Protein AF-K5DHS0-F1 (afdb_monomer)

Solvent-accessible surface area (backbone atoms only — not comparable to full-atom values): 25113 Å² total; per-residue (Å²): 143,81,87,79,86,82,80,84,77,82,81,81,88,77,94,79,88,86,85,85,81,89,77,90,80,84,90,83,93,79,91,77,98,68,90,70,78,71,81,65,84,74,65,47,74,58,100,59,30,39,34,30,66,63,72,94,73,55,52,67,74,34,64,46,46,38,31,25,38,24,30,42,97,37,18,39,35,37,16,73,57,66,62,75,50,69,86,25,60,33,85,30,81,61,29,87,47,52,48,38,56,46,72,42,95,88,60,25,37,38,36,20,26,32,75,50,37,32,35,18,85,57,65,37,77,50,70,45,79,51,74,34,24,34,81,88,67,45,84,47,71,74,72,84,48,91,46,78,90,32,56,13,29,62,38,20,54,46,51,40,66,45,72,44,77,57,94,89,40,60,33,39,40,43,31,14,47,28,62,81,63,48,29,42,52,54,37,42,32,38,33,23,76,60,75,60,77,50,41,33,40,67,43,64,29,11,49,38,91,76,61,50,51,89,88,56,54,88,91,56,65,42,35,34,87,89,32,89,58,32,47,59,22,29,34,29,39,38,70,37,80,93,73,64,30,34,38,36,23,17,22,63,53,63,41,64,47,99,88,68,52,77,44,53,13,15,29,36,34,42,32,39,74,41,79,91,75,74,42,67,53,75,42,80,71,39,76,41,58,17,30,25,56,58,16,26,11,24,60,42,69,56,97,80,30,32,33,36,18,6,38,17,73,35,96,56,82,67,83,74,58,39,46,25,34,37,36,32,49,66,90,41,66,81,41,74,90,63,49,43,78,60,42,67,80,89,40,39,25,33,38,40,43,73,59,92,48,26,35,44,34,23,33,33,25,83,67,36,96,38,28,26,20,38,37,38,17,80,55,66,52,77,49,77,50,76,45,62,49,54,92,72,35,56,18,11,49,33,28,47,27,68,53,29,72,88,49,35,26,39,29,38,27,11,42,37,73,78,45,85,59,58,38,37,35,43,25,74,52,84,63,92,82,65,89,76,87,84,79,82,82,77,83,79,82,86,85,80,134

Sequence (449 aa):
MTRRPERETSLSLTRRDWLFSAAVTSGVLLQANDRVWADEEGVSETPHFWYRLAPEGPYIDSQRDNKAFGFGQGKVYLSEDNGQTWTHDAIFRDADKITFSCILGNGNVLFATRTRLFLSTDNLSSYKEIVVEDTDRSDYLPHQPIDPENPGWYFHPLDGVHTWDVNGSEMLVWGNYCNVLGGAVPINIYYSTDQGETVKIAYSFGQSPTFQQPGAGPDDQLGNPDNPVVCRHIHCVTYNPAENAFYACTGDHDRTDADGNNHQECHWLRGTYDAANDAWDWQVLVSVNSNSRYKSGGINFVDGQLYWAADANGKNGKMPHDRGIFRCAPADLADPTKHELLFNPHYESANMIIEDDVILSAHYAPASPYATGIIYSPDLGKSWAQYDLKEFGQRSGIRFHPKNSDGWFRVDLRKGWIERGEVLFIKPKPNHGAVQTKTAVQTKTSATN

InterPro domains:
  IPR015943 WD40/YVTN repeat-like-containing domain superfamily [G3DSA:2.130.10.10] (54-326)
  IPR036278 Sialidase superfamily [SSF50939] (43-404)

Foldseek 3Di:
DDDDDDDDDDDDDDDDDDDDDDDDDDDDDDDDDDPPPDPPPAWDDDPWWIKGFQDPDFFFQADDAQWTWGFDDQKIFIGNHNNPDTPDMDRHNCRVQKADWDQDPLRKIWTDGQFWIWIDPDRPPDIDTAFEAEQVRDGDGQDDAPDPQQSKRADHAQAADFWDQQVNFIKGKGWDPILPDRAAAWTFIKIDRDRVPHIYTQDTAAFDLPRFHVVDDPVRTHTDPPHPQDARIWHEWDADNVVSKIKTWFDDAWDAHPVGDIHFHTWIKIWHADPVVRHIDIDTLDTDGLLAQSCAAQWDQDPQKIWIFRQRDYPDDDPPRHTAIWIARPVCVSPPVRIDRLGDPSWGWHHWYADPQKIWTWHALQTDPAQTKIWIDNHNSPDIDIDRPPVQGRWTWTHWHAAYNVQWIWTFTARRHDHGDTIMTIHTDPPPPPPDDDDDDDDDDDDDD

Organism: NCBI:txid993517

Secondary structure (DSSP, 8-state):
--PPPPPPPPPP------PPPP------------------TT-EE-SSEEEEEPPSSSEEEEEEBTEEEEEETTEEEEESSTTS---EEEE-TTGGGEEEEEE-TTS-EEEEESS-EEEESSTTS--EEEPEEPTTSSEEPPP--SSTT----SS--SSS--EEEETTEEEEEEE---SSSS-----EEEEESSTTSS-EEEEE-B--SSSS-TT--GGG--SBTT-----SEEEEEEEETTTTEEEEEEE---EE-TTS-EE--EEEEEEEEETTTTEEEEEEEEEE-TTSTTSEEEEEEETTEEEEEE----SSSSSSP--SEEEE-GGGTT-GGG-EEEE--SS----EEEETTEEEEE--TTTSS-SBEEEEESSTTSS-EEEE-GGG-SEEEEEEEPPBTTSPEEEEEEETTTEEEEEEEEEEPP-TT--S-------------

Mean predicted aligned error: 8.54 Å

pLDDT: mean 87.51, std 21.07, range [25.88, 98.94]

Nearest PDB structures (foldseek):
  7mq9-assembly1_LJ  TM=5.661E-01  e=2.587E-07  Homo sapiens
  8qx8-assembly1_B  TM=5.389E-01  e=5.685E-06  Saccharomyces cerevisiae
  8shj-assembly2_B  TM=5.375E-01  e=7.666E-06  Homo sapiens
  1mz6-assembly1_A  TM=4.009E-01  e=2.340E-02  Trypanosoma rangeli
  6jpl-assembly2_C  TM=2.008E-01  e=1.668E-03  Saccharomyces cerevisiae S288C

Structure (mmCIF, N/CA/C/O backbone):
data_AF-K5DHS0-F1
#
_entry.id   AF-K5DHS0-F1
#
loop_
_atom_site.group_PDB
_atom_site.id
_atom_site.type_symbol
_atom_site.label_atom_id
_atom_site.label_alt_id
_atom_site.label_comp_id
_atom_site.label_asym_id
_atom_site.label_entity_id
_atom_site.label_seq_id
_atom_site.pdbx_PDB_ins_code
_atom_site.Cartn_x
_atom_site.Cartn_y
_atom_site.Cartn_z
_atom_site.occupancy
_atom_site.B_iso_or_equiv
_atom_site.auth_seq_id
_atom_site.auth_comp_id
_atom_site.auth_asym_id
_atom_site.auth_atom_id
_atom_site.pdbx_PDB_model_num
ATOM 1 N N . MET A 1 1 ? 37.135 45.147 15.060 1.00 42.41 1 MET A N 1
ATOM 2 C CA . MET A 1 1 ? 36.576 44.840 16.393 1.00 42.41 1 MET A CA 1
ATOM 3 C C . MET A 1 1 ? 35.223 45.512 16.511 1.00 42.41 1 MET A C 1
ATOM 5 O O . MET A 1 1 ? 35.190 46.711 16.726 1.00 42.41 1 MET A O 1
ATOM 9 N N . THR A 1 2 ? 34.144 44.750 16.352 1.00 29.94 2 THR A N 1
ATOM 10 C CA . THR A 1 2 ? 32.781 45.111 16.776 1.00 29.94 2 THR A CA 1
ATOM 11 C C . THR A 1 2 ? 31.964 43.819 16.755 1.00 29.94 2 THR A C 1
ATOM 13 O O . THR A 1 2 ? 31.749 43.225 15.702 1.00 29.94 2 THR A O 1
ATOM 16 N N . ARG A 1 3 ? 31.630 43.321 17.952 1.00 28.81 3 ARG A N 1
ATOM 17 C CA . ARG A 1 3 ? 30.878 42.081 18.185 1.00 28.81 3 ARG A CA 1
ATOM 18 C C . ARG A 1 3 ? 29.420 42.258 17.752 1.00 28.81 3 ARG A C 1
ATOM 20 O O . ARG A 1 3 ? 28.800 43.265 18.082 1.00 28.81 3 ARG A O 1
ATOM 27 N N . ARG A 1 4 ? 28.881 41.249 17.065 1.00 27.08 4 ARG A N 1
ATOM 28 C CA . ARG A 1 4 ? 27.439 41.016 16.888 1.00 27.08 4 ARG A CA 1
ATOM 29 C C . ARG A 1 4 ? 26.895 40.324 18.152 1.00 27.08 4 ARG A C 1
ATOM 31 O O . ARG A 1 4 ? 27.610 39.465 18.665 1.00 27.08 4 ARG A O 1
ATOM 38 N N . PRO A 1 5 ? 25.684 40.639 18.644 1.00 31.94 5 PRO A N 1
ATOM 39 C CA . PRO A 1 5 ? 25.053 39.866 19.710 1.00 31.94 5 PRO A CA 1
ATOM 40 C C . PRO A 1 5 ? 24.477 38.556 19.157 1.00 31.94 5 PRO A C 1
ATOM 42 O O . PRO A 1 5 ? 23.895 38.536 18.069 1.00 31.94 5 PRO A O 1
ATOM 45 N N . GLU A 1 6 ? 24.666 37.477 19.911 1.00 29.61 6 GLU A N 1
ATOM 46 C CA . GLU A 1 6 ? 24.114 36.144 19.670 1.00 29.61 6 GLU A CA 1
ATOM 47 C C . GLU A 1 6 ? 22.589 36.138 19.869 1.00 29.61 6 GLU A C 1
ATOM 49 O O . GLU A 1 6 ? 22.059 36.818 20.747 1.00 29.61 6 GLU A O 1
ATOM 54 N N . ARG A 1 7 ? 21.879 35.384 19.019 1.00 29.47 7 ARG A N 1
ATOM 55 C CA . ARG A 1 7 ? 20.454 35.075 19.187 1.00 29.47 7 ARG A CA 1
ATOM 56 C C . ARG A 1 7 ? 20.317 33.957 20.212 1.00 29.47 7 ARG A C 1
ATOM 58 O O . ARG A 1 7 ? 20.871 32.881 20.004 1.00 29.47 7 ARG A O 1
ATOM 65 N N . GLU A 1 8 ? 19.533 34.208 21.251 1.00 28.31 8 GLU A N 1
ATOM 66 C CA . GLU A 1 8 ? 19.040 33.186 22.168 1.00 28.31 8 GLU A CA 1
ATOM 67 C C . GLU A 1 8 ? 18.201 32.155 21.403 1.00 28.31 8 GLU A C 1
ATOM 69 O O . GLU A 1 8 ? 17.246 32.481 20.692 1.00 28.31 8 GLU A O 1
ATOM 74 N N . THR A 1 9 ? 18.602 30.897 21.529 1.00 30.14 9 THR A N 1
ATOM 75 C CA . THR A 1 9 ? 17.885 29.715 21.073 1.00 30.14 9 THR A CA 1
ATOM 76 C C . THR A 1 9 ? 16.765 29.402 22.064 1.00 30.14 9 THR A C 1
ATOM 78 O O . THR A 1 9 ? 17.019 29.105 23.230 1.00 30.14 9 THR A O 1
ATOM 81 N N . SER A 1 10 ? 15.511 29.454 21.610 1.00 27.39 10 SER A N 1
ATOM 82 C CA . SER A 1 10 ? 14.381 28.931 22.374 1.00 27.39 10 SER A CA 1
ATOM 83 C C . SER A 1 10 ? 14.492 27.407 22.459 1.00 27.39 10 SER A C 1
ATOM 85 O O . SER A 1 10 ? 14.493 26.695 21.456 1.00 27.39 10 SER A O 1
ATOM 87 N N . LEU A 1 11 ? 14.634 26.910 23.684 1.00 25.88 11 LEU A N 1
ATOM 88 C CA . LEU A 1 11 ? 14.679 25.489 24.001 1.00 25.88 11 LEU A CA 1
ATOM 89 C C . LEU A 1 11 ? 13.332 24.829 23.672 1.00 25.88 11 LEU A C 1
ATOM 91 O O . LEU A 1 11 ? 12.288 25.210 24.198 1.00 25.88 11 LEU A O 1
ATOM 95 N N . SER A 1 12 ? 13.378 23.820 22.805 1.00 27.70 12 SER A N 1
ATOM 96 C CA . SER A 1 12 ? 12.291 22.883 22.537 1.00 27.70 12 SER A CA 1
ATOM 97 C C . SER A 1 12 ? 12.020 22.016 23.771 1.00 27.70 12 SER A C 1
ATOM 99 O O . SER A 1 12 ? 12.926 21.339 24.260 1.00 27.70 12 SER A O 1
ATOM 101 N N . LEU A 1 13 ? 10.779 22.004 24.257 1.00 29.28 13 LEU A N 1
ATOM 102 C CA . LEU A 1 13 ? 10.328 21.129 25.340 1.00 29.28 13 LEU A CA 1
ATOM 103 C C . LEU A 1 13 ? 10.272 19.672 24.852 1.00 29.28 13 LEU A C 1
ATOM 105 O O . LEU A 1 13 ? 9.446 19.322 24.011 1.00 29.28 13 LEU A O 1
ATOM 109 N N . THR A 1 14 ? 11.148 18.818 25.379 1.00 39.16 14 THR A N 1
ATOM 110 C CA . THR A 1 14 ? 11.106 17.364 25.172 1.00 39.16 14 THR A CA 1
ATOM 111 C C . THR A 1 14 ? 10.361 16.679 26.317 1.00 39.16 14 THR A C 1
ATOM 113 O O . THR A 1 14 ? 10.721 16.844 27.481 1.00 39.16 14 THR A O 1
ATOM 116 N N . ARG A 1 15 ? 9.348 15.889 25.947 1.00 51.28 15 ARG A N 1
ATOM 117 C CA . ARG A 1 15 ? 8.481 15.029 26.770 1.00 51.28 15 ARG A CA 1
ATOM 118 C C . ARG A 1 15 ? 9.316 13.951 27.483 1.00 51.28 15 ARG A C 1
ATOM 120 O O . ARG A 1 15 ? 9.804 13.030 26.829 1.00 51.28 15 ARG A O 1
ATOM 127 N N . ARG A 1 16 ? 9.505 14.069 28.800 1.00 36.22 16 ARG A N 1
ATOM 128 C CA . ARG A 1 16 ? 10.050 13.009 29.663 1.00 36.22 16 ARG A CA 1
ATOM 129 C C . ARG A 1 16 ? 9.322 12.962 31.005 1.00 36.22 16 ARG A C 1
ATOM 131 O O . ARG A 1 16 ? 8.960 14.000 31.547 1.00 36.22 16 ARG A O 1
ATOM 138 N N . ASP A 1 17 ? 9.208 11.722 31.472 1.00 34.09 17 ASP A N 1
ATOM 139 C CA . ASP A 1 17 ? 8.831 11.223 32.796 1.00 34.09 17 ASP A CA 1
ATOM 140 C C . ASP A 1 17 ? 7.331 11.047 33.073 1.00 34.09 17 ASP A C 1
ATOM 142 O O . ASP A 1 17 ? 6.652 11.933 33.580 1.00 34.09 17 ASP A O 1
ATOM 146 N N . TRP A 1 18 ? 6.846 9.823 32.833 1.00 36.28 18 TRP A N 1
ATOM 147 C CA . TRP A 1 18 ? 5.654 9.293 33.496 1.00 36.28 18 TRP A CA 1
ATOM 148 C C . TRP A 1 18 ? 6.032 8.064 34.326 1.00 36.28 18 TRP A C 1
ATOM 150 O O . TRP A 1 18 ? 6.422 7.022 33.802 1.00 36.28 18 TRP A O 1
ATOM 160 N N . LEU A 1 19 ? 5.932 8.224 35.647 1.00 31.45 19 LEU A N 1
ATOM 161 C CA . LEU A 1 19 ? 5.979 7.164 36.651 1.00 31.45 19 LEU A CA 1
ATOM 162 C C . LEU A 1 19 ? 4.543 6.686 36.901 1.00 31.45 19 LEU A C 1
ATOM 164 O O . LEU A 1 19 ? 3.690 7.492 37.269 1.00 31.45 19 LEU A O 1
ATOM 168 N N . PHE A 1 20 ? 4.277 5.387 36.753 1.00 33.28 20 PHE A N 1
ATOM 169 C CA . PHE A 1 20 ? 3.018 4.784 37.194 1.00 33.28 20 PHE A CA 1
ATOM 170 C C . PHE A 1 20 ? 3.158 4.230 38.616 1.00 33.28 20 PHE A C 1
ATOM 172 O O . PHE A 1 20 ? 3.979 3.350 38.873 1.00 33.28 20 PHE A O 1
ATOM 179 N N . SER A 1 21 ? 2.308 4.716 39.522 1.00 29.84 21 SER A N 1
ATOM 180 C CA . SER A 1 21 ? 1.990 4.058 40.792 1.00 29.84 21 SER A CA 1
ATOM 181 C C . SER A 1 21 ? 0.717 3.236 40.605 1.00 29.84 21 SER A C 1
ATOM 183 O O . SER A 1 21 ? -0.334 3.787 40.283 1.00 29.84 21 SER A O 1
ATOM 185 N N . ALA A 1 22 ? 0.802 1.924 40.816 1.00 30.97 22 ALA A N 1
ATOM 186 C CA . ALA A 1 22 ? -0.357 1.041 40.859 1.00 30.97 22 ALA A CA 1
ATOM 187 C C . ALA A 1 22 ? -1.104 1.215 42.192 1.00 30.97 22 ALA A C 1
ATOM 189 O O . ALA A 1 22 ? -0.506 1.086 43.261 1.00 30.97 22 ALA A O 1
ATOM 190 N N . ALA A 1 23 ? -2.413 1.460 42.135 1.00 31.61 23 ALA A N 1
ATOM 191 C CA . ALA A 1 23 ? -3.300 1.363 43.287 1.00 31.61 23 ALA A CA 1
ATOM 192 C C . ALA A 1 23 ? -4.429 0.376 42.974 1.00 31.61 23 ALA A C 1
ATOM 194 O O . ALA A 1 23 ? -5.204 0.557 42.040 1.00 31.61 23 ALA A O 1
ATOM 195 N N . VAL A 1 24 ? -4.488 -0.686 43.774 1.00 34.12 24 VAL A N 1
ATOM 196 C CA . VAL A 1 24 ? -5.568 -1.674 43.810 1.00 34.12 24 VAL A CA 1
ATOM 197 C C . VAL A 1 24 ? -6.782 -1.035 44.476 1.00 34.12 24 VAL A C 1
ATOM 199 O O . VAL A 1 24 ? -6.651 -0.461 45.557 1.00 34.12 24 VAL A O 1
ATOM 202 N N . THR A 1 25 ? -7.978 -1.178 43.905 1.00 32.88 25 THR A N 1
ATOM 203 C CA . THR A 1 25 ? -9.209 -1.115 44.708 1.00 32.88 25 THR A CA 1
ATOM 204 C C . THR A 1 25 ? -10.331 -1.957 44.115 1.00 32.88 25 THR A C 1
ATOM 206 O O . THR A 1 25 ? -10.553 -2.006 42.910 1.00 32.88 25 THR A O 1
ATOM 209 N N . SER A 1 26 ? -10.984 -2.667 45.028 1.00 29.11 26 SER A N 1
ATOM 210 C CA . SER A 1 26 ? -12.010 -3.682 44.832 1.00 29.11 26 SER A CA 1
ATOM 211 C C . SER A 1 26 ? -13.359 -3.096 44.400 1.00 29.11 26 SER A C 1
ATOM 213 O O . SER A 1 26 ? -13.645 -1.924 44.627 1.00 29.11 26 SER A O 1
ATOM 215 N N . GLY A 1 27 ? -14.180 -3.937 43.767 1.00 31.02 27 GLY A N 1
ATOM 216 C CA . GLY A 1 27 ? -15.308 -3.521 42.937 1.00 31.02 27 GLY A CA 1
ATOM 217 C C . GLY A 1 27 ? -16.623 -3.165 43.630 1.00 31.02 27 GLY A C 1
ATOM 218 O O . GLY A 1 27 ? -16.818 -3.416 44.815 1.00 31.02 27 GLY A O 1
ATOM 219 N N . VAL A 1 28 ? -17.550 -2.668 42.804 1.00 31.12 28 VAL A N 1
ATOM 220 C CA . VAL A 1 28 ? -19.011 -2.727 42.968 1.00 31.12 28 VAL A CA 1
ATOM 221 C C . VAL A 1 28 ? -19.631 -2.814 41.564 1.00 31.12 28 VAL A C 1
ATOM 223 O O . VAL A 1 28 ? -19.343 -1.993 40.699 1.00 31.12 28 VAL A O 1
ATOM 226 N N . LEU A 1 29 ? -20.467 -3.831 41.345 1.00 38.16 29 LEU A N 1
ATOM 227 C CA . LEU A 1 29 ? -21.297 -4.033 40.152 1.00 38.16 29 LEU A CA 1
ATOM 228 C C . LEU A 1 29 ? -22.530 -3.126 40.203 1.00 38.16 29 LEU A C 1
ATOM 230 O O . LEU A 1 29 ? -23.307 -3.224 41.151 1.00 38.16 29 LEU A O 1
ATOM 234 N N . LEU A 1 30 ? -22.767 -2.349 39.145 1.00 30.95 30 LEU A N 1
ATOM 235 C CA . LEU A 1 30 ? -24.084 -1.809 38.800 1.00 30.95 30 LEU A CA 1
ATOM 236 C C . LEU A 1 30 ? -24.275 -1.889 37.279 1.00 30.95 30 LEU A C 1
ATOM 238 O O . LEU A 1 30 ? -23.544 -1.268 36.514 1.00 30.95 30 LEU A O 1
ATOM 242 N N . GLN A 1 31 ? -25.259 -2.683 36.854 1.00 39.41 31 GLN A N 1
ATOM 243 C CA . GLN A 1 31 ? -25.817 -2.647 35.505 1.00 39.41 31 GLN A CA 1
ATOM 244 C C . GLN A 1 31 ? -26.846 -1.517 35.422 1.00 39.41 31 GLN A C 1
ATOM 246 O O . GLN A 1 31 ? -27.798 -1.511 36.199 1.00 39.41 31 GLN A O 1
ATOM 251 N N . ALA A 1 32 ? -26.705 -0.636 34.434 1.00 29.53 32 ALA A N 1
ATOM 252 C CA . ALA A 1 32 ? -27.826 0.013 33.762 1.00 29.53 32 ALA A CA 1
ATOM 253 C C . ALA A 1 32 ? -27.352 0.589 32.421 1.00 29.53 32 ALA A C 1
ATOM 255 O O . ALA A 1 32 ? -26.344 1.288 32.350 1.00 29.53 32 ALA A O 1
ATOM 256 N N . ASN A 1 33 ? -28.090 0.237 31.369 1.00 39.38 33 ASN A N 1
ATOM 257 C CA . ASN A 1 33 ? -27.981 0.775 30.022 1.00 39.38 33 ASN A CA 1
ATOM 258 C C . ASN A 1 33 ? -28.192 2.288 30.037 1.00 39.38 33 ASN A C 1
ATOM 260 O O . ASN A 1 33 ? -29.320 2.729 30.197 1.00 39.38 33 ASN A O 1
ATOM 264 N N . ASP A 1 34 ? -27.112 3.024 29.819 1.00 30.73 34 ASP A N 1
ATOM 265 C CA . ASP A 1 34 ? -27.071 4.269 29.059 1.00 30.73 34 ASP A CA 1
ATOM 266 C C . ASP A 1 34 ? -25.596 4.486 28.711 1.00 30.73 34 ASP A C 1
ATOM 268 O O . ASP A 1 34 ? -24.800 4.916 29.545 1.00 30.73 34 ASP A O 1
ATOM 272 N N . ARG A 1 35 ? -25.189 4.132 27.481 1.00 33.22 35 ARG A N 1
ATOM 273 C CA . ARG A 1 35 ? -23.898 4.575 26.928 1.00 33.22 35 ARG A CA 1
ATOM 274 C C . ARG A 1 35 ? -24.019 6.071 26.639 1.00 33.22 35 ARG A C 1
ATOM 276 O O . ARG A 1 35 ? -24.170 6.499 25.498 1.00 33.22 35 ARG A O 1
ATOM 283 N N . VAL A 1 36 ? -23.999 6.855 27.710 1.00 28.08 36 VAL A N 1
ATOM 284 C CA . VAL A 1 36 ? -23.567 8.243 27.673 1.00 28.08 36 VAL A CA 1
ATOM 285 C C . VAL A 1 36 ? -22.140 8.179 27.150 1.00 28.08 36 VAL A C 1
ATOM 287 O O . VAL A 1 36 ? -21.276 7.569 27.779 1.00 28.08 36 VAL A O 1
ATOM 290 N N . TRP A 1 37 ? -21.937 8.701 25.943 1.00 37.56 37 TRP A N 1
ATOM 291 C CA . TRP A 1 37 ? -20.617 8.910 25.372 1.00 37.56 37 TRP A CA 1
ATOM 292 C C . TRP A 1 37 ? -19.874 9.775 26.384 1.00 37.56 37 TRP A C 1
ATOM 294 O O . TRP A 1 37 ? -20.212 10.946 26.554 1.00 37.56 37 TRP A O 1
ATOM 304 N N . ALA A 1 38 ? -18.970 9.166 27.152 1.00 33.47 38 ALA A N 1
ATOM 305 C CA . ALA A 1 38 ? -18.040 9.929 27.959 1.00 33.47 38 ALA A CA 1
ATOM 306 C C . ALA A 1 38 ? -17.340 10.882 26.989 1.00 33.47 38 ALA A C 1
ATOM 308 O O . ALA A 1 38 ? -16.890 10.423 25.939 1.00 33.47 38 ALA A O 1
ATOM 309 N N . ASP A 1 39 ? -17.359 12.178 27.302 1.00 38.25 39 ASP A N 1
ATOM 310 C CA . ASP A 1 39 ? -16.658 13.231 26.567 1.00 38.25 39 ASP A CA 1
ATOM 311 C C . ASP A 1 39 ? -15.297 12.687 26.102 1.00 38.25 39 ASP A C 1
ATOM 313 O O . ASP A 1 39 ? -14.409 12.439 26.921 1.00 38.25 39 ASP A O 1
ATOM 317 N N . GLU A 1 40 ? -15.148 12.414 24.802 1.00 54.78 40 GLU A N 1
ATOM 318 C CA . GLU A 1 40 ? -13.855 12.044 24.233 1.00 54.78 40 GLU A CA 1
ATOM 319 C C . GLU A 1 40 ? -13.020 13.332 24.200 1.00 54.78 40 GLU A C 1
ATOM 321 O O . GLU A 1 40 ? -13.022 14.066 23.207 1.00 54.78 40 GLU A O 1
ATOM 326 N N . GLU A 1 41 ? -12.358 13.661 25.315 1.00 57.72 41 GLU A N 1
ATOM 327 C CA . GLU A 1 41 ? -11.430 14.792 25.383 1.00 57.72 41 GLU A CA 1
ATOM 328 C C . GLU A 1 41 ? -10.476 14.754 24.174 1.00 57.72 41 GLU A C 1
ATOM 330 O O . GLU A 1 41 ? -9.812 13.752 23.904 1.00 57.72 41 GLU A O 1
ATOM 335 N N . GLY A 1 42 ? -10.411 15.860 23.427 1.00 77.12 42 GLY A N 1
ATOM 336 C CA . GLY A 1 42 ? -9.516 16.001 22.275 1.00 77.12 42 GLY A CA 1
ATOM 337 C C . GLY A 1 42 ? -10.096 15.601 20.913 1.00 77.12 42 GLY A C 1
ATOM 338 O O . GLY A 1 42 ? -9.345 15.597 19.935 1.00 77.12 42 GLY A O 1
ATOM 339 N N . VAL A 1 43 ? -11.397 15.304 20.809 1.00 91.12 43 VAL A N 1
ATOM 340 C CA . VAL A 1 43 ? -12.076 15.180 19.507 1.00 91.12 43 VAL A CA 1
ATOM 341 C C . VAL A 1 43 ? -12.402 16.557 18.935 1.00 91.12 43 VAL A C 1
ATOM 343 O O . VAL A 1 43 ? -13.187 17.318 19.497 1.00 91.12 43 VAL A O 1
ATOM 346 N N . SER A 1 44 ? -11.824 16.849 17.773 1.00 96.56 44 SER A N 1
ATOM 347 C CA . SER A 1 44 ? -12.173 17.995 16.936 1.00 96.56 44 SER A CA 1
ATOM 348 C C . SER A 1 44 ? -13.138 17.570 15.828 1.00 96.56 44 SER A C 1
ATOM 350 O O . SER A 1 44 ? -13.353 16.381 15.570 1.00 96.56 44 SER A O 1
ATOM 352 N N . GLU A 1 45 ? -13.738 18.537 15.135 1.00 97.25 45 GLU A N 1
ATOM 353 C CA . GLU A 1 45 ? -14.684 18.239 14.064 1.00 97.25 45 GLU A CA 1
ATOM 354 C C . GLU A 1 45 ? -14.632 19.217 12.892 1.00 97.25 45 GLU A C 1
ATOM 356 O O . GLU A 1 45 ? -14.301 20.394 13.017 1.00 97.25 45 GLU A O 1
ATOM 361 N N . THR A 1 46 ? -15.025 18.701 11.733 1.00 97.62 46 THR A N 1
ATOM 362 C CA . THR A 1 46 ? -15.401 19.468 10.548 1.00 97.62 46 THR A CA 1
ATOM 363 C C . THR A 1 46 ? -16.905 19.296 10.309 1.00 97.62 46 THR A C 1
ATOM 365 O O . THR A 1 46 ? -17.556 18.494 10.988 1.00 97.62 46 THR A O 1
ATOM 368 N N . PRO A 1 47 ? -17.512 19.970 9.317 1.00 97.00 47 PRO A N 1
ATOM 369 C CA . PRO A 1 47 ? -18.887 19.663 8.933 1.00 97.00 47 PRO A CA 1
ATOM 370 C C . PRO A 1 47 ? -19.115 18.200 8.505 1.00 97.00 47 PRO A C 1
ATOM 372 O O . PRO A 1 47 ? -20.251 17.746 8.565 1.00 97.00 47 PRO A O 1
ATOM 375 N N . HIS A 1 48 ? -18.072 17.460 8.099 1.00 97.75 48 HIS A N 1
ATOM 376 C CA . HIS A 1 48 ? -18.218 16.120 7.506 1.00 97.75 48 HIS A CA 1
ATOM 377 C C . HIS A 1 48 ? -17.706 14.973 8.385 1.00 97.75 48 HIS A C 1
ATOM 379 O O . HIS A 1 48 ? -18.157 13.842 8.223 1.00 97.75 48 HIS A O 1
ATOM 385 N N . PHE A 1 49 ? -16.781 15.223 9.312 1.00 98.25 49 PHE A N 1
ATOM 386 C CA . PHE A 1 49 ? -16.190 14.166 10.134 1.00 98.25 49 PHE A CA 1
ATOM 387 C C . PHE A 1 49 ? -15.705 14.685 11.486 1.00 98.25 49 PHE A C 1
ATOM 389 O O . PHE A 1 49 ? -15.397 15.868 11.643 1.00 98.25 49 PHE A O 1
ATOM 396 N N . TRP A 1 50 ? -15.611 13.774 12.448 1.00 98.38 50 TRP A N 1
ATOM 397 C CA . TRP A 1 50 ? -14.822 13.949 13.662 1.00 98.38 50 TRP A CA 1
ATOM 398 C C . TRP A 1 50 ? -13.393 13.483 13.414 1.00 98.38 50 TRP A C 1
ATOM 400 O O . TRP A 1 50 ? -13.160 12.593 12.590 1.00 98.38 50 TRP A O 1
ATOM 410 N N . TYR A 1 51 ? -12.432 14.073 14.114 1.00 98.44 51 TYR A N 1
ATOM 411 C CA . TYR A 1 51 ? -11.037 13.667 14.031 1.00 98.44 51 TYR A CA 1
ATOM 412 C C . TYR A 1 51 ? -10.302 13.882 15.351 1.00 98.44 51 TYR A C 1
ATOM 414 O O . TYR A 1 51 ? -10.621 14.785 16.123 1.00 98.44 51 TYR A O 1
ATOM 422 N N . ARG A 1 52 ? -9.297 13.043 15.599 1.00 96.88 52 ARG A N 1
ATOM 423 C CA . ARG A 1 52 ? -8.387 13.161 16.743 1.00 96.88 52 ARG A CA 1
ATOM 424 C C . ARG A 1 52 ? -7.052 12.506 16.430 1.00 96.88 52 ARG A C 1
ATOM 426 O O . ARG A 1 52 ? -6.980 11.617 15.586 1.00 96.88 52 ARG A O 1
ATOM 433 N N . LEU A 1 53 ? -5.995 12.912 17.124 1.00 96.69 53 LEU A N 1
ATOM 434 C CA . LEU A 1 53 ? -4.768 12.119 17.136 1.00 96.69 53 LEU A CA 1
ATOM 435 C C . LEU A 1 53 ? -4.967 10.862 17.987 1.00 96.69 53 LEU A C 1
ATOM 437 O O . LEU A 1 53 ? -5.820 10.824 18.879 1.00 96.69 53 LEU A O 1
ATOM 441 N N . ALA A 1 54 ? -4.160 9.839 17.723 1.00 94.25 54 ALA A N 1
ATOM 442 C CA . ALA A 1 54 ? -4.044 8.705 18.624 1.00 94.25 54 ALA A CA 1
ATOM 443 C C . ALA A 1 54 ? -3.673 9.173 20.046 1.00 94.25 54 ALA A C 1
ATOM 445 O O . ALA A 1 54 ? -2.915 10.141 20.193 1.00 94.25 54 ALA A O 1
ATOM 446 N N . PRO A 1 55 ? -4.200 8.505 21.090 1.00 88.50 55 PRO A N 1
ATOM 447 C CA . PRO A 1 55 ? -3.861 8.828 22.471 1.00 88.50 55 PRO A CA 1
ATOM 448 C C . PRO A 1 55 ? -2.359 8.642 22.732 1.00 88.50 55 PRO A C 1
ATOM 450 O O . PRO A 1 55 ? -1.650 7.974 21.977 1.00 88.50 55 PRO A O 1
ATOM 453 N N . GLU A 1 56 ? -1.858 9.233 23.819 1.00 88.38 56 GLU A N 1
ATOM 454 C CA . GLU A 1 56 ? -0.481 8.985 24.256 1.00 88.38 56 GLU A CA 1
ATOM 455 C C . GLU A 1 56 ? -0.260 7.488 24.517 1.00 88.38 56 GLU A C 1
ATOM 457 O O . GLU A 1 56 ? -1.041 6.851 25.219 1.00 88.38 56 GLU A O 1
ATOM 462 N N . GLY A 1 57 ? 0.811 6.927 23.951 1.00 92.94 57 GLY A N 1
ATOM 463 C CA . GLY A 1 57 ? 1.084 5.497 24.024 1.00 92.94 57 GLY A CA 1
ATOM 464 C C . GLY A 1 57 ? 1.976 5.006 22.880 1.00 92.94 57 GLY A C 1
ATOM 465 O O . GLY A 1 57 ? 2.728 5.800 22.301 1.00 92.94 57 GLY A O 1
ATOM 466 N N . PRO A 1 58 ? 1.923 3.699 22.566 1.00 97.19 58 PRO A N 1
ATOM 467 C CA . PRO A 1 58 ? 2.562 3.121 21.390 1.00 97.19 58 PRO A CA 1
ATOM 468 C C . PRO A 1 58 ? 2.127 3.823 20.100 1.00 97.19 58 PRO A C 1
ATOM 470 O O . PRO A 1 58 ? 0.978 4.235 19.951 1.00 97.19 58 PRO A O 1
ATOM 473 N N . TYR A 1 59 ? 3.039 3.919 19.135 1.00 98.19 59 TYR A N 1
ATOM 474 C CA . TYR A 1 59 ? 2.686 4.374 17.796 1.00 98.19 59 TYR A CA 1
ATOM 475 C C . TYR A 1 59 ? 1.851 3.288 17.108 1.00 98.19 59 TYR A C 1
ATOM 477 O O . TYR A 1 59 ? 2.353 2.185 16.901 1.00 98.19 59 TYR A O 1
ATOM 485 N N . ILE A 1 60 ? 0.596 3.596 16.766 1.00 98.44 60 ILE A N 1
ATOM 486 C CA . ILE A 1 60 ? -0.355 2.654 16.154 1.00 98.44 60 ILE A CA 1
ATOM 487 C C . ILE A 1 60 ? -0.058 2.519 14.654 1.00 98.44 60 ILE A C 1
ATOM 489 O O . ILE A 1 60 ? -0.352 3.416 13.853 1.00 98.44 60 ILE A O 1
ATOM 493 N N . ASP A 1 61 ? 0.546 1.401 14.260 1.00 98.25 61 ASP A N 1
ATOM 494 C CA . ASP A 1 61 ? 0.962 1.180 12.872 1.00 98.25 61 ASP A CA 1
ATOM 495 C C . ASP A 1 61 ? -0.164 0.626 12.001 1.00 98.25 61 ASP A C 1
ATOM 497 O O . ASP A 1 61 ? -0.354 1.118 10.891 1.00 98.25 61 ASP A O 1
ATOM 501 N N . SER A 1 62 ? -0.935 -0.324 12.532 1.00 98.25 62 SER A N 1
ATOM 502 C CA . SER A 1 62 ? -2.078 -0.935 11.855 1.00 98.25 62 SER A CA 1
ATOM 503 C C . SER A 1 62 ? -3.233 -1.192 12.823 1.00 98.25 62 SER A C 1
ATOM 505 O O . SER A 1 62 ? -3.065 -1.233 14.047 1.00 98.25 62 SER A O 1
ATOM 507 N N . GLN A 1 63 ? -4.429 -1.341 12.257 1.00 98.19 63 GLN A N 1
ATOM 508 C CA . GLN A 1 63 ? -5.646 -1.693 12.981 1.00 98.19 63 GLN A CA 1
ATOM 509 C C . GLN A 1 63 ? -6.517 -2.626 12.145 1.00 98.19 63 GLN A C 1
ATOM 511 O O . GLN A 1 63 ? -6.450 -2.597 10.914 1.00 98.19 63 GLN A O 1
ATOM 516 N N . ARG A 1 64 ? -7.359 -3.402 12.825 1.00 97.94 64 ARG A N 1
ATOM 517 C CA . ARG A 1 64 ? -8.400 -4.235 12.224 1.00 97.94 64 ARG A CA 1
ATOM 518 C C . ARG A 1 64 ? -9.464 -4.543 13.262 1.00 97.94 64 ARG A C 1
ATOM 520 O O . ARG A 1 64 ? -9.129 -5.019 14.344 1.00 97.94 64 ARG A O 1
ATOM 527 N N . ASP A 1 65 ? -10.726 -4.309 12.923 1.00 97.88 65 ASP A N 1
ATOM 528 C CA . ASP A 1 65 ? -11.847 -4.491 13.845 1.00 97.88 65 ASP A CA 1
ATOM 529 C C . ASP A 1 65 ? -11.566 -3.790 15.181 1.00 97.88 65 ASP A C 1
ATOM 531 O O . ASP A 1 65 ? -11.364 -2.581 15.201 1.00 97.88 65 ASP A O 1
ATOM 535 N N . ASN A 1 66 ? -11.580 -4.507 16.303 1.00 97.81 66 ASN A N 1
ATOM 536 C CA . ASN A 1 66 ? -11.259 -3.974 17.626 1.00 97.81 66 ASN A CA 1
ATOM 537 C C . ASN A 1 66 ? -9.765 -4.038 17.977 1.00 97.81 66 ASN A C 1
ATOM 539 O O . ASN A 1 66 ? -9.371 -3.577 19.047 1.00 97.81 66 ASN A O 1
ATOM 543 N N . LYS A 1 67 ? -8.923 -4.621 17.120 1.00 98.56 67 LYS A N 1
ATOM 544 C CA . LYS A 1 67 ? -7.495 -4.802 17.380 1.00 98.56 67 LYS A CA 1
ATOM 545 C C . LYS A 1 67 ? -6.662 -3.663 16.801 1.00 98.56 67 LYS A C 1
ATOM 547 O O . LYS A 1 67 ? -6.935 -3.144 15.718 1.00 98.56 67 LYS A O 1
ATOM 552 N N . ALA A 1 68 ? -5.594 -3.316 17.512 1.00 98.69 68 ALA A N 1
ATOM 553 C CA . ALA A 1 68 ? -4.585 -2.371 17.047 1.00 98.69 68 ALA A CA 1
ATOM 554 C C . ALA A 1 68 ? -3.185 -2.877 17.396 1.00 98.69 68 ALA A C 1
ATOM 556 O O . ALA A 1 68 ? -2.945 -3.310 18.524 1.00 98.69 68 ALA A O 1
ATOM 557 N N . PHE A 1 69 ? -2.263 -2.799 16.438 1.00 98.75 69 PHE A N 1
ATOM 558 C CA . PHE A 1 69 ? -0.854 -3.103 16.651 1.00 98.75 69 PHE A CA 1
ATOM 559 C C . PHE A 1 69 ? -0.076 -1.800 16.788 1.00 98.75 69 PHE A C 1
ATOM 561 O O . PHE A 1 69 ? -0.196 -0.888 15.962 1.00 98.75 69 PHE A O 1
ATOM 568 N N . GLY A 1 70 ? 0.744 -1.718 17.830 1.00 98.56 70 GLY A N 1
ATOM 569 C CA . GLY A 1 70 ? 1.576 -0.555 18.080 1.00 98.56 70 GLY A CA 1
ATOM 570 C C . GLY A 1 70 ? 2.983 -0.916 18.517 1.00 98.56 70 GLY A C 1
ATOM 571 O O . GLY A 1 70 ? 3.263 -2.034 18.939 1.00 98.56 70 GLY A O 1
ATOM 572 N N . PHE A 1 71 ? 3.893 0.047 18.434 1.00 98.56 71 PHE A N 1
ATOM 573 C CA . PHE A 1 71 ? 5.273 -0.140 18.874 1.00 98.56 71 PHE A CA 1
ATOM 574 C C . PHE A 1 71 ? 5.842 1.111 19.539 1.00 98.56 71 PHE A C 1
ATOM 576 O O . PHE A 1 71 ? 5.385 2.237 19.332 1.00 98.56 71 PHE A O 1
ATOM 583 N N . GLY A 1 72 ? 6.880 0.912 20.344 1.00 97.00 72 GLY A N 1
ATOM 584 C CA . GLY A 1 72 ? 7.592 1.983 21.029 1.00 97.00 72 GLY A CA 1
ATOM 585 C C . GLY A 1 72 ? 8.404 1.447 22.199 1.00 97.00 72 GLY A C 1
ATOM 586 O O . GLY A 1 72 ? 8.181 0.336 22.658 1.00 97.00 72 GLY A O 1
ATOM 587 N N . GLN A 1 73 ? 9.370 2.231 22.682 1.00 95.12 73 GLN A N 1
ATOM 588 C CA . GLN A 1 73 ? 10.103 1.925 23.923 1.00 95.12 73 GLN A CA 1
ATOM 589 C C . GLN A 1 73 ? 10.758 0.522 23.954 1.00 95.12 73 GLN A C 1
ATOM 591 O O . GLN A 1 73 ? 10.865 -0.099 25.008 1.00 95.12 73 GLN A O 1
ATOM 596 N N . GLY A 1 74 ? 11.202 0.013 22.797 1.00 97.44 74 GLY A N 1
ATOM 597 C CA . GLY A 1 74 ? 11.807 -1.321 22.688 1.00 97.44 74 GLY A CA 1
ATOM 598 C C . GLY A 1 74 ? 10.814 -2.479 22.846 1.00 97.44 74 GLY A C 1
ATOM 599 O O . GLY A 1 74 ? 11.216 -3.574 23.249 1.00 97.44 74 GLY A O 1
ATOM 600 N N . LYS A 1 75 ? 9.530 -2.234 22.564 1.00 98.50 75 LYS A N 1
ATOM 601 C CA . LYS A 1 75 ? 8.444 -3.211 22.612 1.00 98.50 75 LYS A CA 1
ATOM 602 C C . LYS A 1 75 ? 7.503 -3.090 21.416 1.00 98.50 75 LYS A C 1
ATOM 604 O O . LYS A 1 75 ? 7.385 -2.029 20.793 1.00 98.50 75 LYS A O 1
ATOM 609 N N . VAL A 1 76 ? 6.807 -4.188 21.158 1.00 98.81 76 VAL A N 1
ATOM 610 C CA . VAL A 1 76 ? 5.586 -4.247 20.347 1.00 98.81 76 VAL A CA 1
ATOM 611 C C . VAL A 1 76 ? 4.396 -4.512 21.261 1.00 98.81 76 VAL A C 1
ATOM 613 O O . VAL A 1 76 ? 4.554 -5.141 22.307 1.00 98.81 76 VAL A O 1
ATOM 616 N N . TYR A 1 77 ? 3.228 -4.017 20.874 1.00 98.81 77 TYR A N 1
ATOM 617 C CA . TYR A 1 77 ? 2.010 -4.031 21.671 1.00 98.81 77 TYR A CA 1
ATOM 618 C C . TYR A 1 77 ? 0.818 -4.436 20.808 1.00 98.81 77 TYR A C 1
ATOM 620 O O . TYR A 1 77 ? 0.731 -4.052 19.638 1.00 98.81 77 TYR A O 1
ATOM 628 N N . LEU A 1 78 ? -0.127 -5.155 21.408 1.00 98.81 78 LEU A N 1
ATOM 629 C CA . LEU A 1 78 ? -1.406 -5.491 20.796 1.00 98.81 78 LEU A CA 1
ATOM 630 C C . LEU A 1 78 ? -2.543 -5.090 21.740 1.00 98.81 78 LEU A C 1
ATOM 632 O O . LEU A 1 78 ? -2.588 -5.482 22.907 1.00 98.81 78 LEU A O 1
ATOM 636 N N . SER A 1 79 ? -3.449 -4.282 21.204 1.00 98.50 79 SER A N 1
ATOM 637 C CA . SER A 1 79 ? -4.713 -3.893 21.822 1.00 98.50 79 SER A CA 1
ATOM 638 C C . SER A 1 79 ? -5.853 -4.739 21.256 1.00 98.50 79 SER A C 1
ATOM 640 O O . SER A 1 79 ? -5.790 -5.185 20.108 1.00 98.50 79 SER A O 1
ATOM 642 N N . GLU A 1 80 ? -6.905 -4.925 22.052 1.00 97.62 80 GLU A N 1
ATOM 643 C CA . GLU A 1 80 ? -8.165 -5.579 21.664 1.00 97.62 80 GLU A CA 1
ATOM 644 C C . GLU A 1 80 ? -9.389 -4.676 21.920 1.00 97.62 80 GLU A C 1
ATOM 646 O O . GLU A 1 80 ? -10.528 -5.143 21.949 1.00 97.62 80 GLU A O 1
ATOM 651 N N . ASP A 1 81 ? -9.165 -3.379 22.127 1.00 96.56 81 ASP A N 1
ATOM 652 C CA . ASP A 1 81 ? -10.182 -2.382 22.469 1.00 96.56 81 ASP A CA 1
ATOM 653 C C . ASP A 1 81 ? -9.955 -1.043 21.742 1.00 96.56 81 ASP A C 1
ATOM 655 O O . ASP A 1 81 ? -10.072 0.036 22.319 1.00 96.56 81 ASP A O 1
ATOM 659 N N . ASN A 1 82 ? -9.632 -1.108 20.447 1.00 96.06 82 ASN A N 1
ATOM 660 C CA . ASN A 1 82 ? -9.403 0.052 19.577 1.00 96.06 82 ASN A CA 1
ATOM 661 C C . ASN A 1 82 ? -8.241 0.957 20.038 1.00 96.06 82 ASN A C 1
ATOM 663 O O . ASN A 1 82 ? -8.269 2.173 19.837 1.00 96.06 82 ASN A O 1
ATOM 667 N N . GLY A 1 83 ? -7.208 0.376 20.652 1.00 94.81 83 GLY A N 1
ATOM 668 C CA . GLY A 1 83 ? -6.029 1.105 21.124 1.00 94.81 83 GLY A CA 1
ATOM 669 C C . GLY A 1 83 ? -6.245 1.869 22.433 1.00 94.81 83 GLY A C 1
ATOM 670 O O . GLY A 1 83 ? -5.441 2.749 22.743 1.00 94.81 83 GLY A O 1
ATOM 671 N N . GLN A 1 84 ? -7.313 1.573 23.186 1.00 92.88 84 GLN A N 1
ATOM 672 C CA . GLN A 1 84 ? -7.564 2.190 24.493 1.00 92.88 84 GLN A CA 1
ATOM 673 C C . GLN A 1 84 ? -6.649 1.600 25.573 1.00 92.88 84 GLN A C 1
ATOM 675 O O . GLN A 1 84 ? -6.082 2.340 26.378 1.00 92.88 84 GLN A O 1
ATOM 680 N N . THR A 1 85 ? -6.453 0.281 25.561 1.00 95.88 85 THR A N 1
ATOM 681 C CA . THR A 1 85 ? -5.519 -0.434 26.431 1.00 95.88 85 THR A CA 1
ATOM 682 C C . THR A 1 85 ? -4.639 -1.401 25.637 1.00 95.88 85 THR A C 1
ATOM 684 O O . THR A 1 85 ? -4.956 -1.818 24.525 1.00 95.88 85 THR A O 1
ATOM 687 N N . TRP A 1 86 ? -3.485 -1.742 26.212 1.00 97.81 86 TRP A N 1
ATOM 688 C CA . TRP A 1 86 ? -2.450 -2.567 25.582 1.00 97.81 86 TRP A CA 1
ATOM 689 C C . TRP A 1 86 ? -2.181 -3.788 26.456 1.00 97.81 86 TRP A C 1
ATOM 691 O O . TRP A 1 86 ? -1.219 -3.816 27.221 1.00 97.81 86 TRP A O 1
ATOM 701 N N . THR A 1 87 ? -3.100 -4.755 26.417 1.00 96.12 87 THR A N 1
ATOM 702 C CA . THR A 1 87 ? -3.078 -5.931 27.303 1.00 96.12 87 THR A CA 1
ATOM 703 C C . THR A 1 87 ? -1.947 -6.905 26.977 1.00 96.12 87 THR A C 1
ATOM 705 O O . THR A 1 87 ? -1.507 -7.628 27.870 1.00 96.12 87 THR A O 1
ATOM 708 N N . HIS A 1 88 ? -1.457 -6.904 25.734 1.00 98.38 88 HIS A N 1
ATOM 709 C CA . HIS A 1 88 ? -0.376 -7.782 25.294 1.00 98.38 88 HIS A CA 1
ATOM 710 C C . HIS A 1 88 ? 0.834 -6.978 24.821 1.00 98.38 88 HIS A C 1
ATOM 712 O O . HIS A 1 88 ? 0.690 -5.985 24.099 1.00 98.38 88 HIS A O 1
ATOM 718 N N . ASP A 1 89 ? 2.030 -7.428 25.195 1.00 98.31 89 ASP A N 1
ATOM 719 C CA . ASP A 1 89 ? 3.290 -6.841 24.752 1.00 98.31 89 ASP A CA 1
ATOM 720 C C . ASP A 1 89 ? 4.421 -7.869 24.679 1.00 98.31 89 ASP A C 1
ATOM 722 O O . ASP A 1 89 ? 4.448 -8.847 25.424 1.00 98.31 89 ASP A O 1
ATOM 726 N N . ALA A 1 90 ? 5.389 -7.603 23.803 1.00 98.44 90 ALA A N 1
ATOM 727 C CA . ALA A 1 90 ? 6.636 -8.351 23.731 1.00 98.44 90 ALA A CA 1
ATOM 728 C C . ALA A 1 90 ? 7.830 -7.402 23.662 1.00 98.44 90 ALA A C 1
ATOM 730 O O . ALA A 1 90 ? 7.776 -6.336 23.040 1.00 98.44 90 ALA A O 1
ATOM 731 N N . ILE A 1 91 ? 8.950 -7.813 24.261 1.00 98.44 91 ILE A N 1
ATOM 732 C CA . ILE A 1 91 ? 10.221 -7.106 24.090 1.00 98.44 91 ILE A CA 1
ATOM 733 C C . ILE A 1 91 ? 10.656 -7.251 22.636 1.00 98.44 91 ILE A C 1
ATOM 735 O O . ILE A 1 91 ? 10.846 -8.360 22.152 1.00 98.44 91 ILE A O 1
ATOM 739 N N . PHE A 1 92 ? 10.895 -6.124 21.978 1.00 98.31 92 PHE A N 1
ATOM 740 C CA . PHE A 1 92 ? 11.381 -6.069 20.610 1.00 98.31 92 PHE A CA 1
ATOM 741 C C . PHE A 1 92 ? 12.307 -4.858 20.463 1.00 98.31 92 PHE A C 1
ATOM 743 O O . PHE A 1 92 ? 11.868 -3.720 20.297 1.00 98.31 92 PHE A O 1
ATOM 750 N N . ARG A 1 93 ? 13.620 -5.089 20.592 1.00 96.44 93 ARG A N 1
ATOM 751 C CA . ARG A 1 93 ? 14.613 -4.004 20.716 1.00 96.44 93 ARG A CA 1
ATOM 752 C C . ARG A 1 93 ? 14.668 -3.078 19.497 1.00 96.44 93 ARG A C 1
ATOM 754 O O . ARG A 1 93 ? 14.947 -1.899 19.677 1.00 96.44 93 ARG A O 1
ATOM 761 N N . ASP A 1 94 ? 14.313 -3.586 18.320 1.00 96.31 94 ASP A N 1
ATOM 762 C CA . ASP A 1 94 ? 14.291 -2.838 17.057 1.00 96.31 94 ASP A CA 1
ATOM 763 C C . ASP A 1 94 ? 12.918 -2.202 16.762 1.00 96.31 94 ASP A C 1
ATOM 765 O O . ASP A 1 94 ? 12.582 -1.933 15.609 1.00 96.31 94 ASP A O 1
ATOM 769 N N . ALA A 1 95 ? 12.086 -1.970 17.786 1.00 97.50 95 ALA A N 1
ATOM 770 C CA . ALA A 1 95 ? 10.732 -1.428 17.631 1.00 97.50 95 ALA A CA 1
ATOM 771 C C . ALA A 1 95 ? 10.690 -0.102 16.856 1.00 97.50 95 ALA A C 1
ATOM 773 O O . ALA A 1 95 ? 9.783 0.127 16.062 1.00 97.50 95 ALA A O 1
ATOM 774 N N . ASP A 1 96 ? 11.687 0.769 17.025 1.00 94.81 96 ASP A N 1
ATOM 775 C CA . ASP A 1 96 ? 11.778 2.036 16.290 1.00 94.81 96 ASP A CA 1
ATOM 776 C C . ASP A 1 96 ? 12.041 1.843 14.784 1.00 94.81 96 ASP A C 1
ATOM 778 O O . ASP A 1 96 ? 11.782 2.756 13.990 1.00 94.81 96 ASP A O 1
ATOM 782 N N . LYS A 1 97 ? 12.521 0.655 14.388 1.00 95.81 97 LYS A N 1
ATOM 783 C CA . LYS A 1 97 ? 12.808 0.257 13.005 1.00 95.81 97 LYS A CA 1
ATOM 784 C C . LYS A 1 97 ? 11.635 -0.418 12.305 1.00 95.81 97 LYS A C 1
ATOM 786 O O . LYS A 1 97 ? 11.801 -0.754 11.134 1.00 95.81 97 LYS A O 1
ATOM 791 N N . ILE A 1 98 ? 10.496 -0.618 12.973 1.00 97.81 98 ILE A N 1
ATOM 792 C CA . ILE A 1 98 ? 9.305 -1.198 12.343 1.00 97.81 98 ILE A CA 1
ATOM 793 C C . ILE A 1 98 ? 8.839 -0.297 11.197 1.00 97.81 98 ILE A C 1
ATOM 795 O O . ILE A 1 98 ? 8.745 0.919 11.363 1.00 97.81 98 ILE A O 1
ATOM 799 N N . THR A 1 99 ? 8.571 -0.878 10.031 1.00 96.62 99 THR A N 1
ATOM 800 C CA . THR A 1 99 ? 8.137 -0.168 8.813 1.00 96.62 99 THR A CA 1
ATOM 801 C C . THR A 1 99 ? 6.826 -0.698 8.240 1.00 96.62 99 THR A C 1
ATOM 803 O O . THR A 1 99 ? 6.241 -0.032 7.381 1.00 96.62 99 THR A O 1
ATOM 806 N N . PHE A 1 100 ? 6.357 -1.843 8.736 1.00 97.88 100 PHE A N 1
ATOM 807 C CA . PHE A 1 100 ? 5.142 -2.517 8.298 1.00 97.88 100 PHE A CA 1
ATOM 808 C C . PHE A 1 100 ? 4.559 -3.377 9.424 1.00 97.88 100 PHE A C 1
ATOM 810 O O . PHE A 1 100 ? 5.302 -3.992 10.194 1.00 97.88 100 PHE A O 1
ATOM 817 N N . SER A 1 101 ? 3.232 -3.449 9.480 1.00 98.62 101 SER A N 1
ATOM 818 C CA . SER A 1 101 ? 2.484 -4.438 10.245 1.00 98.62 101 SER A CA 1
ATOM 819 C C . SER A 1 101 ? 1.121 -4.699 9.609 1.00 98.62 101 SER A C 1
ATOM 821 O O . SER A 1 101 ? 0.567 -3.830 8.936 1.00 98.62 101 SER A O 1
ATOM 823 N N . CYS A 1 102 ? 0.580 -5.890 9.843 1.00 98.50 102 CYS A N 1
ATOM 824 C CA . CYS A 1 102 ? -0.744 -6.306 9.415 1.00 98.50 102 CYS A CA 1
ATOM 825 C C . CYS A 1 102 ? -1.351 -7.259 10.454 1.00 98.50 102 CYS A C 1
ATOM 827 O O . CYS A 1 102 ? -0.679 -8.176 10.935 1.00 98.50 102 CYS A O 1
ATOM 829 N N . ILE A 1 103 ? -2.624 -7.042 10.785 1.00 98.75 103 ILE A N 1
ATOM 830 C CA . ILE A 1 103 ? -3.421 -7.942 11.624 1.00 98.75 103 ILE A CA 1
ATOM 831 C C . ILE A 1 103 ? -4.293 -8.782 10.688 1.00 98.75 103 ILE A C 1
ATOM 833 O O . ILE A 1 103 ? -5.131 -8.251 9.954 1.00 98.75 103 ILE A O 1
ATOM 837 N N . LEU A 1 104 ? -4.084 -10.092 10.706 1.00 98.69 104 LEU A N 1
ATOM 838 C CA . LEU A 1 104 ? -4.771 -11.056 9.850 1.00 98.69 104 LEU A CA 1
ATOM 839 C C . LEU A 1 104 ? -6.111 -11.486 10.457 1.00 98.69 104 LEU A C 1
ATOM 841 O O . LEU A 1 104 ? -6.375 -11.262 11.641 1.00 98.69 104 LEU A O 1
ATOM 845 N N . GLY A 1 105 ? -6.981 -12.082 9.642 1.00 97.62 105 GLY A N 1
ATOM 846 C CA . GLY A 1 105 ? -8.368 -12.373 10.007 1.00 97.62 105 GLY A CA 1
ATOM 847 C C . GLY A 1 105 ? -8.490 -13.419 11.103 1.00 97.62 105 GLY A C 1
ATOM 848 O O . GLY A 1 105 ? -9.434 -13.385 11.889 1.00 97.62 105 GLY A O 1
ATOM 849 N N . ASN A 1 106 ? -7.501 -14.307 11.213 1.00 97.88 106 ASN A N 1
ATOM 850 C CA . ASN A 1 106 ? -7.396 -15.258 12.315 1.00 97.88 106 ASN A CA 1
ATOM 851 C C . ASN A 1 106 ? -6.794 -14.662 13.607 1.00 97.88 106 ASN A C 1
ATOM 853 O O . ASN A 1 106 ? -6.697 -15.369 14.608 1.00 97.88 106 ASN A O 1
ATOM 857 N N . GLY A 1 107 ? -6.390 -13.387 13.601 1.00 98.00 107 GLY A N 1
ATOM 858 C CA . GLY A 1 107 ? -5.749 -12.703 14.725 1.00 98.00 107 GLY A CA 1
ATOM 859 C C . GLY A 1 107 ? -4.219 -12.764 14.737 1.00 98.00 107 GLY A C 1
ATOM 860 O O . GLY A 1 107 ? -3.614 -12.154 15.621 1.00 98.00 107 GLY A O 1
ATOM 861 N N . ASN A 1 108 ? -3.586 -13.442 13.773 1.00 98.81 108 ASN A N 1
ATOM 862 C CA . ASN A 1 108 ? -2.135 -13.406 13.609 1.00 98.81 108 ASN A CA 1
ATOM 863 C C . ASN A 1 108 ? -1.661 -11.973 13.340 1.00 98.81 108 ASN A C 1
ATOM 865 O O . ASN A 1 108 ? -2.337 -11.176 12.686 1.00 98.81 108 ASN A O 1
ATOM 869 N N . VAL A 1 109 ? -0.459 -11.661 13.816 1.00 98.81 109 VAL A N 1
ATOM 870 C CA . VAL A 1 109 ? 0.176 -10.360 13.619 1.00 98.81 109 VAL A CA 1
ATOM 871 C C . VAL A 1 109 ? 1.471 -10.564 12.855 1.00 98.81 109 VAL A C 1
ATOM 873 O O . VAL A 1 109 ? 2.429 -11.129 13.385 1.00 98.81 109 VAL A O 1
ATOM 876 N N . LEU A 1 110 ? 1.502 -10.079 11.617 1.00 98.88 110 LEU A N 1
ATOM 877 C CA . LEU A 1 110 ? 2.713 -10.008 10.812 1.00 98.88 110 LEU A CA 1
ATOM 878 C C . LEU A 1 110 ? 3.286 -8.594 10.927 1.00 98.88 110 LEU A C 1
ATOM 880 O O . LEU A 1 110 ? 2.561 -7.617 10.765 1.00 98.88 110 LEU A O 1
ATOM 884 N N . PHE A 1 111 ? 4.575 -8.454 11.215 1.00 98.88 111 PHE A N 1
ATOM 885 C CA . PHE A 1 111 ? 5.225 -7.149 11.324 1.00 98.88 111 PHE A CA 1
ATOM 886 C C . PHE A 1 111 ? 6.680 -7.219 10.890 1.00 98.88 111 PHE A C 1
ATOM 888 O O . PHE A 1 111 ? 7.322 -8.261 10.982 1.00 98.88 111 PHE A O 1
ATOM 895 N N . ALA A 1 112 ? 7.214 -6.105 10.405 1.00 98.50 112 ALA A N 1
ATOM 896 C CA . ALA A 1 112 ? 8.549 -6.067 9.838 1.00 98.50 112 ALA A CA 1
ATOM 897 C C . ALA A 1 112 ? 9.332 -4.844 10.288 1.00 98.50 112 ALA A C 1
ATOM 899 O O . ALA A 1 112 ? 8.788 -3.744 10.426 1.00 98.50 112 ALA A O 1
ATOM 900 N N . THR A 1 113 ? 10.638 -5.033 10.446 1.00 97.44 113 THR A N 1
ATOM 901 C CA . THR A 1 113 ? 11.599 -3.934 10.390 1.00 97.44 113 THR A CA 1
ATOM 902 C C . THR A 1 113 ? 11.988 -3.666 8.938 1.00 97.44 113 THR A C 1
ATOM 904 O O . THR A 1 113 ? 11.455 -4.261 8.003 1.00 97.44 113 THR A O 1
ATOM 907 N N . ARG A 1 114 ? 12.975 -2.792 8.741 1.00 95.38 114 ARG A N 1
ATOM 908 C CA . ARG A 1 114 ? 13.539 -2.480 7.425 1.00 95.38 114 ARG A CA 1
ATOM 909 C C . ARG A 1 114 ? 13.931 -3.717 6.603 1.00 95.38 114 ARG A C 1
ATOM 911 O O . ARG A 1 114 ? 13.740 -3.699 5.393 1.00 95.38 114 ARG A O 1
ATOM 918 N N . THR A 1 115 ? 14.478 -4.753 7.243 1.00 96.94 115 THR A N 1
ATOM 919 C CA . THR A 1 115 ? 15.075 -5.924 6.573 1.00 96.94 115 THR A CA 1
ATOM 920 C C . THR A 1 115 ? 14.599 -7.268 7.119 1.00 96.94 115 THR A C 1
ATOM 922 O O . THR A 1 115 ? 14.981 -8.299 6.584 1.00 96.94 115 THR A O 1
ATOM 925 N N . ARG A 1 116 ? 13.790 -7.306 8.182 1.00 98.12 116 ARG A N 1
ATOM 926 C CA . ARG A 1 116 ? 13.393 -8.564 8.836 1.00 98.12 116 ARG A CA 1
ATOM 927 C C . ARG A 1 116 ? 11.892 -8.606 9.039 1.00 98.12 116 ARG A C 1
ATOM 929 O O . ARG A 1 116 ? 11.303 -7.585 9.390 1.00 98.12 116 ARG A O 1
ATOM 936 N N . LEU A 1 117 ? 11.304 -9.779 8.853 1.00 98.69 117 LEU A N 1
ATOM 937 C CA . LEU A 1 117 ? 9.869 -10.022 8.939 1.00 98.69 117 LEU A CA 1
ATOM 938 C C . LEU A 1 117 ? 9.578 -10.987 10.089 1.00 98.69 117 LEU A C 1
ATOM 940 O O . LEU A 1 117 ? 10.330 -11.929 10.313 1.00 98.69 117 LEU A O 1
ATOM 944 N N . PHE A 1 118 ? 8.501 -10.756 10.830 1.00 98.88 118 PHE A N 1
ATOM 945 C CA . PHE A 1 118 ? 8.148 -11.520 12.020 1.00 98.88 118 PHE A CA 1
ATOM 946 C C . PHE A 1 118 ? 6.660 -11.842 12.037 1.00 98.88 118 PHE A C 1
ATOM 948 O O . PHE A 1 118 ? 5.840 -11.017 11.638 1.00 98.88 118 PHE A O 1
ATOM 955 N N . LEU A 1 119 ? 6.324 -13.017 12.561 1.00 98.94 119 LEU A N 1
ATOM 956 C CA . LEU A 1 119 ? 4.958 -13.473 12.780 1.00 98.94 119 LEU A CA 1
ATOM 957 C C . LEU A 1 119 ? 4.747 -13.787 14.259 1.00 98.94 119 LEU A C 1
ATOM 959 O O . LEU A 1 119 ? 5.539 -14.509 14.868 1.00 98.94 119 LEU A O 1
ATOM 963 N N . SER A 1 120 ? 3.645 -13.297 14.812 1.00 98.81 120 SER A N 1
ATOM 964 C CA . SER A 1 120 ? 3.071 -13.797 16.057 1.00 98.81 120 SER A CA 1
ATOM 965 C C . SER A 1 120 ? 1.715 -14.433 15.786 1.00 98.81 120 SER A C 1
ATOM 967 O O . SER A 1 120 ? 0.890 -13.877 15.061 1.00 98.81 120 SER A O 1
ATOM 969 N N . THR A 1 121 ? 1.488 -15.586 16.408 1.00 98.75 121 THR A N 1
ATOM 970 C CA . THR A 1 121 ? 0.252 -16.373 16.300 1.00 98.75 121 THR A CA 1
ATOM 971 C C . THR A 1 121 ? -0.437 -16.550 17.657 1.00 98.75 121 THR A C 1
ATOM 973 O O . THR A 1 121 ? -1.332 -17.376 17.811 1.00 98.75 121 THR A O 1
ATOM 976 N N . ASP A 1 122 ? 0.029 -15.829 18.679 1.00 98.25 122 ASP A N 1
ATOM 977 C CA . ASP A 1 122 ? -0.332 -16.022 20.086 1.00 98.25 122 ASP A CA 1
ATOM 978 C C . ASP A 1 122 ? -0.515 -14.684 20.825 1.00 98.25 122 ASP A C 1
ATOM 980 O O . ASP A 1 122 ? -0.193 -14.551 22.010 1.00 98.25 122 ASP A O 1
ATOM 984 N N . ASN A 1 123 ? -1.044 -13.684 20.108 1.00 97.94 123 ASN A N 1
ATOM 985 C CA . ASN A 1 123 ? -1.274 -12.325 20.604 1.00 97.94 123 ASN A CA 1
ATOM 986 C C . ASN A 1 123 ? -0.006 -11.681 21.195 1.00 97.94 123 ASN A C 1
ATOM 988 O O . ASN A 1 123 ? -0.066 -11.046 22.238 1.00 97.94 123 ASN A O 1
ATOM 992 N N . LEU A 1 124 ? 1.143 -11.831 20.530 1.00 98.19 124 LEU A N 1
ATOM 993 C CA . LEU A 1 124 ? 2.453 -11.336 20.976 1.00 98.19 124 LEU A CA 1
ATOM 994 C C . LEU A 1 124 ? 2.985 -11.980 22.267 1.00 98.19 124 LEU A C 1
ATOM 996 O O . LEU A 1 124 ? 3.919 -11.444 22.858 1.00 98.19 124 LEU A O 1
ATOM 1000 N N . SER A 1 125 ? 2.481 -13.142 22.695 1.00 98.00 125 SER A N 1
ATOM 1001 C CA . SER A 1 125 ? 3.161 -13.905 23.759 1.00 98.00 125 SER A CA 1
ATOM 1002 C C . SER A 1 125 ? 4.549 -14.364 23.295 1.00 98.00 125 SER A C 1
ATOM 1004 O O . SER A 1 125 ? 5.499 -14.425 24.079 1.00 98.00 125 SER A O 1
ATOM 1006 N N . SER A 1 126 ? 4.680 -14.641 21.998 1.00 98.00 126 SER A N 1
ATOM 1007 C CA . SER A 1 126 ? 5.932 -14.872 21.300 1.00 98.00 126 SER A CA 1
ATOM 1008 C C . SER A 1 126 ? 5.844 -14.395 19.846 1.00 98.00 126 SER A C 1
ATOM 1010 O O . SER A 1 126 ? 4.794 -13.991 19.341 1.00 98.00 126 SER A O 1
ATOM 1012 N N . TYR A 1 127 ? 6.982 -14.397 19.161 1.00 98.69 127 TYR A N 1
ATOM 1013 C CA . TYR A 1 127 ? 7.050 -14.174 17.723 1.00 98.69 127 TYR A CA 1
ATOM 1014 C C . TYR A 1 127 ? 8.231 -14.955 17.144 1.00 98.69 127 TYR A C 1
ATOM 1016 O O . TYR A 1 127 ? 9.228 -15.202 17.830 1.00 98.69 127 TYR A O 1
ATOM 1024 N N . LYS A 1 128 ? 8.127 -15.323 15.868 1.00 98.56 128 LYS A N 1
ATOM 1025 C CA . LYS A 1 128 ? 9.200 -15.948 15.087 1.00 98.56 128 LYS A CA 1
ATOM 1026 C C . LYS A 1 128 ? 9.560 -15.071 13.898 1.00 98.56 128 LYS A C 1
ATOM 1028 O O . LYS A 1 128 ? 8.714 -14.345 13.389 1.00 98.56 128 LYS 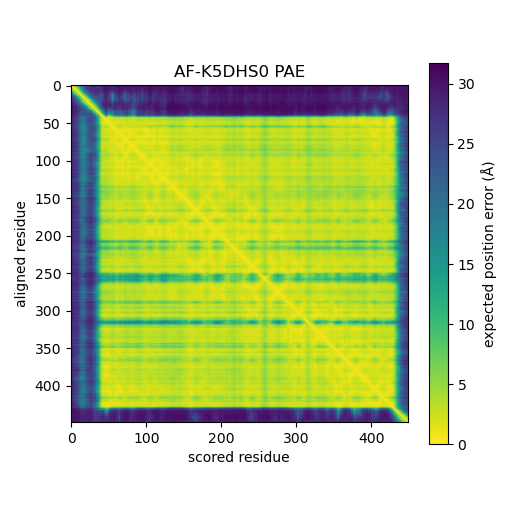A O 1
ATOM 1033 N N . GLU A 1 129 ? 10.813 -15.129 13.471 1.00 98.62 129 GLU A N 1
ATOM 1034 C CA . GLU A 1 129 ? 11.233 -14.521 12.209 1.00 98.62 129 GLU A CA 1
ATOM 1035 C C . GLU A 1 129 ? 10.754 -15.378 11.033 1.00 98.62 129 GLU A C 1
ATOM 1037 O O . GLU A 1 129 ? 10.770 -16.607 11.112 1.00 98.62 129 GLU A O 1
ATOM 1042 N N . ILE A 1 130 ? 10.316 -14.714 9.967 1.00 98.62 130 ILE A N 1
ATOM 1043 C CA . ILE A 1 130 ? 9.925 -15.313 8.695 1.00 98.62 130 ILE A CA 1
ATOM 1044 C C . ILE A 1 130 ? 10.995 -14.951 7.670 1.00 98.62 130 ILE A C 1
ATOM 1046 O O . ILE A 1 130 ? 11.273 -13.771 7.443 1.00 98.62 130 ILE A O 1
ATOM 1050 N N . VAL A 1 131 ? 11.577 -15.972 7.047 1.00 98.56 131 VAL A N 1
ATOM 1051 C CA . VAL A 1 131 ? 12.397 -15.804 5.846 1.00 98.56 131 VAL A CA 1
ATOM 1052 C C . VAL A 1 131 ? 11.448 -15.828 4.656 1.00 98.56 131 VAL A C 1
ATOM 1054 O O . VAL A 1 131 ? 10.595 -16.708 4.563 1.00 98.56 131 VAL A O 1
ATOM 1057 N N . VAL A 1 132 ? 11.547 -14.817 3.797 1.00 98.75 132 VAL A N 1
ATOM 1058 C CA . VAL A 1 132 ? 10.718 -14.736 2.592 1.00 98.75 132 VAL A CA 1
ATOM 1059 C C . VAL A 1 132 ? 11.213 -15.772 1.589 1.00 98.75 132 VAL A C 1
ATOM 1061 O O . VAL A 1 132 ? 12.416 -15.954 1.456 1.00 98.75 132 VAL A O 1
ATOM 1064 N N . GLU A 1 133 ? 10.310 -16.426 0.871 1.00 98.62 133 GLU A N 1
ATOM 1065 C CA . GLU A 1 133 ? 10.649 -17.271 -0.274 1.00 98.62 133 GLU A CA 1
ATOM 1066 C C . GLU A 1 133 ? 10.749 -16.419 -1.547 1.00 98.62 133 GLU A C 1
ATOM 1068 O O . GLU A 1 133 ? 9.864 -15.606 -1.841 1.00 98.62 133 GLU A O 1
ATOM 1073 N N . ASP A 1 134 ? 11.804 -16.619 -2.329 1.00 97.25 134 ASP A N 1
ATOM 1074 C CA . ASP A 1 134 ? 11.906 -16.070 -3.677 1.00 97.25 134 ASP A CA 1
ATOM 1075 C C . ASP A 1 134 ? 10.913 -16.777 -4.624 1.00 97.25 134 ASP A C 1
ATOM 1077 O O . ASP A 1 134 ? 10.260 -17.772 -4.291 1.00 97.25 134 ASP A O 1
ATOM 1081 N N . THR A 1 135 ? 10.790 -16.262 -5.840 1.00 93.75 135 THR A N 1
ATOM 1082 C CA . THR A 1 135 ? 9.956 -16.791 -6.925 1.00 93.75 135 THR A CA 1
ATOM 1083 C C . THR A 1 135 ? 10.271 -18.248 -7.287 1.00 93.75 135 THR A C 1
ATOM 1085 O O . THR A 1 135 ? 9.385 -18.964 -7.756 1.00 93.75 135 THR A O 1
ATOM 1088 N N . ASP A 1 136 ? 11.495 -18.715 -7.023 1.00 93.44 136 ASP A N 1
ATOM 1089 C CA . ASP A 1 136 ? 11.941 -20.101 -7.212 1.00 93.44 136 ASP A CA 1
ATOM 1090 C C . ASP A 1 136 ? 11.863 -20.968 -5.939 1.00 93.44 136 ASP A C 1
ATOM 1092 O O . ASP A 1 136 ? 12.265 -22.133 -5.965 1.00 93.44 136 ASP A O 1
ATOM 1096 N N . ARG A 1 137 ? 11.300 -20.424 -4.849 1.00 94.56 137 ARG A N 1
ATOM 1097 C CA . ARG A 1 137 ? 11.168 -21.041 -3.512 1.00 94.56 137 ARG A CA 1
ATOM 1098 C C . ARG A 1 137 ? 12.444 -21.135 -2.689 1.00 94.56 137 ARG A C 1
ATOM 1100 O O . ARG A 1 137 ? 12.421 -21.753 -1.626 1.00 94.56 137 ARG A O 1
ATOM 1107 N N . SER A 1 138 ? 13.543 -20.543 -3.141 1.00 97.50 138 SER A N 1
ATOM 1108 C CA . SER A 1 138 ? 14.729 -20.387 -2.301 1.00 97.50 138 SER A CA 1
ATOM 1109 C C . SER A 1 138 ? 14.528 -19.305 -1.233 1.00 97.50 138 SER A C 1
ATOM 1111 O O . SER A 1 138 ? 13.598 -18.504 -1.304 1.00 97.50 138 SER A O 1
ATOM 1113 N N . ASP A 1 139 ? 15.398 -19.281 -0.223 1.00 98.38 139 ASP A N 1
ATOM 1114 C CA . ASP A 1 139 ? 15.394 -18.224 0.788 1.00 98.38 139 ASP A CA 1
ATOM 1115 C C . ASP A 1 139 ? 15.769 -16.876 0.149 1.00 98.38 139 ASP A C 1
ATOM 1117 O O . ASP A 1 139 ? 16.893 -16.677 -0.317 1.00 98.38 139 ASP A O 1
ATOM 1121 N N . TYR A 1 140 ? 14.854 -15.914 0.204 1.00 97.94 140 TYR A N 1
ATOM 1122 C CA . TYR A 1 140 ? 15.101 -14.528 -0.161 1.00 97.94 140 TYR A CA 1
ATOM 1123 C C . TYR A 1 140 ? 15.644 -13.752 1.041 1.00 97.94 140 TYR A C 1
ATOM 1125 O O . TYR A 1 140 ? 14.920 -13.395 1.979 1.00 97.94 140 TYR A O 1
ATOM 1133 N N . LEU A 1 141 ? 16.943 -13.459 1.000 1.00 96.31 141 LEU A N 1
ATOM 1134 C CA . LEU A 1 141 ? 17.636 -12.707 2.040 1.00 96.31 141 LEU A CA 1
ATOM 1135 C C . LEU A 1 141 ? 17.892 -11.261 1.594 1.00 96.31 141 LEU A C 1
ATOM 1137 O O . LEU A 1 141 ? 18.329 -11.034 0.463 1.00 96.31 141 LEU A O 1
ATOM 1141 N N . PRO A 1 142 ? 17.699 -10.267 2.481 1.00 96.00 142 PRO A N 1
ATOM 1142 C CA . PRO A 1 142 ? 18.197 -8.922 2.243 1.00 96.00 142 PRO A CA 1
ATOM 1143 C C . PRO A 1 142 ? 19.689 -8.920 1.887 1.00 96.00 142 PRO A C 1
ATOM 1145 O O . PRO A 1 142 ? 20.487 -9.604 2.530 1.00 96.00 142 PRO A O 1
ATOM 1148 N N . HIS A 1 143 ? 20.074 -8.104 0.904 1.00 95.25 143 HIS A N 1
ATOM 1149 C CA . HIS A 1 143 ? 21.472 -7.879 0.546 1.00 95.25 143 HIS A CA 1
ATOM 1150 C C . HIS A 1 143 ? 22.290 -7.391 1.752 1.00 95.25 143 HIS A C 1
ATOM 1152 O O . HIS A 1 143 ? 21.775 -6.716 2.649 1.00 95.25 143 HIS A O 1
ATOM 1158 N N . GLN A 1 144 ? 23.591 -7.689 1.745 1.00 95.06 144 GLN A N 1
ATOM 1159 C CA . GLN A 1 144 ? 24.527 -7.061 2.669 1.00 95.06 144 GLN A CA 1
ATOM 1160 C C . GLN A 1 144 ? 24.796 -5.625 2.204 1.00 95.06 144 GLN A C 1
ATOM 1162 O O . GLN A 1 144 ? 25.372 -5.448 1.129 1.00 95.06 144 GLN A O 1
ATOM 1167 N N . PRO A 1 145 ? 24.408 -4.598 2.976 1.00 95.38 145 PRO A N 1
ATOM 1168 C CA . PRO A 1 145 ? 24.549 -3.230 2.513 1.00 95.38 145 PRO A CA 1
ATOM 1169 C C . PRO A 1 145 ? 26.008 -2.777 2.521 1.00 95.38 145 PRO A C 1
ATOM 1171 O O . PRO A 1 145 ? 26.756 -3.060 3.459 1.00 95.38 145 PRO A O 1
ATOM 1174 N N . ILE A 1 146 ? 26.385 -2.013 1.495 1.00 95.12 146 ILE A N 1
ATOM 1175 C CA . ILE A 1 146 ? 27.669 -1.307 1.409 1.00 95.12 146 ILE A CA 1
ATOM 1176 C C . ILE A 1 146 ? 27.766 -0.273 2.538 1.00 95.12 146 ILE A C 1
ATOM 1178 O O . ILE A 1 146 ? 28.814 -0.136 3.169 1.00 95.12 146 ILE A O 1
ATOM 1182 N N . ASP A 1 147 ? 26.662 0.426 2.817 1.00 94.88 147 ASP A N 1
ATOM 1183 C CA . ASP A 1 147 ? 26.520 1.323 3.963 1.00 94.88 147 ASP A CA 1
ATOM 1184 C C . ASP A 1 147 ? 25.551 0.721 4.999 1.00 94.88 147 ASP A C 1
ATOM 1186 O O . ASP A 1 147 ? 24.335 0.742 4.782 1.00 94.88 147 ASP A O 1
ATOM 1190 N N . PRO A 1 148 ? 26.049 0.223 6.147 1.00 94.50 148 PRO A N 1
ATOM 1191 C CA . PRO A 1 148 ? 25.218 -0.375 7.192 1.00 94.50 148 PRO A 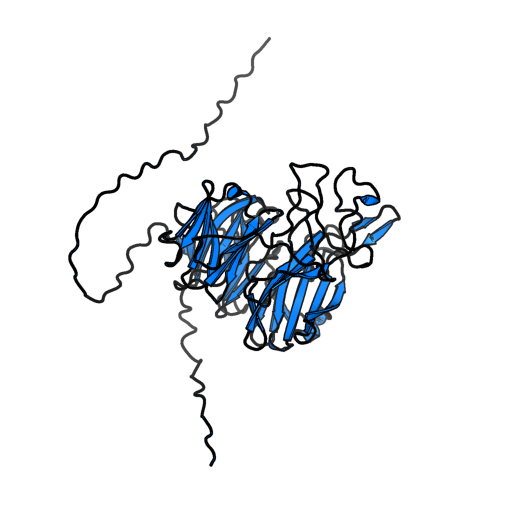CA 1
ATOM 1192 C C . PRO A 1 148 ? 24.129 0.542 7.767 1.00 94.50 148 PRO A C 1
ATOM 1194 O O . PRO A 1 148 ? 23.128 0.041 8.280 1.00 94.50 148 PRO A O 1
ATOM 1197 N N . GLU A 1 149 ? 24.282 1.868 7.679 1.00 94.12 149 GLU A N 1
ATOM 1198 C CA . GLU A 1 149 ? 23.252 2.813 8.137 1.00 94.12 149 GLU A CA 1
ATOM 1199 C C . GLU A 1 149 ? 22.065 2.900 7.162 1.00 94.12 149 GLU A C 1
ATOM 1201 O O . GLU A 1 149 ? 20.953 3.292 7.547 1.00 94.12 149 GLU A O 1
ATOM 1206 N N . ASN A 1 150 ? 22.281 2.461 5.918 1.00 95.06 150 ASN A N 1
ATOM 1207 C CA . ASN A 1 150 ? 21.326 2.478 4.819 1.00 95.06 150 ASN A CA 1
ATOM 1208 C C . ASN A 1 150 ? 21.071 1.063 4.243 1.00 95.06 150 ASN A C 1
ATOM 1210 O O . ASN A 1 150 ? 21.331 0.826 3.063 1.00 95.06 150 ASN A O 1
ATOM 1214 N N . PRO A 1 151 ? 20.506 0.126 5.036 1.00 95.50 151 PRO A N 1
ATOM 1215 C CA . PRO A 1 151 ? 20.272 -1.264 4.626 1.00 95.50 151 PRO A CA 1
ATOM 1216 C C . PRO A 1 151 ? 19.096 -1.468 3.653 1.00 95.50 151 PRO A C 1
ATOM 1218 O O . PRO A 1 151 ? 18.812 -2.584 3.228 1.00 95.50 151 PRO A O 1
ATOM 1221 N N . GLY A 1 152 ? 18.374 -0.399 3.344 1.00 95.44 152 GLY A N 1
ATOM 1222 C CA . GLY A 1 152 ? 17.176 -0.387 2.526 1.00 95.44 152 GLY A CA 1
ATOM 1223 C C . GLY A 1 152 ? 15.892 -0.718 3.290 1.00 95.44 152 GLY A C 1
ATOM 1224 O O . GLY A 1 152 ? 15.930 -1.169 4.433 1.00 95.44 152 GLY A O 1
ATOM 1225 N N . TRP A 1 153 ? 14.734 -0.444 2.679 1.00 96.25 153 TRP A N 1
ATOM 1226 C CA . TRP A 1 153 ? 13.401 -0.755 3.219 1.00 96.25 153 TRP A CA 1
ATOM 1227 C C . TRP A 1 153 ? 12.719 -1.830 2.369 1.00 96.25 153 TRP A C 1
ATOM 1229 O O . TRP A 1 153 ? 12.052 -1.524 1.384 1.00 96.25 153 TRP A O 1
ATOM 1239 N N . TYR A 1 154 ? 12.872 -3.090 2.765 1.00 97.75 154 TYR A N 1
ATOM 1240 C CA . TYR A 1 154 ? 12.260 -4.237 2.089 1.00 97.75 154 TYR A CA 1
ATOM 1241 C C . TYR A 1 154 ? 10.764 -4.328 2.357 1.00 97.75 154 TYR A C 1
ATOM 1243 O O . TYR A 1 154 ? 9.992 -4.669 1.472 1.00 97.75 154 TYR A O 1
ATOM 1251 N N . PHE A 1 155 ? 10.347 -3.986 3.575 1.00 97.44 155 PHE A N 1
ATOM 1252 C CA . PHE A 1 155 ? 8.981 -4.191 4.042 1.00 97.44 155 PHE A CA 1
ATOM 1253 C C . PHE A 1 155 ? 8.366 -2.862 4.480 1.00 97.44 155 PHE A C 1
ATOM 1255 O O . PHE A 1 155 ? 8.244 -2.570 5.670 1.00 97.44 155 PHE A O 1
ATOM 1262 N N . HIS A 1 156 ? 8.032 -2.011 3.512 1.00 97.00 156 HIS A N 1
ATOM 1263 C CA . HIS A 1 156 ? 7.375 -0.731 3.768 1.00 97.00 156 HIS A CA 1
ATOM 1264 C C . HIS A 1 156 ? 6.359 -0.417 2.668 1.00 97.00 156 HIS A C 1
ATOM 1266 O O . HIS A 1 156 ? 6.785 -0.010 1.598 1.00 97.00 156 HIS A O 1
ATOM 1272 N N . PRO A 1 157 ? 5.048 -0.590 2.877 1.00 96.62 157 PRO A N 1
ATOM 1273 C CA . PRO A 1 157 ? 4.045 -0.168 1.901 1.00 96.62 157 PRO A CA 1
ATOM 1274 C C . PRO A 1 157 ? 3.736 1.334 2.008 1.00 96.62 157 PRO A C 1
ATOM 1276 O O . PRO A 1 157 ? 3.886 1.930 3.077 1.00 96.62 157 PRO A O 1
ATOM 1279 N N . LEU A 1 158 ? 3.266 1.941 0.912 1.00 96.12 158 LEU A N 1
ATOM 1280 C CA . LEU A 1 158 ? 2.714 3.306 0.918 1.00 96.12 158 LEU A CA 1
ATOM 1281 C C . LEU A 1 158 ? 1.218 3.322 1.267 1.00 96.12 158 LEU A C 1
ATOM 1283 O O . LEU A 1 158 ? 0.739 4.270 1.894 1.00 96.12 158 LEU A O 1
ATOM 1287 N N . ASP A 1 159 ? 0.503 2.264 0.885 1.00 95.94 159 ASP A N 1
ATOM 1288 C CA . ASP A 1 159 ? -0.917 2.030 1.129 1.00 95.94 159 ASP A CA 1
ATOM 1289 C C . ASP A 1 159 ? -1.174 1.311 2.470 1.00 95.94 159 ASP A C 1
ATOM 1291 O O . ASP A 1 159 ? -0.255 0.851 3.153 1.00 95.94 159 ASP A O 1
ATOM 1295 N N . GLY A 1 160 ? -2.438 1.286 2.907 1.00 95.69 160 GLY A N 1
ATOM 1296 C CA . GLY A 1 160 ? -2.842 0.775 4.227 1.00 95.69 160 GLY A CA 1
ATOM 1297 C C . GLY A 1 160 ? -3.817 -0.405 4.208 1.00 95.69 160 GLY A C 1
ATOM 1298 O O . GLY A 1 160 ? -4.311 -0.779 5.268 1.00 95.69 160 GLY A O 1
ATOM 1299 N N . VAL A 1 161 ? -4.112 -0.983 3.039 1.00 97.69 161 VAL A N 1
ATOM 1300 C CA . VAL A 1 161 ? -4.977 -2.165 2.894 1.00 97.69 161 VAL A CA 1
ATOM 1301 C C . VAL A 1 161 ? -4.192 -3.246 2.169 1.00 97.69 161 VAL A C 1
ATOM 1303 O O . VAL A 1 161 ? -3.746 -3.022 1.050 1.00 97.69 161 VAL A O 1
ATOM 1306 N N . HIS A 1 162 ? -4.027 -4.406 2.808 1.00 98.31 162 HIS A N 1
ATOM 1307 C CA . HIS A 1 162 ? -3.156 -5.478 2.304 1.00 98.31 162 HIS A CA 1
ATOM 1308 C C . HIS A 1 162 ? -3.802 -6.863 2.324 1.00 98.31 162 HIS A C 1
ATOM 1310 O O . HIS A 1 162 ? -3.174 -7.825 1.898 1.00 98.31 162 HIS A O 1
ATOM 1316 N N . THR A 1 163 ? -5.024 -6.993 2.845 1.00 98.31 163 THR A N 1
ATOM 1317 C CA . THR A 1 163 ? -5.706 -8.288 2.984 1.00 98.31 163 THR A CA 1
ATOM 1318 C C . THR A 1 163 ? -7.042 -8.283 2.267 1.00 98.31 163 THR A C 1
ATOM 1320 O O . THR A 1 163 ? -7.786 -7.303 2.332 1.00 98.31 163 THR A O 1
ATOM 1323 N N . TRP A 1 164 ? -7.344 -9.388 1.589 1.00 98.44 164 TRP A N 1
ATOM 1324 C CA . TRP A 1 164 ? -8.594 -9.582 0.858 1.00 98.44 164 TRP A CA 1
ATOM 1325 C C . TRP A 1 164 ? -9.056 -11.031 0.961 1.00 98.44 164 TRP A C 1
ATOM 1327 O O . TRP A 1 164 ? -8.234 -11.943 1.026 1.00 98.44 164 TRP A O 1
ATOM 1337 N N . ASP A 1 165 ? -10.370 -11.247 0.933 1.00 97.56 165 ASP A N 1
ATOM 1338 C CA . ASP A 1 165 ? -10.930 -12.573 0.676 1.00 97.56 165 ASP A CA 1
ATOM 1339 C C . ASP A 1 165 ? -10.774 -12.902 -0.814 1.00 97.56 165 ASP A C 1
ATOM 1341 O O . ASP A 1 165 ? -11.285 -12.188 -1.680 1.00 97.56 165 ASP A O 1
ATOM 1345 N N . VAL A 1 166 ? -10.045 -13.976 -1.100 1.00 97.56 166 VAL A N 1
ATOM 1346 C CA . VAL A 1 166 ? -9.810 -14.506 -2.439 1.00 97.56 166 VAL A CA 1
ATOM 1347 C C . VAL A 1 166 ? -10.378 -15.918 -2.473 1.00 97.56 166 VAL A C 1
ATOM 1349 O O . VAL A 1 166 ? -9.779 -16.868 -1.970 1.00 97.56 166 VAL A O 1
ATOM 1352 N N . ASN A 1 167 ? -11.560 -16.061 -3.073 1.00 93.88 167 ASN A N 1
ATOM 1353 C CA . ASN A 1 167 ? -12.281 -17.333 -3.185 1.00 93.88 167 ASN A CA 1
ATOM 1354 C C . ASN A 1 167 ? -12.542 -18.023 -1.827 1.00 93.88 167 ASN A C 1
ATOM 1356 O O . ASN A 1 167 ? -12.436 -19.245 -1.714 1.00 93.88 167 ASN A O 1
ATOM 1360 N N . GLY A 1 168 ? -12.904 -17.252 -0.797 1.00 94.19 168 GLY A N 1
ATOM 1361 C CA . GLY A 1 168 ? -13.235 -17.755 0.539 1.00 94.19 168 GLY A CA 1
ATOM 1362 C C . GLY A 1 168 ? -12.029 -18.000 1.445 1.00 94.19 168 GLY A C 1
ATOM 1363 O O . GLY A 1 168 ? -12.176 -18.626 2.495 1.00 94.19 168 GLY A O 1
ATOM 1364 N N . SER A 1 169 ? -10.834 -17.573 1.037 1.00 95.81 169 SER A N 1
ATOM 1365 C CA . SER A 1 169 ? -9.620 -17.612 1.853 1.00 95.81 169 SER A CA 1
ATOM 1366 C C . SER A 1 169 ? -8.979 -16.237 1.882 1.00 95.81 169 SER A C 1
ATOM 1368 O O . SER A 1 169 ? -8.850 -15.584 0.851 1.00 95.81 169 SER A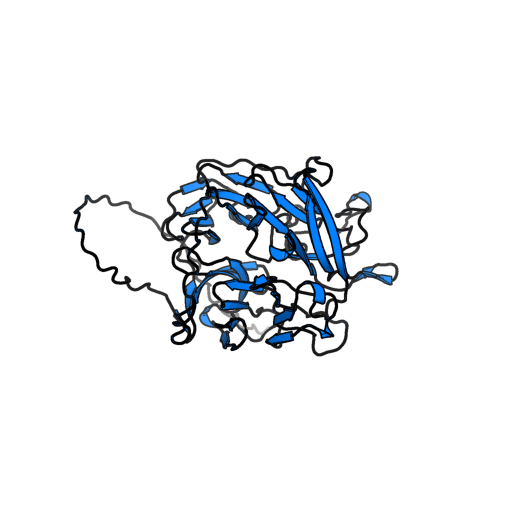 O 1
ATOM 1370 N N . GLU A 1 170 ? -8.562 -15.785 3.059 1.00 98.19 170 GLU A N 1
ATOM 1371 C CA . GLU A 1 170 ? -7.857 -14.515 3.161 1.00 98.19 170 GLU A CA 1
ATOM 1372 C C . GLU A 1 170 ? -6.438 -14.637 2.598 1.00 98.19 170 GLU A C 1
ATOM 1374 O O . GLU A 1 170 ? -5.667 -15.523 2.977 1.00 98.19 170 GLU A O 1
ATOM 1379 N N . MET A 1 171 ? -6.102 -13.696 1.724 1.00 98.69 171 MET A N 1
ATOM 1380 C CA . MET A 1 171 ? -4.791 -13.529 1.124 1.00 98.69 171 MET A CA 1
ATOM 1381 C C . MET A 1 171 ? -4.218 -12.171 1.523 1.00 98.69 171 MET A C 1
ATOM 1383 O O . MET A 1 171 ? -4.906 -11.151 1.463 1.00 98.69 171 MET A O 1
ATOM 1387 N N . LEU A 1 172 ? -2.947 -12.166 1.914 1.00 98.81 172 LEU A N 1
ATOM 1388 C CA . LEU A 1 172 ? -2.160 -10.970 2.191 1.00 98.81 172 LEU A CA 1
ATOM 1389 C C . LEU A 1 172 ? -1.284 -10.678 0.969 1.00 98.81 172 LEU A C 1
ATOM 1391 O O . LEU A 1 172 ? -0.548 -11.566 0.548 1.00 98.81 172 LEU A O 1
ATOM 1395 N N . VAL A 1 173 ? -1.327 -9.461 0.420 1.00 98.81 173 VAL A N 1
ATOM 1396 C CA . VAL A 1 173 ? -0.475 -9.027 -0.705 1.00 98.81 173 VAL A CA 1
ATOM 1397 C C . VAL A 1 173 ? -0.080 -7.558 -0.535 1.00 98.81 173 VAL A C 1
ATOM 1399 O O . VAL A 1 173 ? -0.921 -6.724 -0.210 1.00 98.81 173 VAL A O 1
ATOM 1402 N N . TRP A 1 174 ? 1.191 -7.214 -0.752 1.00 98.69 174 TRP A N 1
ATOM 1403 C CA . TRP A 1 174 ? 1.659 -5.823 -0.691 1.00 98.69 174 TRP A CA 1
ATOM 1404 C C . TRP A 1 174 ? 2.926 -5.602 -1.521 1.00 98.69 174 TRP A C 1
ATOM 1406 O O . TRP A 1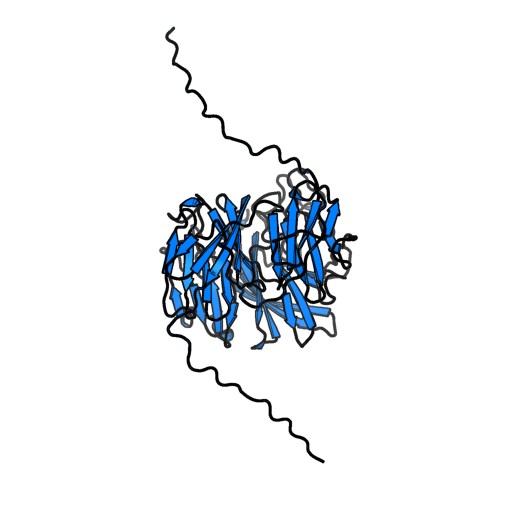 174 ? 3.622 -6.547 -1.885 1.00 98.69 174 TRP A O 1
ATOM 1416 N N . GLY A 1 175 ? 3.247 -4.341 -1.808 1.00 98.25 175 GLY A N 1
ATOM 1417 C CA . GLY A 1 175 ? 4.507 -3.939 -2.436 1.00 98.25 175 GLY A CA 1
ATOM 1418 C C . GLY A 1 175 ? 5.389 -3.109 -1.506 1.00 98.25 175 GLY A C 1
ATOM 1419 O O . GLY A 1 175 ? 4.922 -2.601 -0.484 1.00 98.25 175 GLY A O 1
ATOM 1420 N N . ASN A 1 176 ? 6.662 -2.930 -1.865 1.00 97.75 176 ASN A N 1
ATOM 1421 C CA . ASN A 1 176 ? 7.575 -2.053 -1.135 1.00 97.75 176 ASN A CA 1
ATOM 1422 C C . ASN A 1 176 ? 7.702 -0.649 -1.758 1.00 97.75 176 ASN A C 1
ATOM 1424 O O . ASN A 1 176 ? 8.220 -0.439 -2.855 1.00 97.75 176 ASN A O 1
ATOM 1428 N N . TYR A 1 177 ? 7.270 0.347 -0.990 1.00 96.69 177 TYR A N 1
ATOM 1429 C CA . TYR A 1 177 ? 7.558 1.763 -1.157 1.00 96.69 177 TYR A CA 1
ATOM 1430 C C . TYR A 1 177 ? 8.971 2.104 -0.658 1.00 96.69 177 TYR A C 1
ATOM 1432 O O . TYR A 1 177 ? 9.185 2.649 0.426 1.00 96.69 177 TYR A O 1
ATOM 1440 N N . CYS A 1 178 ? 9.972 1.722 -1.441 1.00 94.56 178 CYS A N 1
ATOM 1441 C CA . CYS A 1 178 ? 11.380 1.810 -1.075 1.00 94.56 178 CYS A CA 1
ATOM 1442 C C . CYS A 1 178 ? 12.143 2.903 -1.849 1.00 94.56 178 CYS A C 1
ATOM 1444 O O . CYS A 1 178 ? 11.558 3.727 -2.556 1.00 94.56 178 CYS A O 1
ATOM 1446 N N . ASN A 1 179 ? 13.472 2.952 -1.689 1.00 94.19 179 ASN A N 1
ATOM 1447 C CA . ASN A 1 179 ? 14.365 3.841 -2.449 1.00 94.19 179 ASN A CA 1
ATOM 1448 C C . ASN A 1 179 ? 14.051 5.347 -2.283 1.00 94.19 179 ASN A C 1
ATOM 1450 O O . ASN A 1 179 ? 14.339 6.167 -3.162 1.00 94.19 179 ASN A O 1
ATOM 1454 N N . VAL A 1 180 ? 13.453 5.722 -1.144 1.00 90.94 180 VAL A N 1
ATOM 1455 C CA . VAL A 1 180 ? 13.205 7.113 -0.710 1.00 90.94 180 VAL A CA 1
ATOM 1456 C C . VAL A 1 180 ? 14.091 7.470 0.478 1.00 90.94 180 VAL A C 1
ATOM 1458 O O . VAL A 1 180 ? 14.787 8.481 0.445 1.00 90.94 180 VAL A O 1
ATOM 1461 N N . LEU A 1 181 ? 14.083 6.620 1.504 1.00 91.38 181 LEU A N 1
ATOM 1462 C CA . LEU A 1 181 ? 14.891 6.738 2.710 1.00 91.38 181 LEU A CA 1
ATOM 1463 C C . LEU A 1 181 ? 15.483 5.368 3.046 1.00 91.38 181 LEU A C 1
ATOM 1465 O O . LEU A 1 181 ? 14.837 4.343 2.848 1.00 91.38 181 LEU A O 1
ATOM 1469 N N . GLY A 1 182 ? 16.693 5.366 3.602 1.00 92.12 182 GLY A N 1
ATOM 1470 C CA . GLY A 1 182 ? 17.247 4.202 4.279 1.00 92.12 182 GLY A CA 1
ATOM 1471 C C . GLY A 1 182 ? 18.000 3.209 3.407 1.00 92.12 182 GLY A C 1
ATOM 1472 O O . GLY A 1 182 ? 18.366 2.192 3.970 1.00 92.12 182 GLY A O 1
ATOM 1473 N N . GLY A 1 183 ? 18.252 3.478 2.121 1.00 94.56 183 GLY A N 1
ATOM 1474 C CA . GLY A 1 183 ? 19.084 2.644 1.234 1.00 94.56 183 GLY A CA 1
ATOM 1475 C C . GLY A 1 183 ? 18.349 2.076 0.019 1.00 94.56 183 GLY A C 1
ATOM 1476 O O . GLY A 1 183 ? 17.122 2.165 -0.067 1.00 94.56 183 GLY A O 1
ATOM 1477 N N . ALA A 1 184 ? 19.115 1.518 -0.922 1.00 95.62 184 ALA A N 1
ATOM 1478 C CA . ALA A 1 184 ? 18.583 0.880 -2.125 1.00 95.62 184 ALA A CA 1
ATOM 1479 C C . ALA A 1 184 ? 18.116 -0.557 -1.831 1.00 95.62 184 ALA A C 1
ATOM 1481 O O . ALA A 1 184 ? 18.768 -1.250 -1.060 1.00 95.62 184 ALA A O 1
ATOM 1482 N N . VAL A 1 185 ? 17.020 -1.022 -2.436 1.00 96.81 185 VAL A N 1
ATOM 1483 C CA . VAL A 1 185 ? 16.553 -2.426 -2.369 1.00 96.81 185 VAL A CA 1
ATOM 1484 C C . VAL A 1 185 ? 15.962 -2.879 -3.705 1.00 96.81 185 VAL A C 1
ATOM 1486 O O . VAL A 1 185 ? 15.468 -2.030 -4.457 1.00 96.81 185 VAL A O 1
ATOM 1489 N N . PRO A 1 186 ? 15.925 -4.200 -3.970 1.00 97.00 186 PRO A N 1
ATOM 1490 C CA . PRO A 1 186 ? 15.068 -4.769 -5.006 1.00 97.00 186 PRO A CA 1
ATOM 1491 C C . PRO A 1 186 ? 13.590 -4.438 -4.759 1.00 97.00 186 PRO A C 1
ATOM 1493 O O . PRO A 1 186 ? 13.129 -4.401 -3.614 1.00 97.00 186 PRO A O 1
ATOM 1496 N N . ILE A 1 187 ? 12.839 -4.206 -5.834 1.00 98.00 187 ILE A N 1
ATOM 1497 C CA . ILE A 1 187 ? 11.414 -3.883 -5.763 1.00 98.00 187 ILE A CA 1
ATOM 1498 C C . ILE A 1 187 ? 10.622 -5.166 -5.998 1.00 98.00 187 ILE A C 1
ATOM 1500 O O . ILE A 1 187 ? 10.790 -5.811 -7.033 1.00 98.00 187 ILE A O 1
ATOM 1504 N N . ASN A 1 188 ? 9.755 -5.524 -5.051 1.00 98.50 188 ASN A N 1
ATOM 1505 C CA . ASN A 1 188 ? 9.015 -6.780 -5.071 1.00 98.50 188 ASN A CA 1
ATOM 1506 C C . ASN A 1 188 ? 7.561 -6.594 -4.626 1.00 98.50 188 ASN A C 1
ATOM 1508 O O . ASN A 1 188 ? 7.253 -5.767 -3.763 1.00 98.50 188 ASN A O 1
ATOM 1512 N N . ILE A 1 189 ? 6.683 -7.432 -5.174 1.00 98.81 189 ILE A N 1
ATOM 1513 C CA . ILE A 1 189 ? 5.353 -7.703 -4.622 1.00 98.81 189 ILE A CA 1
ATOM 1514 C C . ILE A 1 189 ? 5.471 -8.961 -3.762 1.00 98.81 189 ILE A C 1
ATOM 1516 O O . ILE A 1 189 ? 5.949 -9.988 -4.241 1.00 98.81 189 ILE A O 1
ATOM 1520 N N . TYR A 1 190 ? 5.032 -8.885 -2.513 1.00 98.88 190 TYR A N 1
ATOM 1521 C CA . TYR A 1 190 ? 5.035 -9.979 -1.547 1.00 98.88 190 TYR A CA 1
ATOM 1522 C C . TYR A 1 190 ? 3.621 -10.511 -1.335 1.00 98.88 190 TYR A C 1
ATOM 1524 O O . TYR A 1 190 ? 2.657 -9.751 -1.454 1.00 98.88 190 TYR A O 1
ATOM 1532 N N . TYR A 1 191 ? 3.489 -11.791 -0.988 1.00 98.88 191 TYR A N 1
ATOM 1533 C CA . TYR A 1 191 ? 2.199 -12.384 -0.648 1.00 98.88 191 TYR A CA 1
ATOM 1534 C C . TYR A 1 191 ? 2.279 -13.512 0.386 1.00 98.88 191 TYR A C 1
ATOM 1536 O O . TYR A 1 191 ? 3.331 -14.115 0.591 1.00 98.88 191 TYR A O 1
ATOM 1544 N N . SER A 1 192 ? 1.136 -13.805 1.009 1.00 98.81 192 SER A N 1
ATOM 1545 C CA . SER A 1 192 ? 0.878 -14.983 1.840 1.00 98.81 192 SER A CA 1
ATOM 1546 C C . SER A 1 192 ? -0.564 -15.454 1.648 1.00 98.81 192 SER A C 1
ATOM 1548 O O . SER A 1 192 ? -1.485 -14.642 1.537 1.00 98.81 192 SER A O 1
ATOM 1550 N N . THR A 1 193 ? -0.760 -16.770 1.628 1.00 98.19 193 THR A N 1
ATOM 1551 C CA . THR A 1 193 ? -2.069 -17.442 1.505 1.00 98.19 193 THR A CA 1
ATOM 1552 C C . THR A 1 193 ? -2.399 -18.312 2.716 1.00 98.19 193 THR A C 1
ATOM 1554 O O . THR A 1 193 ? -3.395 -19.030 2.718 1.00 98.19 193 THR A O 1
ATOM 1557 N N . ASP A 1 194 ? -1.549 -18.293 3.740 1.00 98.12 194 ASP A N 1
ATOM 1558 C CA . ASP A 1 194 ? -1.595 -19.195 4.891 1.00 98.12 194 ASP A CA 1
ATOM 1559 C C . ASP A 1 194 ? -1.499 -18.423 6.208 1.00 98.12 194 ASP A C 1
ATOM 1561 O O . ASP A 1 194 ? -0.898 -18.872 7.181 1.00 98.12 194 ASP A O 1
ATOM 1565 N N . GLN A 1 195 ? -2.129 -17.246 6.240 1.00 98.31 195 GLN A N 1
ATOM 1566 C CA . GLN A 1 195 ? -2.200 -16.403 7.432 1.00 98.31 195 GLN A CA 1
ATOM 1567 C C . GLN A 1 195 ? -0.807 -16.004 7.962 1.00 98.31 195 GLN A C 1
ATOM 1569 O O . GLN A 1 195 ? -0.584 -15.927 9.175 1.00 98.31 195 GLN A O 1
ATOM 1574 N N . GLY A 1 196 ? 0.119 -15.712 7.045 1.00 98.19 196 GLY A N 1
ATOM 1575 C CA . GLY A 1 196 ? 1.453 -15.193 7.343 1.00 98.19 196 GLY A CA 1
ATOM 1576 C C . GLY A 1 196 ? 2.473 -16.251 7.763 1.00 98.19 196 GLY A C 1
ATOM 1577 O O . GLY A 1 196 ? 3.605 -15.880 8.066 1.00 98.19 196 GLY A O 1
ATOM 1578 N N . GLU A 1 197 ? 2.099 -17.536 7.787 1.00 98.50 197 GLU A N 1
ATOM 1579 C CA . GLU A 1 197 ? 3.009 -18.642 8.114 1.00 98.50 197 GLU A CA 1
ATOM 1580 C C . GLU A 1 197 ? 4.145 -18.766 7.094 1.00 98.50 197 GLU A C 1
ATOM 1582 O O . GLU A 1 197 ? 5.290 -19.013 7.482 1.00 98.50 197 GLU A O 1
ATOM 1587 N N . THR A 1 198 ? 3.844 -18.523 5.816 1.00 98.44 198 THR A N 1
ATOM 1588 C CA . THR A 1 198 ? 4.827 -18.331 4.748 1.00 98.44 198 THR A CA 1
ATOM 1589 C C . THR A 1 198 ? 4.600 -16.996 4.049 1.00 98.44 198 THR A C 1
ATOM 1591 O O . THR A 1 198 ? 3.469 -16.533 3.885 1.00 98.44 198 THR A O 1
ATOM 1594 N N . VAL A 1 199 ? 5.693 -16.358 3.627 1.00 98.81 199 VAL A N 1
ATOM 1595 C CA . VAL A 1 199 ? 5.665 -15.141 2.808 1.00 98.81 199 VAL A CA 1
ATOM 1596 C C . VAL A 1 199 ? 6.576 -15.341 1.613 1.00 98.81 199 VAL A C 1
ATOM 1598 O O . VAL A 1 199 ? 7.701 -15.800 1.767 1.00 98.81 199 VAL A O 1
ATOM 1601 N N . LYS A 1 200 ? 6.084 -14.992 0.428 1.00 98.75 200 LYS A N 1
ATOM 1602 C CA . LYS A 1 200 ? 6.712 -15.281 -0.864 1.00 98.75 200 LYS A CA 1
ATOM 1603 C C . LYS A 1 200 ? 6.767 -14.031 -1.733 1.00 98.75 200 LYS A C 1
ATOM 1605 O O . LYS A 1 200 ? 5.948 -13.125 -1.565 1.00 98.75 200 LYS A O 1
ATOM 1610 N N . ILE A 1 201 ? 7.674 -13.995 -2.703 1.00 98.81 201 ILE A N 1
ATOM 1611 C CA . ILE A 1 201 ? 7.674 -12.987 -3.768 1.00 98.81 201 ILE A CA 1
ATOM 1612 C C . ILE A 1 201 ? 6.705 -13.421 -4.877 1.00 98.81 201 ILE A C 1
ATOM 1614 O O . ILE A 1 201 ? 6.843 -14.487 -5.468 1.00 98.81 201 ILE A O 1
ATOM 1618 N N . ALA A 1 202 ? 5.711 -12.579 -5.165 1.00 98.62 202 ALA A N 1
ATOM 1619 C CA . ALA A 1 202 ? 4.780 -12.742 -6.284 1.00 98.62 202 ALA A CA 1
ATOM 1620 C C . ALA A 1 202 ? 5.362 -12.214 -7.602 1.00 98.62 202 ALA A C 1
ATOM 1622 O O . ALA A 1 202 ? 5.047 -12.726 -8.673 1.00 98.62 202 ALA A O 1
ATOM 1623 N N . TYR A 1 203 ? 6.166 -11.152 -7.523 1.00 98.62 203 TYR A N 1
ATOM 1624 C CA . TYR A 1 203 ? 6.780 -10.497 -8.674 1.00 98.62 203 TYR A CA 1
ATOM 1625 C C . TYR A 1 203 ? 8.020 -9.722 -8.233 1.00 98.62 203 TYR A C 1
ATOM 1627 O O . TYR A 1 203 ? 7.949 -8.970 -7.260 1.00 98.62 203 TYR A O 1
ATOM 1635 N N . SER A 1 204 ? 9.123 -9.865 -8.968 1.00 98.06 204 SER A N 1
ATOM 1636 C CA . SER A 1 204 ? 10.360 -9.109 -8.748 1.00 98.06 204 SER A CA 1
ATOM 1637 C C . SER A 1 204 ? 10.669 -8.241 -9.961 1.00 98.06 204 SER A C 1
ATOM 1639 O O . SER A 1 204 ? 10.764 -8.752 -11.080 1.00 98.06 204 SER A O 1
ATOM 1641 N N . PHE A 1 205 ? 10.792 -6.931 -9.750 1.00 97.62 205 PHE A N 1
ATOM 1642 C CA . PHE A 1 205 ? 11.116 -5.970 -10.804 1.00 97.62 205 PHE A CA 1
ATOM 1643 C C . PHE A 1 205 ? 12.596 -6.030 -11.196 1.00 97.62 205 PHE A C 1
ATOM 1645 O O . PHE A 1 205 ? 13.452 -6.521 -10.458 1.00 97.62 205 PHE A O 1
ATOM 1652 N N . GLY A 1 206 ? 12.875 -5.477 -12.372 1.00 95.69 206 GLY A N 1
ATOM 1653 C CA . GLY A 1 206 ? 14.192 -5.393 -12.974 1.00 95.69 206 GLY A CA 1
ATOM 1654 C C . GLY A 1 206 ? 15.226 -4.605 -12.181 1.00 95.69 206 GLY A C 1
ATOM 1655 O O . GLY A 1 206 ? 14.901 -3.807 -11.297 1.00 95.69 206 GLY A O 1
ATOM 1656 N N . GLN A 1 207 ? 16.489 -4.769 -12.566 1.00 93.50 207 GLN A N 1
ATOM 1657 C CA . GLN A 1 207 ? 17.592 -3.961 -12.050 1.00 93.50 207 GLN A CA 1
ATOM 1658 C C . GLN A 1 207 ? 17.475 -2.510 -12.531 1.00 93.50 207 GLN A C 1
ATOM 1660 O O . GLN A 1 207 ? 17.691 -2.199 -13.702 1.00 93.50 207 GLN A O 1
ATOM 1665 N N . SER A 1 208 ? 17.139 -1.594 -11.619 1.00 86.81 208 SER A N 1
ATOM 1666 C CA . SER A 1 208 ? 17.110 -0.168 -11.949 1.00 86.81 208 SER A CA 1
ATOM 1667 C C . SER A 1 208 ? 18.533 0.332 -12.222 1.00 86.81 208 SER A C 1
ATOM 1669 O O . SER A 1 208 ? 19.393 0.175 -11.354 1.00 86.81 208 SER A O 1
ATOM 1671 N N . PRO A 1 209 ? 18.796 1.030 -13.343 1.00 78.12 209 PRO A N 1
ATOM 1672 C CA . PRO A 1 209 ? 20.118 1.602 -13.605 1.00 78.12 209 PRO A CA 1
ATOM 1673 C C . PRO A 1 209 ? 20.455 2.781 -12.676 1.00 78.12 209 PRO A C 1
ATOM 1675 O O . PRO A 1 209 ? 21.589 3.248 -12.650 1.00 78.12 209 PRO A O 1
ATOM 1678 N N . THR A 1 210 ? 19.470 3.315 -11.941 1.00 84.38 210 THR A N 1
ATOM 1679 C CA . THR A 1 210 ? 19.629 4.517 -11.103 1.00 84.38 210 THR A CA 1
ATOM 1680 C C . THR A 1 210 ? 19.534 4.215 -9.609 1.00 84.38 210 THR A C 1
ATOM 1682 O O . THR A 1 210 ? 20.244 4.831 -8.815 1.00 84.38 210 THR A O 1
ATOM 1685 N N . PHE A 1 211 ? 18.661 3.291 -9.199 1.00 88.50 211 PHE A N 1
ATOM 1686 C CA . PHE A 1 211 ? 18.406 3.000 -7.786 1.00 88.50 211 PHE A CA 1
ATOM 1687 C C . PHE A 1 211 ? 19.253 1.836 -7.286 1.00 88.50 211 PHE A C 1
ATOM 1689 O O . PHE A 1 211 ? 18.744 0.780 -6.926 1.00 88.50 211 PHE A O 1
ATOM 1696 N N . GLN A 1 212 ? 20.561 2.077 -7.256 1.00 92.88 212 GLN A N 1
ATOM 1697 C CA . GLN A 1 212 ? 21.566 1.156 -6.737 1.00 92.88 212 GLN A CA 1
ATOM 1698 C C . GLN A 1 212 ? 22.273 1.748 -5.521 1.00 92.88 212 GLN A C 1
ATOM 1700 O O . GLN A 1 212 ? 22.189 2.950 -5.246 1.00 92.88 212 GLN A O 1
ATOM 1705 N N . GLN A 1 213 ? 22.976 0.898 -4.775 1.00 93.81 213 GLN A N 1
ATOM 1706 C CA . GLN A 1 213 ? 23.782 1.362 -3.652 1.00 93.81 213 GLN A CA 1
ATOM 1707 C C . GLN A 1 213 ? 24.911 2.278 -4.163 1.00 93.81 213 GLN A C 1
ATOM 1709 O O . GLN A 1 213 ? 25.569 1.946 -5.153 1.00 93.81 213 GLN A O 1
ATOM 1714 N N . PRO A 1 214 ? 25.182 3.428 -3.521 1.00 91.75 214 PRO A N 1
ATOM 1715 C CA . PRO A 1 214 ? 26.334 4.247 -3.880 1.00 91.75 214 PRO A CA 1
ATOM 1716 C C . PRO A 1 214 ? 27.636 3.441 -3.789 1.00 91.75 214 PRO A C 1
ATOM 1718 O O . PRO A 1 214 ? 27.960 2.896 -2.738 1.00 91.75 214 PRO A O 1
ATOM 1721 N N . GLY A 1 215 ? 28.388 3.381 -4.891 1.00 90.62 215 GLY A N 1
ATOM 1722 C CA . GLY A 1 215 ? 29.618 2.587 -4.978 1.00 90.62 215 GLY A CA 1
ATOM 1723 C C . GLY A 1 215 ? 29.420 1.118 -5.370 1.00 90.62 215 GLY A C 1
ATOM 1724 O O . GLY A 1 215 ? 30.416 0.405 -5.432 1.00 90.62 215 GLY A O 1
ATOM 1725 N N . ALA A 1 216 ? 28.188 0.686 -5.666 1.00 90.94 216 ALA A N 1
ATOM 1726 C CA . ALA A 1 216 ? 27.897 -0.647 -6.195 1.00 90.94 216 ALA A CA 1
ATOM 1727 C C . ALA A 1 216 ? 28.667 -0.929 -7.493 1.00 90.94 216 ALA A C 1
ATOM 1729 O O . ALA A 1 216 ? 28.664 -0.115 -8.424 1.00 90.94 216 ALA A O 1
ATOM 1730 N N . GLY A 1 217 ? 29.301 -2.100 -7.558 1.00 89.62 217 GLY A N 1
ATOM 1731 C CA . GLY A 1 217 ? 29.850 -2.664 -8.782 1.00 89.62 217 GLY A CA 1
ATOM 1732 C C . GLY A 1 217 ? 28.816 -3.474 -9.580 1.00 89.62 217 GLY A C 1
ATOM 1733 O O . GLY A 1 217 ? 27.638 -3.534 -9.215 1.00 89.62 217 GLY A O 1
ATOM 1734 N N . PRO A 1 218 ? 29.244 -4.121 -10.680 1.00 88.25 218 PRO A N 1
ATOM 1735 C CA . PRO A 1 218 ? 28.396 -5.026 -11.459 1.00 88.25 218 PRO A CA 1
ATOM 1736 C C . PRO A 1 218 ? 27.821 -6.198 -10.649 1.00 88.25 218 PRO A C 1
ATOM 1738 O O . PRO A 1 218 ? 26.691 -6.601 -10.898 1.00 88.25 218 PRO A O 1
ATOM 1741 N N . ASP A 1 219 ? 28.563 -6.701 -9.659 1.00 89.44 219 ASP A N 1
ATOM 1742 C CA . ASP A 1 219 ? 28.143 -7.837 -8.825 1.00 89.44 219 ASP A CA 1
ATOM 1743 C C . ASP A 1 219 ? 27.208 -7.426 -7.666 1.00 89.44 219 ASP A C 1
ATOM 1745 O O . ASP A 1 219 ? 26.628 -8.284 -7.007 1.00 89.44 219 ASP A O 1
ATOM 1749 N N . ASP A 1 220 ? 27.034 -6.118 -7.430 1.00 90.75 220 ASP A N 1
ATOM 1750 C CA . ASP A 1 220 ? 26.219 -5.558 -6.339 1.00 90.75 220 ASP A CA 1
ATOM 1751 C C . ASP A 1 220 ? 24.840 -5.059 -6.817 1.00 90.75 220 ASP A C 1
ATOM 1753 O O . ASP A 1 220 ? 24.118 -4.394 -6.066 1.00 90.75 220 ASP A O 1
ATOM 1757 N N . GLN A 1 221 ? 24.491 -5.311 -8.085 1.00 93.75 221 GLN A N 1
ATOM 1758 C CA . GLN A 1 221 ? 23.251 -4.821 -8.686 1.00 93.75 221 GL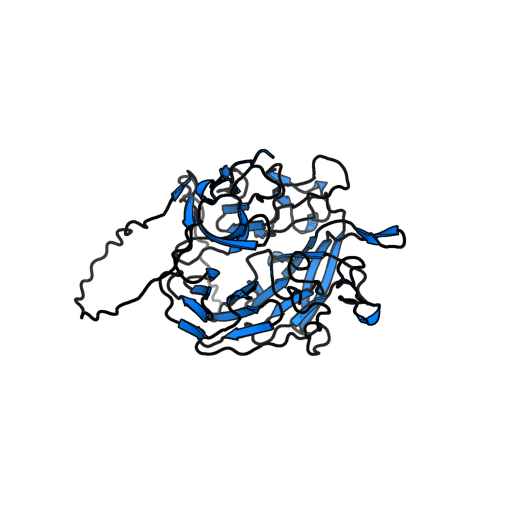N A CA 1
ATOM 1759 C C . GLN A 1 221 ? 22.023 -5.462 -8.032 1.00 93.75 221 GLN A C 1
ATOM 1761 O O . GLN A 1 221 ? 21.869 -6.681 -7.981 1.00 93.75 221 GLN A O 1
ATOM 1766 N N . LEU A 1 222 ? 21.114 -4.611 -7.567 1.00 95.88 222 LEU A N 1
ATOM 1767 C CA . LEU A 1 222 ? 19.864 -4.987 -6.923 1.00 95.88 222 LEU A CA 1
ATOM 1768 C C . LEU A 1 222 ? 18.720 -5.031 -7.940 1.00 95.88 222 LEU A C 1
ATOM 1770 O O . LEU A 1 222 ? 18.569 -4.113 -8.749 1.00 95.88 222 LEU A O 1
ATOM 1774 N N . GLY A 1 223 ? 17.886 -6.069 -7.842 1.00 96.06 223 GLY A N 1
ATOM 1775 C CA . GLY A 1 223 ? 16.755 -6.332 -8.739 1.00 96.06 223 GLY A CA 1
ATOM 1776 C C . GLY A 1 223 ? 16.958 -7.598 -9.572 1.00 96.06 223 GLY A C 1
ATOM 1777 O O . GLY A 1 223 ? 18.052 -8.162 -9.603 1.00 96.06 223 GLY A O 1
ATOM 1778 N N . ASN A 1 224 ? 15.899 -8.038 -10.245 1.00 96.25 224 ASN A N 1
ATOM 1779 C CA . ASN A 1 224 ? 15.921 -9.220 -11.097 1.00 96.25 224 ASN A CA 1
ATOM 1780 C C . ASN A 1 224 ? 16.599 -8.900 -12.449 1.00 96.25 224 ASN A C 1
ATOM 1782 O O . ASN A 1 224 ? 16.054 -8.099 -13.210 1.00 96.25 224 ASN A O 1
ATOM 1786 N N . PRO A 1 225 ? 17.757 -9.493 -12.791 1.00 94.88 225 PRO A N 1
ATOM 1787 C CA . PRO A 1 225 ? 18.437 -9.215 -14.060 1.00 94.88 225 PRO A CA 1
ATOM 1788 C C . PRO A 1 225 ? 17.648 -9.684 -15.294 1.00 94.88 225 PRO A C 1
ATOM 1790 O O . PRO A 1 225 ? 17.856 -9.154 -16.384 1.00 94.88 225 PRO A O 1
ATOM 1793 N N . ASP A 1 226 ? 16.724 -10.634 -15.133 1.00 95.62 226 ASP A N 1
ATOM 1794 C CA . ASP A 1 226 ? 15.939 -11.214 -16.227 1.00 95.62 226 ASP A CA 1
ATOM 1795 C C . ASP A 1 226 ? 14.615 -10.473 -16.478 1.00 95.62 226 ASP A C 1
ATOM 1797 O O . ASP A 1 226 ? 13.896 -10.779 -17.434 1.00 95.62 226 ASP A O 1
ATOM 1801 N N . ASN A 1 227 ? 14.276 -9.481 -15.646 1.00 96.12 227 ASN A N 1
ATOM 1802 C CA . ASN A 1 227 ? 13.068 -8.681 -15.813 1.00 96.12 227 ASN A CA 1
ATOM 1803 C C . ASN A 1 227 ? 13.401 -7.291 -16.384 1.00 96.12 227 ASN A C 1
ATOM 1805 O O . ASN A 1 227 ? 14.044 -6.492 -15.707 1.00 96.12 227 ASN A O 1
ATOM 1809 N N . PRO A 1 228 ? 12.937 -6.936 -17.595 1.00 93.00 228 PRO A N 1
ATOM 1810 C CA . PRO A 1 228 ? 13.202 -5.617 -18.172 1.00 93.00 228 PRO A CA 1
ATOM 1811 C C . PRO A 1 228 ? 12.348 -4.497 -17.556 1.00 93.00 228 PRO A C 1
ATOM 1813 O O . PRO A 1 228 ? 12.609 -3.319 -17.800 1.00 93.00 228 PRO A O 1
ATOM 1816 N N . VAL A 1 229 ? 11.298 -4.827 -16.797 1.00 94.88 229 VAL A N 1
ATOM 1817 C CA . VAL A 1 229 ? 10.397 -3.834 -16.202 1.00 94.88 229 VAL A CA 1
ATOM 1818 C C . VAL A 1 229 ? 11.014 -3.310 -14.914 1.00 94.88 229 VAL A C 1
ATOM 1820 O O . VAL A 1 229 ? 11.055 -4.012 -13.907 1.00 94.88 229 VAL A O 1
ATOM 1823 N N . VAL A 1 230 ? 11.454 -2.055 -14.929 1.00 93.94 230 VAL A N 1
ATOM 1824 C CA . VAL A 1 230 ? 12.063 -1.380 -13.775 1.00 93.94 230 VAL A CA 1
ATOM 1825 C C . VAL A 1 230 ? 11.117 -0.345 -13.176 1.00 93.94 230 VAL A C 1
ATOM 1827 O O . VAL A 1 230 ? 10.329 0.282 -13.879 1.00 93.94 230 VAL A O 1
ATOM 1830 N N . CYS A 1 231 ? 11.214 -0.118 -11.872 1.00 94.75 231 CYS A N 1
ATOM 1831 C CA . CYS A 1 231 ? 10.601 1.030 -11.209 1.00 94.75 231 CYS A CA 1
ATOM 1832 C C . CYS A 1 231 ? 11.388 1.381 -9.950 1.00 94.75 231 CYS A C 1
ATOM 1834 O O . CYS A 1 231 ? 12.172 0.568 -9.460 1.00 94.75 231 CYS A O 1
ATOM 1836 N N . ARG A 1 232 ? 11.161 2.570 -9.392 1.00 94.38 232 ARG A N 1
ATOM 1837 C CA . ARG A 1 232 ? 11.773 2.955 -8.119 1.00 94.38 232 ARG A CA 1
ATOM 1838 C C . ARG A 1 232 ? 11.136 2.231 -6.941 1.00 94.38 232 ARG A C 1
ATOM 1840 O O . ARG A 1 232 ? 11.852 1.875 -6.007 1.00 94.38 232 ARG A O 1
ATOM 1847 N N . HIS A 1 233 ? 9.811 2.097 -6.967 1.00 96.50 233 HIS A N 1
ATOM 1848 C CA . HIS A 1 233 ? 9.011 1.514 -5.894 1.00 96.50 233 HIS A CA 1
ATOM 1849 C C . HIS A 1 233 ? 7.539 1.306 -6.293 1.00 96.50 233 HIS A C 1
ATOM 1851 O O . HIS A 1 233 ? 7.077 1.823 -7.315 1.00 96.50 233 HIS A O 1
ATOM 1857 N N . ILE A 1 234 ? 6.787 0.607 -5.439 1.00 97.94 234 ILE A N 1
ATOM 1858 C CA . ILE A 1 234 ? 5.354 0.322 -5.613 1.00 97.94 234 ILE A CA 1
ATOM 1859 C C . ILE A 1 234 ? 4.510 1.290 -4.774 1.00 97.94 234 ILE A C 1
ATOM 1861 O O . ILE A 1 234 ? 4.771 1.481 -3.589 1.00 97.94 234 ILE A O 1
ATOM 1865 N N . HIS A 1 235 ? 3.495 1.902 -5.387 1.00 97.25 235 HIS A N 1
ATOM 1866 C CA . HIS A 1 235 ? 2.571 2.841 -4.734 1.00 97.25 235 HIS A CA 1
ATOM 1867 C C . HIS A 1 235 ? 1.376 2.138 -4.097 1.00 97.25 235 HIS A C 1
ATOM 1869 O O . HIS A 1 235 ? 0.904 2.575 -3.052 1.00 97.25 235 HIS A O 1
ATOM 1875 N N . CYS A 1 236 ? 0.859 1.088 -4.735 1.00 97.50 236 CYS A N 1
ATOM 1876 C CA . CYS A 1 236 ? -0.308 0.362 -4.246 1.00 97.50 236 CYS A CA 1
ATOM 1877 C C . CYS A 1 236 ? -0.392 -1.031 -4.872 1.00 97.50 236 CYS A C 1
ATOM 1879 O O . CYS A 1 236 ? -0.036 -1.196 -6.043 1.00 97.50 236 CYS A O 1
ATOM 1881 N N . VAL A 1 237 ? -0.900 -2.000 -4.107 1.00 98.44 237 VAL A N 1
ATOM 1882 C CA . VAL A 1 237 ? -1.397 -3.286 -4.614 1.00 98.44 237 VAL A CA 1
ATOM 1883 C C . VAL A 1 237 ? -2.829 -3.469 -4.115 1.00 98.44 237 VAL A C 1
ATOM 1885 O O . VAL A 1 237 ? -3.120 -3.182 -2.962 1.00 98.44 237 VAL A O 1
ATOM 1888 N N . THR A 1 238 ? -3.741 -3.920 -4.971 1.00 98.12 238 THR A N 1
ATOM 1889 C CA . THR A 1 238 ? -5.160 -4.068 -4.615 1.00 98.12 238 THR A CA 1
ATOM 1890 C C . THR A 1 238 ? -5.808 -5.238 -5.348 1.00 98.12 238 THR A C 1
ATOM 1892 O O . THR A 1 238 ? -5.317 -5.659 -6.396 1.00 98.12 238 THR A O 1
ATOM 1895 N N . TYR A 1 239 ? -6.917 -5.757 -4.829 1.00 98.44 239 TYR A N 1
ATOM 1896 C CA . TYR A 1 239 ? -7.644 -6.885 -5.412 1.00 98.44 239 TYR A CA 1
ATOM 1897 C C . TYR A 1 239 ? -8.957 -6.443 -6.066 1.00 98.44 239 TYR A C 1
ATOM 1899 O O . TYR A 1 239 ? -9.763 -5.731 -5.467 1.00 98.44 239 TYR A O 1
ATOM 1907 N N . ASN A 1 240 ? -9.192 -6.913 -7.291 1.00 97.94 240 ASN A N 1
ATOM 1908 C CA . ASN A 1 240 ? -10.464 -6.813 -7.992 1.00 97.94 240 ASN A CA 1
ATOM 1909 C C . ASN A 1 240 ? -11.218 -8.153 -7.901 1.00 97.94 240 ASN A C 1
ATOM 1911 O O . ASN A 1 240 ? -10.907 -9.078 -8.664 1.00 97.94 240 ASN A O 1
ATOM 1915 N N . PRO A 1 241 ? -12.250 -8.269 -7.045 1.00 95.19 241 PRO A N 1
ATOM 1916 C CA . PRO A 1 241 ? -12.999 -9.515 -6.899 1.00 95.19 241 PRO A CA 1
ATOM 1917 C C . PRO A 1 241 ? -13.794 -9.894 -8.156 1.00 95.19 241 PRO A C 1
ATOM 1919 O O . PRO A 1 241 ? -14.028 -11.075 -8.395 1.00 95.19 241 PRO A O 1
ATOM 1922 N N . ALA A 1 242 ? -14.186 -8.927 -8.996 1.00 94.88 242 ALA A N 1
ATOM 1923 C CA . ALA A 1 242 ? -14.967 -9.206 -10.204 1.00 94.88 242 ALA A CA 1
ATOM 1924 C C . ALA A 1 242 ? -14.150 -9.927 -11.289 1.00 94.88 242 ALA A C 1
ATOM 1926 O O . ALA A 1 242 ? -14.707 -10.651 -12.111 1.00 94.88 242 ALA A O 1
ATOM 1927 N N . GLU A 1 243 ? -12.832 -9.732 -11.287 1.00 95.69 243 GLU A N 1
ATOM 1928 C CA . GLU A 1 243 ? -11.911 -10.363 -12.233 1.00 95.69 243 GLU A CA 1
ATOM 1929 C C . GLU A 1 243 ? -11.061 -11.470 -11.607 1.00 95.69 243 GLU A C 1
ATOM 1931 O O . GLU A 1 243 ? -10.282 -12.107 -12.318 1.00 95.69 243 GLU A O 1
ATOM 1936 N N . ASN A 1 244 ? -11.186 -11.676 -10.291 1.00 96.94 244 ASN A N 1
ATOM 1937 C CA . ASN A 1 244 ? -10.280 -12.500 -9.500 1.00 96.94 244 ASN A CA 1
ATOM 1938 C C . ASN A 1 244 ? -8.801 -12.190 -9.819 1.00 96.94 244 ASN A C 1
ATOM 1940 O O . ASN A 1 244 ? -8.008 -13.080 -10.130 1.00 96.94 244 ASN A O 1
ATOM 1944 N N . ALA A 1 245 ? -8.452 -10.902 -9.803 1.00 98.00 245 ALA A N 1
ATOM 1945 C CA . ALA A 1 245 ? -7.136 -10.415 -10.200 1.00 98.00 245 ALA A CA 1
ATOM 1946 C C . ALA A 1 245 ? -6.660 -9.280 -9.294 1.00 98.00 245 ALA A C 1
ATOM 1948 O O . ALA A 1 245 ? -7.449 -8.467 -8.818 1.00 98.00 245 ALA A O 1
ATOM 1949 N N . PHE A 1 246 ? -5.352 -9.208 -9.095 1.00 98.69 246 PHE A N 1
ATOM 1950 C CA . PHE A 1 246 ? -4.680 -8.122 -8.402 1.00 98.69 246 PHE A CA 1
ATOM 1951 C C . PHE A 1 246 ? -4.206 -7.064 -9.389 1.00 98.69 246 PHE A C 1
ATOM 1953 O O . PHE A 1 246 ? -3.866 -7.367 -10.530 1.00 98.69 246 PHE A O 1
ATOM 1960 N N . TYR A 1 247 ? -4.157 -5.821 -8.933 1.00 98.69 247 TYR A N 1
ATOM 1961 C CA . TYR A 1 247 ? -3.594 -4.695 -9.659 1.00 98.69 247 TYR A CA 1
ATOM 1962 C C . TYR A 1 247 ? -2.485 -4.077 -8.826 1.00 98.69 247 TYR A C 1
ATOM 1964 O O . TYR A 1 247 ? -2.630 -3.941 -7.613 1.00 98.69 247 TYR A O 1
ATOM 1972 N N . ALA A 1 248 ? -1.397 -3.684 -9.476 1.00 98.50 248 ALA A N 1
ATOM 1973 C CA . ALA A 1 248 ? -0.313 -2.950 -8.840 1.00 98.50 248 ALA A CA 1
ATOM 1974 C C . ALA A 1 248 ? 0.007 -1.692 -9.642 1.00 98.50 248 ALA A C 1
ATOM 1976 O O . ALA A 1 248 ? -0.043 -1.714 -10.872 1.00 98.50 248 ALA A O 1
ATOM 1977 N N . CYS A 1 249 ? 0.358 -0.611 -8.950 1.00 98.00 249 CYS A N 1
ATOM 1978 C CA . CYS A 1 249 ? 0.851 0.608 -9.581 1.00 98.00 249 CYS A CA 1
ATOM 1979 C C . CYS A 1 249 ? 2.213 1.007 -9.017 1.00 98.00 249 CYS A C 1
ATOM 1981 O O . CYS A 1 249 ? 2.451 0.904 -7.810 1.00 98.00 249 CYS A O 1
ATOM 1983 N N . THR A 1 250 ? 3.102 1.480 -9.888 1.00 96.81 250 THR A N 1
ATOM 1984 C CA . THR A 1 250 ? 4.478 1.867 -9.548 1.00 96.81 250 THR A CA 1
ATOM 1985 C C . THR A 1 250 ? 4.777 3.327 -9.887 1.00 96.81 250 THR A C 1
ATOM 1987 O O . THR A 1 250 ? 4.024 3.991 -10.600 1.00 96.81 250 THR A O 1
ATOM 1990 N N . GLY A 1 251 ? 5.897 3.828 -9.365 1.00 91.12 251 GLY A N 1
ATOM 1991 C CA . GLY A 1 251 ? 6.417 5.174 -9.612 1.00 91.12 251 GLY A CA 1
ATOM 1992 C C . GLY A 1 251 ? 7.954 5.208 -9.593 1.00 91.12 251 GLY A C 1
ATOM 1993 O O . GLY A 1 251 ? 8.597 4.177 -9.397 1.00 91.12 251 GLY A O 1
ATOM 1994 N N . ASP A 1 252 ? 8.608 6.355 -9.795 1.00 85.38 252 ASP A N 1
ATOM 1995 C CA . ASP A 1 252 ? 8.094 7.722 -9.556 1.00 85.38 252 ASP A CA 1
ATOM 1996 C C . ASP A 1 252 ? 8.446 8.718 -10.674 1.00 85.38 252 ASP A C 1
ATOM 1998 O O . ASP A 1 252 ? 7.663 9.613 -10.995 1.00 85.38 252 ASP A O 1
ATOM 2002 N N . HIS A 1 253 ? 9.609 8.559 -11.311 1.00 85.06 253 HIS A N 1
ATOM 2003 C CA . HIS A 1 253 ? 10.082 9.482 -12.340 1.00 85.06 253 HIS A CA 1
ATOM 2004 C C . HIS A 1 253 ? 10.686 8.738 -13.520 1.00 85.06 253 HIS A C 1
ATOM 2006 O O . HIS A 1 253 ? 11.352 7.730 -13.344 1.00 85.06 253 HIS A O 1
ATOM 2012 N N . ASP A 1 254 ? 10.533 9.278 -14.723 1.00 81.12 254 ASP A N 1
ATOM 2013 C CA . ASP A 1 254 ? 11.214 8.726 -15.894 1.00 81.12 254 ASP A CA 1
ATOM 2014 C C . ASP A 1 254 ? 12.716 8.945 -15.729 1.00 81.12 254 ASP A C 1
ATOM 2016 O O . ASP A 1 254 ? 13.153 10.034 -15.328 1.00 81.12 254 ASP A O 1
ATOM 2020 N N . ARG A 1 255 ? 13.512 7.928 -16.054 1.00 79.25 255 ARG A N 1
ATOM 2021 C CA . ARG A 1 255 ? 14.969 7.994 -15.932 1.00 79.25 255 ARG A CA 1
ATOM 2022 C C . ARG A 1 255 ? 15.632 7.664 -17.246 1.00 79.25 255 ARG A C 1
ATOM 2024 O O . ARG A 1 255 ? 15.186 6.786 -17.966 1.00 79.25 255 ARG A O 1
ATOM 2031 N N . THR A 1 256 ? 16.715 8.366 -17.533 1.00 79.56 256 THR A N 1
ATOM 2032 C CA . THR A 1 256 ? 17.581 8.058 -18.664 1.00 79.56 256 THR A CA 1
ATOM 2033 C C . THR A 1 256 ? 18.816 7.355 -18.122 1.00 79.56 256 THR A C 1
ATOM 2035 O O . THR A 1 256 ? 19.435 7.867 -17.187 1.00 79.56 256 THR A O 1
ATOM 2038 N N . ASP A 1 257 ? 19.152 6.186 -18.661 1.00 79.44 257 ASP A N 1
ATOM 2039 C CA . ASP A 1 257 ? 20.403 5.509 -18.313 1.00 79.44 257 ASP A CA 1
ATOM 2040 C C . ASP A 1 257 ? 21.632 6.231 -18.903 1.00 79.44 257 ASP A C 1
ATOM 2042 O O . ASP A 1 257 ? 21.521 7.247 -19.597 1.00 79.44 257 ASP A O 1
ATOM 2046 N N . ALA A 1 258 ? 22.828 5.718 -18.601 1.00 77.44 258 ALA A N 1
ATOM 2047 C CA . ALA A 1 258 ? 24.087 6.295 -19.074 1.00 77.44 258 ALA A CA 1
ATOM 2048 C C . ALA A 1 258 ? 24.238 6.266 -20.608 1.00 77.44 258 ALA A C 1
ATOM 2050 O O . ALA A 1 258 ? 24.957 7.102 -21.159 1.00 77.44 258 ALA A O 1
ATOM 2051 N N . ASP A 1 259 ? 23.539 5.350 -21.282 1.00 82.44 259 ASP A N 1
ATOM 2052 C CA . ASP A 1 259 ? 23.557 5.177 -22.737 1.00 82.44 259 ASP A CA 1
ATOM 2053 C C . ASP A 1 259 ? 22.486 6.027 -23.446 1.00 82.44 259 ASP A C 1
ATOM 2055 O O . ASP A 1 259 ? 22.432 6.075 -24.676 1.00 82.44 259 ASP A O 1
ATOM 2059 N N . GLY A 1 260 ? 21.658 6.752 -22.688 1.00 80.38 260 GLY A N 1
ATOM 2060 C CA . GLY A 1 260 ? 20.637 7.648 -23.222 1.00 80.38 260 GLY A CA 1
ATOM 2061 C C . GLY A 1 260 ? 19.258 7.009 -23.409 1.00 80.38 260 GLY A C 1
ATOM 2062 O O . GLY A 1 260 ? 18.378 7.659 -23.979 1.00 80.38 260 GLY A O 1
ATOM 2063 N N . ASN A 1 261 ? 19.031 5.777 -22.943 1.00 82.62 261 ASN A N 1
ATOM 2064 C CA . ASN A 1 261 ? 17.726 5.124 -23.051 1.00 82.62 261 ASN A CA 1
ATOM 2065 C C . ASN A 1 261 ? 16.801 5.578 -21.921 1.00 82.62 261 ASN A C 1
ATOM 2067 O O . ASN A 1 261 ? 17.182 5.583 -20.751 1.00 82.62 261 ASN A O 1
ATOM 2071 N N . ASN A 1 262 ? 15.564 5.933 -22.272 1.00 82.75 262 ASN A N 1
ATOM 2072 C CA . ASN A 1 262 ? 14.543 6.299 -21.298 1.00 82.75 262 ASN A CA 1
ATOM 2073 C C . ASN A 1 262 ? 13.826 5.060 -20.761 1.00 82.75 262 ASN A C 1
ATOM 2075 O O . ASN A 1 262 ? 13.207 4.312 -21.515 1.00 82.75 262 ASN A O 1
ATOM 2079 N N . HIS A 1 263 ? 13.836 4.931 -19.443 1.00 86.31 263 HIS A N 1
ATOM 2080 C CA . HIS A 1 263 ? 13.158 3.916 -18.659 1.00 86.31 263 HIS A CA 1
ATOM 2081 C C . HIS A 1 263 ? 11.942 4.534 -17.980 1.00 86.31 263 HIS A C 1
ATOM 2083 O O . HIS A 1 263 ? 12.037 5.540 -17.268 1.00 86.31 263 HIS A O 1
ATOM 2089 N N . GLN A 1 264 ? 10.785 3.937 -18.237 1.00 90.50 264 GLN A N 1
ATOM 2090 C CA . GLN A 1 264 ? 9.536 4.301 -17.582 1.00 90.50 264 GLN A CA 1
ATOM 2091 C C . GLN A 1 264 ? 9.459 3.564 -16.248 1.00 90.50 264 GLN A C 1
ATOM 2093 O O . GLN A 1 264 ? 9.781 2.382 -16.179 1.00 90.50 264 GLN A O 1
ATOM 2098 N N . GLU A 1 265 ? 9.032 4.261 -15.198 1.00 92.31 265 GLU A N 1
ATOM 2099 C CA . GLU A 1 265 ? 8.864 3.685 -13.854 1.00 92.31 265 GLU A CA 1
ATOM 2100 C C . GLU A 1 265 ? 7.397 3.644 -13.412 1.00 92.31 265 GLU A C 1
ATOM 2102 O O . GLU A 1 265 ? 7.081 3.068 -12.372 1.00 92.31 265 GLU A O 1
ATOM 2107 N N . CYS A 1 266 ? 6.505 4.282 -14.176 1.00 94.62 266 CYS A N 1
ATOM 2108 C CA . CYS A 1 266 ? 5.082 4.375 -13.871 1.00 94.62 266 CYS A CA 1
ATOM 2109 C C . CYS A 1 266 ? 4.334 3.306 -14.660 1.00 94.62 266 CYS A C 1
ATOM 2111 O O . CYS A 1 266 ? 4.020 3.492 -15.840 1.00 94.62 266 CYS A O 1
ATOM 2113 N N . HIS A 1 267 ? 4.079 2.187 -13.990 1.00 97.12 267 HIS A N 1
ATOM 2114 C CA . HIS A 1 267 ? 3.426 1.024 -14.566 1.00 97.12 267 HIS A CA 1
ATOM 2115 C C . HIS A 1 267 ? 2.127 0.733 -13.835 1.00 97.12 267 HIS A C 1
ATOM 2117 O O . HIS A 1 267 ? 2.063 0.865 -12.615 1.00 97.12 267 HIS A O 1
ATOM 2123 N N . TRP A 1 268 ? 1.126 0.266 -14.575 1.00 98.50 268 TRP A N 1
ATOM 2124 C CA . TRP A 1 268 ? 0.013 -0.498 -14.023 1.00 98.50 268 TRP A CA 1
ATOM 2125 C C . TRP A 1 268 ? 0.169 -1.948 -14.439 1.00 98.50 268 TRP A C 1
ATOM 2127 O O . TRP A 1 268 ? 0.312 -2.242 -15.627 1.00 98.50 268 TRP A O 1
ATOM 2137 N N . LEU A 1 269 ? 0.116 -2.846 -13.465 1.00 98.69 269 LEU A N 1
ATOM 2138 C CA . LEU A 1 269 ? 0.203 -4.280 -13.669 1.00 98.69 269 LEU A CA 1
ATOM 2139 C C . LEU A 1 269 ? -1.104 -4.945 -13.254 1.00 98.69 269 LEU A C 1
ATOM 2141 O O . LEU A 1 269 ? -1.783 -4.467 -12.345 1.00 98.69 269 LEU A O 1
ATOM 2145 N N . ARG A 1 270 ? -1.410 -6.075 -13.886 1.00 98.50 270 ARG A N 1
ATOM 2146 C CA . ARG A 1 270 ? -2.483 -6.991 -13.496 1.00 98.50 270 ARG A CA 1
ATOM 2147 C C . ARG A 1 270 ? -1.900 -8.374 -13.250 1.00 98.50 270 ARG A C 1
ATOM 2149 O O . ARG A 1 270 ? -1.188 -8.883 -14.108 1.00 98.50 270 ARG A O 1
ATOM 2156 N N . GLY A 1 271 ? -2.212 -8.955 -12.100 1.00 98.44 271 GLY A N 1
ATOM 2157 C CA . GLY A 1 271 ? -1.743 -10.260 -11.654 1.00 98.44 271 GLY A CA 1
ATOM 2158 C C . GLY A 1 271 ? -2.900 -11.219 -11.419 1.00 98.44 271 GLY A C 1
ATOM 2159 O O . GLY A 1 271 ? -3.829 -10.889 -10.686 1.00 98.44 271 GLY A O 1
ATOM 2160 N N . THR A 1 272 ? -2.855 -12.416 -11.993 1.00 98.44 272 THR A N 1
ATOM 2161 C CA . THR A 1 272 ? -3.762 -13.514 -11.615 1.00 98.44 272 THR A CA 1
ATOM 2162 C C . THR A 1 272 ? -2.999 -14.581 -10.857 1.00 98.44 272 THR A C 1
ATOM 2164 O O . THR A 1 272 ? -1.900 -14.954 -11.265 1.00 98.44 272 THR A O 1
ATOM 2167 N N . TYR A 1 273 ? -3.595 -15.072 -9.773 1.00 98.06 273 TYR A N 1
ATOM 2168 C CA . TYR A 1 273 ? -3.014 -16.109 -8.932 1.00 98.06 273 TYR A CA 1
ATOM 2169 C C . TYR A 1 273 ? -3.648 -17.470 -9.233 1.00 98.06 273 TYR A C 1
ATOM 2171 O O . TYR A 1 273 ? -4.868 -17.634 -9.151 1.00 98.06 273 TYR A O 1
ATOM 2179 N N . ASP A 1 274 ? -2.810 -18.445 -9.571 1.00 97.12 274 ASP A N 1
ATOM 2180 C CA . ASP A 1 274 ? -3.174 -19.849 -9.705 1.00 97.12 274 ASP A CA 1
ATOM 2181 C C . ASP A 1 274 ? -2.863 -20.585 -8.399 1.00 97.12 274 ASP A C 1
ATOM 2183 O O . ASP A 1 274 ? -1.733 -21.008 -8.147 1.00 97.12 274 ASP A O 1
ATOM 2187 N N . ALA A 1 275 ? -3.896 -20.763 -7.576 1.00 95.56 275 ALA A N 1
ATOM 2188 C CA . ALA A 1 275 ? -3.783 -21.427 -6.283 1.00 95.56 275 ALA A CA 1
ATOM 2189 C C . ALA A 1 275 ? -3.370 -22.907 -6.383 1.00 95.56 275 ALA A C 1
ATOM 2191 O O . ALA A 1 275 ? -2.809 -23.442 -5.431 1.00 95.56 275 ALA A O 1
ATOM 2192 N N . ALA A 1 276 ? -3.633 -23.586 -7.508 1.00 95.69 276 ALA A N 1
ATOM 2193 C CA . ALA A 1 276 ? -3.293 -25.002 -7.652 1.00 95.69 276 ALA A CA 1
ATOM 2194 C C . ALA A 1 276 ? -1.783 -25.214 -7.823 1.00 95.69 276 ALA A C 1
ATOM 2196 O O . ALA A 1 276 ? -1.247 -26.225 -7.370 1.00 95.69 276 ALA A O 1
ATOM 2197 N N . ASN A 1 277 ? -1.114 -24.255 -8.464 1.00 96.12 277 ASN A N 1
ATOM 2198 C CA . ASN A 1 277 ? 0.323 -24.288 -8.724 1.00 96.12 277 ASN A CA 1
ATOM 2199 C C . ASN A 1 277 ? 1.117 -23.313 -7.842 1.00 96.12 277 ASN A C 1
ATOM 2201 O O . ASN A 1 277 ? 2.338 -23.256 -7.956 1.00 96.12 277 ASN A O 1
ATOM 2205 N N . ASP A 1 278 ? 0.430 -22.557 -6.979 1.00 95.75 278 ASP A N 1
ATOM 2206 C CA . ASP A 1 278 ? 0.989 -21.456 -6.193 1.00 95.75 278 ASP A CA 1
ATOM 2207 C C . ASP A 1 278 ? 1.813 -20.503 -7.083 1.00 95.75 278 ASP A C 1
ATOM 2209 O O . ASP A 1 278 ? 2.993 -20.251 -6.850 1.00 95.75 278 ASP A O 1
ATOM 2213 N N . ALA A 1 279 ? 1.211 -20.038 -8.179 1.00 96.75 279 ALA A N 1
ATOM 2214 C CA . ALA A 1 279 ? 1.910 -19.307 -9.235 1.00 96.75 279 ALA A CA 1
ATOM 2215 C C . ALA A 1 279 ? 1.177 -18.026 -9.634 1.00 96.75 279 ALA A C 1
ATOM 2217 O O . ALA A 1 279 ? -0.045 -17.928 -9.533 1.00 96.75 279 ALA A O 1
ATOM 2218 N N . TRP A 1 280 ? 1.934 -17.048 -10.124 1.00 98.38 280 TRP A N 1
ATOM 2219 C CA . TRP A 1 280 ? 1.408 -15.767 -10.580 1.00 98.38 280 TRP A CA 1
ATOM 2220 C C . TRP A 1 280 ? 1.670 -15.551 -12.069 1.00 98.38 280 TRP A C 1
ATOM 2222 O O . TRP A 1 280 ? 2.760 -15.838 -12.557 1.00 98.38 280 TRP A O 1
ATOM 2232 N N . ASP A 1 281 ? 0.691 -14.972 -12.763 1.00 98.12 281 ASP A N 1
ATOM 2233 C CA . ASP A 1 281 ? 0.861 -14.374 -14.092 1.00 98.12 281 ASP A CA 1
ATOM 2234 C C . ASP A 1 281 ? 0.638 -12.863 -13.984 1.00 98.12 281 ASP A C 1
ATOM 2236 O O . ASP A 1 281 ? -0.493 -12.420 -13.767 1.00 98.12 281 ASP A O 1
ATOM 2240 N N . TRP A 1 282 ? 1.721 -12.088 -14.084 1.00 98.44 282 TRP A N 1
ATOM 2241 C CA . TRP A 1 282 ? 1.710 -10.627 -14.022 1.00 98.44 282 TRP A CA 1
ATOM 2242 C C . TRP A 1 282 ? 1.961 -10.019 -15.397 1.00 98.44 282 TRP A C 1
ATOM 2244 O O . TRP A 1 282 ? 2.938 -10.340 -16.070 1.00 98.44 282 TRP A O 1
ATOM 2254 N N . GLN A 1 283 ? 1.117 -9.064 -15.775 1.00 98.19 283 GLN A N 1
ATOM 2255 C CA . GLN A 1 283 ? 1.194 -8.374 -17.058 1.00 98.19 283 GLN A CA 1
ATOM 2256 C C . GLN A 1 283 ? 1.194 -6.864 -16.851 1.00 98.19 283 GLN A C 1
ATOM 2258 O O . GLN A 1 283 ? 0.337 -6.326 -16.150 1.00 98.19 283 GLN A O 1
ATOM 2263 N N . VAL A 1 284 ? 2.132 -6.169 -17.497 1.00 98.38 284 VAL A N 1
ATOM 2264 C CA . VAL A 1 284 ? 2.108 -4.705 -17.588 1.00 98.38 284 VAL A CA 1
ATOM 2265 C C . VAL A 1 284 ? 0.992 -4.301 -18.550 1.00 98.38 284 VAL A C 1
ATOM 2267 O O . VAL A 1 284 ? 1.046 -4.610 -19.738 1.00 98.38 284 VAL A O 1
ATOM 2270 N N . LEU A 1 285 ? -0.019 -3.606 -18.035 1.00 98.12 285 LEU A N 1
ATOM 2271 C CA . LEU A 1 285 ? -1.139 -3.081 -18.818 1.00 98.12 285 LEU A CA 1
ATOM 2272 C C . LEU A 1 285 ? -0.836 -1.697 -19.385 1.00 98.12 285 LEU A C 1
ATOM 2274 O O . LEU A 1 285 ? -1.204 -1.380 -20.514 1.00 98.12 285 LEU A O 1
ATOM 2278 N N . VAL A 1 286 ? -0.185 -0.862 -18.577 1.00 97.62 286 VAL A N 1
ATOM 2279 C CA . VAL A 1 286 ? 0.171 0.511 -18.929 1.00 97.62 286 VAL A CA 1
ATOM 2280 C C . VAL A 1 286 ? 1.590 0.760 -18.457 1.00 97.62 286 VAL A C 1
ATOM 2282 O O . VAL A 1 286 ? 1.925 0.435 -17.324 1.00 97.62 286 VAL A O 1
ATOM 2285 N N . SER A 1 287 ? 2.398 1.357 -19.323 1.00 95.56 287 SER A N 1
ATOM 2286 C CA . SER A 1 287 ? 3.716 1.890 -19.004 1.00 95.56 287 SER A CA 1
ATOM 2287 C C . SER A 1 287 ? 3.783 3.269 -19.638 1.00 95.56 287 SER A C 1
ATOM 2289 O O . SER A 1 287 ? 3.538 3.405 -20.842 1.00 95.56 287 SER A O 1
ATOM 2291 N N . VAL A 1 288 ? 3.985 4.302 -18.822 1.00 92.44 288 VAL A N 1
ATOM 2292 C CA . VAL A 1 288 ? 3.956 5.695 -19.281 1.00 92.44 288 VAL A CA 1
ATOM 2293 C C . VAL A 1 288 ? 4.901 6.581 -18.476 1.00 92.44 288 VAL A C 1
ATOM 2295 O O . VAL A 1 288 ? 5.532 6.168 -17.505 1.00 92.44 288 VAL A O 1
ATOM 2298 N N . ASN A 1 289 ? 4.978 7.847 -18.887 1.00 89.12 289 ASN A N 1
ATOM 2299 C CA . ASN A 1 289 ? 5.703 8.859 -18.142 1.00 89.12 289 ASN A CA 1
ATOM 2300 C C . ASN A 1 289 ? 5.015 9.248 -16.819 1.00 89.12 289 ASN A C 1
ATOM 2302 O O . ASN A 1 289 ? 3.796 9.158 -16.649 1.00 89.12 289 ASN A O 1
ATOM 2306 N N . SER A 1 290 ? 5.829 9.778 -15.918 1.00 88.75 290 SER A N 1
ATOM 2307 C CA . SER A 1 290 ? 5.517 10.227 -14.553 1.00 88.75 290 SER A CA 1
ATOM 2308 C C . SER A 1 290 ? 4.666 11.495 -14.435 1.00 88.75 290 SER A C 1
ATOM 2310 O O . SER A 1 290 ? 4.305 11.905 -13.327 1.00 88.75 290 SER A O 1
ATOM 2312 N N . ASN A 1 291 ? 4.305 12.115 -15.559 1.00 90.75 291 ASN A N 1
ATOM 2313 C CA . ASN A 1 291 ? 3.366 13.231 -15.617 1.00 90.75 291 ASN A CA 1
ATOM 2314 C C . ASN A 1 291 ? 1.996 12.812 -16.186 1.00 90.75 291 ASN A C 1
ATOM 2316 O O . ASN A 1 291 ? 1.341 13.553 -16.920 1.00 90.75 291 ASN A O 1
ATOM 2320 N N . SER A 1 292 ? 1.573 11.593 -15.868 1.00 91.81 292 SER A N 1
ATOM 2321 C CA . SER A 1 292 ? 0.294 11.033 -16.294 1.00 91.81 292 SER A CA 1
ATOM 2322 C C . SER A 1 292 ? -0.543 10.600 -15.096 1.00 91.81 292 SER A C 1
ATOM 2324 O O . SER A 1 292 ? -0.000 10.280 -14.035 1.00 91.81 292 SER A O 1
ATOM 2326 N N . ARG A 1 293 ? -1.860 10.483 -15.299 1.00 94.44 293 ARG A N 1
ATOM 2327 C CA . ARG A 1 293 ? -2.796 9.962 -14.286 1.00 94.44 293 ARG A CA 1
ATOM 2328 C C . ARG A 1 293 ? -2.512 8.532 -13.824 1.00 94.44 293 ARG A C 1
ATOM 2330 O O . ARG A 1 293 ? -3.159 8.065 -12.895 1.00 94.44 293 ARG A O 1
ATOM 2337 N N . TYR A 1 294 ? -1.605 7.840 -14.509 1.00 95.44 294 TYR A N 1
ATOM 2338 C CA . TYR A 1 294 ? -1.204 6.473 -14.216 1.00 95.44 294 TYR A CA 1
ATOM 2339 C C . TYR A 1 294 ? -0.067 6.389 -13.204 1.00 95.44 294 TYR A C 1
ATOM 2341 O O . TYR A 1 294 ? 0.156 5.310 -12.671 1.00 95.44 294 TYR A O 1
ATOM 2349 N N . LYS A 1 295 ? 0.639 7.488 -12.903 1.00 95.06 295 LYS A N 1
ATOM 2350 C CA . LYS A 1 295 ? 1.444 7.531 -11.682 1.00 95.06 295 LYS A CA 1
ATOM 2351 C C . LYS A 1 295 ? 0.483 7.739 -10.521 1.00 95.06 295 LYS A C 1
ATOM 2353 O O . LYS A 1 295 ? -0.030 8.843 -10.347 1.00 95.06 295 LYS A O 1
ATOM 2358 N N . SER A 1 296 ? 0.166 6.678 -9.794 1.00 95.25 296 SER A N 1
ATOM 2359 C CA . SER A 1 296 ? -1.001 6.666 -8.911 1.00 95.25 296 SER A CA 1
ATOM 2360 C C . SER A 1 296 ? -0.890 5.672 -7.766 1.00 95.25 296 SER A C 1
ATOM 2362 O O . SER A 1 296 ? -0.116 4.724 -7.813 1.00 95.25 296 SER A O 1
ATOM 2364 N N . GLY A 1 297 ? -1.749 5.847 -6.772 1.00 96.12 297 GLY A N 1
ATOM 2365 C CA . GLY A 1 297 ? -2.008 4.856 -5.738 1.00 96.12 297 GLY A CA 1
ATOM 2366 C C . GLY A 1 297 ? -3.461 4.932 -5.276 1.00 96.12 297 GLY A C 1
ATOM 2367 O O . GLY A 1 297 ? -4.334 5.427 -5.999 1.00 96.12 297 GLY A O 1
ATOM 2368 N N . GLY A 1 298 ? -3.722 4.434 -4.063 1.00 95.38 298 GLY A N 1
ATOM 2369 C CA . GLY A 1 298 ? -5.055 4.501 -3.465 1.00 95.38 298 GLY A CA 1
ATOM 2370 C C . GLY A 1 298 ? -6.102 3.804 -4.329 1.00 95.38 298 GLY A C 1
ATOM 2371 O O . GLY A 1 298 ? -7.197 4.323 -4.531 1.00 95.38 298 GLY A O 1
ATOM 2372 N N . ILE A 1 299 ? -5.735 2.670 -4.918 1.00 97.81 299 ILE A N 1
ATOM 2373 C CA . ILE A 1 299 ? -6.553 1.993 -5.915 1.00 97.81 299 ILE A CA 1
ATOM 2374 C C . ILE A 1 299 ? -7.662 1.217 -5.204 1.00 97.81 299 ILE A C 1
ATOM 2376 O O . ILE A 1 299 ? -7.394 0.383 -4.340 1.00 97.81 299 ILE A O 1
ATOM 2380 N N . ASN A 1 300 ? -8.913 1.485 -5.570 1.00 98.44 300 ASN A N 1
ATOM 2381 C CA . ASN A 1 300 ? -10.088 0.873 -4.958 1.00 98.44 300 ASN A CA 1
ATOM 2382 C C . ASN A 1 300 ? -11.036 0.336 -6.040 1.00 98.44 300 ASN A C 1
ATOM 2384 O O . ASN A 1 300 ? -11.264 0.997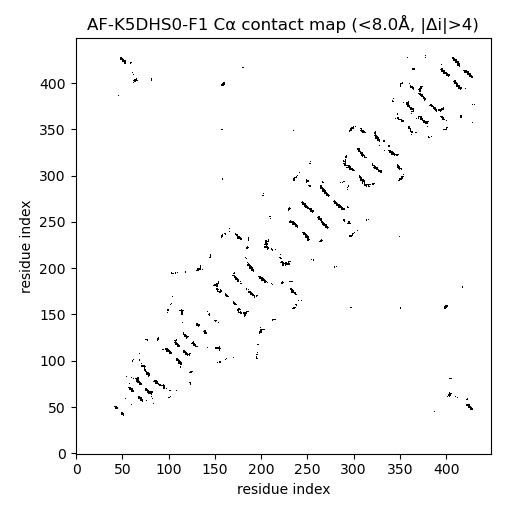 -7.054 1.00 98.44 300 ASN A O 1
ATOM 2388 N N . PHE A 1 301 ? -11.625 -0.835 -5.795 1.00 98.06 301 PHE A N 1
ATOM 2389 C CA . PHE A 1 301 ? -12.699 -1.399 -6.612 1.00 98.06 301 PHE A CA 1
ATOM 2390 C C . PHE A 1 301 ? -14.011 -1.343 -5.831 1.00 98.06 301 PHE A C 1
ATOM 2392 O O . PHE A 1 301 ? -14.142 -1.990 -4.796 1.00 98.06 301 PHE A O 1
ATOM 2399 N N . VAL A 1 302 ? -14.982 -0.571 -6.321 1.00 97.00 302 VAL A N 1
ATOM 2400 C CA . VAL A 1 302 ? -16.284 -0.378 -5.661 1.00 97.00 302 VAL A CA 1
ATOM 2401 C C . VAL A 1 302 ? -17.383 -0.480 -6.705 1.00 97.00 302 VAL A C 1
ATOM 2403 O O . VAL A 1 302 ? -17.306 0.173 -7.742 1.00 97.00 302 VAL A O 1
ATOM 2406 N N . ASP A 1 303 ? -18.382 -1.330 -6.459 1.00 94.19 303 ASP A N 1
ATOM 2407 C CA . ASP A 1 303 ? -19.528 -1.550 -7.355 1.00 94.19 303 ASP A CA 1
ATOM 2408 C C . ASP A 1 303 ? -19.134 -1.802 -8.828 1.00 94.19 303 ASP A C 1
ATOM 2410 O O . ASP A 1 303 ? -19.756 -1.307 -9.770 1.00 94.19 303 ASP A O 1
ATOM 2414 N N . GLY A 1 304 ? -18.061 -2.575 -9.038 1.00 94.56 304 GLY A N 1
ATOM 2415 C CA . GLY A 1 304 ? -17.543 -2.917 -10.369 1.00 94.56 304 GLY A CA 1
ATOM 2416 C C . GLY A 1 304 ? -16.821 -1.774 -11.093 1.00 94.56 304 GLY A C 1
ATOM 2417 O O . GLY A 1 304 ? -16.537 -1.892 -12.284 1.00 94.56 304 GLY A O 1
ATOM 2418 N N . GLN A 1 305 ? -16.533 -0.669 -10.405 1.00 97.81 305 GLN A N 1
ATOM 2419 C CA . GLN A 1 305 ? -15.762 0.462 -10.918 1.00 97.81 305 GLN A CA 1
ATOM 2420 C C . GLN A 1 305 ? -14.379 0.518 -10.268 1.00 97.81 305 GLN A C 1
ATOM 2422 O O . GLN A 1 305 ? -14.222 0.221 -9.085 1.00 97.81 305 GLN A O 1
ATOM 2427 N N . LEU A 1 306 ? -13.388 0.932 -11.053 1.00 98.69 306 LEU A N 1
ATOM 2428 C CA . LEU A 1 306 ? -12.017 1.186 -10.630 1.00 98.69 306 LEU A CA 1
ATOM 2429 C C . LEU A 1 306 ? -11.853 2.670 -10.290 1.00 98.69 306 LEU A C 1
ATOM 2431 O O . LEU A 1 306 ? -12.151 3.519 -11.127 1.00 98.69 306 LEU A O 1
ATOM 2435 N N . TYR A 1 307 ? -11.337 2.965 -9.098 1.00 98.75 307 TYR A N 1
ATOM 2436 C CA . TYR A 1 307 ? -11.015 4.302 -8.600 1.00 98.75 307 TYR A CA 1
ATOM 2437 C C . TYR A 1 307 ? -9.529 4.405 -8.249 1.00 98.75 307 TYR A C 1
ATOM 2439 O O . TYR A 1 307 ? -8.961 3.452 -7.717 1.00 98.75 307 TYR A O 1
ATOM 2447 N N . TRP A 1 308 ? -8.905 5.560 -8.489 1.00 98.56 308 TRP A N 1
ATOM 2448 C CA . TRP A 1 308 ? -7.513 5.811 -8.090 1.00 98.56 308 TRP A CA 1
ATOM 2449 C C . TRP A 1 308 ? -7.222 7.299 -7.886 1.00 98.56 308 TRP A C 1
ATOM 2451 O O . TRP A 1 308 ? -7.917 8.160 -8.434 1.00 98.56 308 TRP A O 1
ATOM 2461 N N . ALA A 1 309 ? -6.171 7.590 -7.115 1.00 97.50 309 ALA A N 1
ATOM 2462 C CA . ALA A 1 309 ? -5.625 8.931 -6.920 1.00 97.50 309 ALA A CA 1
ATOM 2463 C C . ALA A 1 309 ? -4.282 9.062 -7.655 1.00 97.50 309 ALA A C 1
ATOM 2465 O O . ALA A 1 309 ? -3.388 8.229 -7.489 1.00 97.50 309 ALA A O 1
ATOM 2466 N N . ALA A 1 310 ? -4.154 10.089 -8.495 1.00 95.56 310 ALA A N 1
ATOM 2467 C CA . ALA A 1 310 ? -2.989 10.309 -9.343 1.00 95.56 310 ALA A CA 1
ATOM 2468 C C . ALA A 1 310 ? -1.971 11.286 -8.732 1.00 95.56 310 ALA A C 1
ATOM 2470 O O . ALA A 1 310 ? -2.235 12.477 -8.540 1.00 95.56 310 ALA A O 1
ATOM 2471 N N . ASP A 1 311 ? -0.758 10.780 -8.552 1.00 91.31 311 ASP A N 1
ATOM 2472 C CA . ASP A 1 311 ? 0.407 11.417 -7.944 1.00 91.31 311 ASP A CA 1
ATOM 2473 C C . ASP A 1 311 ? 1.208 12.297 -8.921 1.00 91.31 311 ASP A C 1
ATOM 2475 O O . ASP A 1 311 ? 2.336 12.693 -8.633 1.00 91.31 311 ASP A O 1
ATOM 2479 N N . ALA A 1 312 ? 0.701 12.552 -10.132 1.00 90.56 312 ALA A N 1
ATOM 2480 C CA . ALA A 1 312 ? 1.496 13.157 -11.202 1.00 90.56 312 ALA A CA 1
ATOM 2481 C C . ALA A 1 312 ? 2.155 14.487 -10.767 1.00 90.56 312 ALA A C 1
ATOM 2483 O O . ALA A 1 312 ? 1.491 15.492 -10.480 1.00 90.56 312 ALA A O 1
ATOM 2484 N N . ASN A 1 313 ? 3.488 14.469 -10.727 1.00 87.19 313 ASN A N 1
ATOM 2485 C CA . ASN A 1 313 ? 4.350 15.571 -10.288 1.00 87.19 313 ASN A CA 1
ATOM 2486 C C . ASN A 1 313 ? 5.682 15.625 -11.078 1.00 87.19 313 ASN A C 1
ATOM 2488 O O . ASN A 1 313 ? 6.585 16.393 -10.738 1.00 87.19 313 ASN A O 1
ATOM 2492 N N . GLY A 1 314 ? 5.820 14.805 -12.130 1.00 78.12 314 GLY A N 1
ATOM 2493 C CA . GLY A 1 314 ? 7.036 14.701 -12.936 1.00 78.12 314 GLY A CA 1
ATOM 2494 C C . GLY A 1 314 ? 7.369 15.992 -13.690 1.00 78.12 314 GLY A C 1
ATOM 2495 O O . GLY A 1 314 ? 6.488 16.707 -14.156 1.00 78.12 314 GLY A O 1
ATOM 2496 N N . LYS A 1 315 ? 8.662 16.303 -13.842 1.00 75.44 315 LYS A N 1
ATOM 2497 C CA . LYS A 1 315 ? 9.137 17.521 -14.544 1.00 75.44 315 LYS A CA 1
ATOM 2498 C C . LYS A 1 315 ? 9.086 17.421 -16.075 1.00 75.44 315 LYS A C 1
ATOM 2500 O O . LYS A 1 315 ? 9.406 18.377 -16.776 1.00 75.44 315 LYS A O 1
ATOM 2505 N N . ASN A 1 316 ? 8.744 16.249 -16.581 1.00 72.62 316 ASN A N 1
ATOM 2506 C CA . ASN A 1 316 ? 8.596 15.885 -17.981 1.00 72.62 316 ASN A CA 1
ATOM 2507 C C . ASN A 1 316 ? 7.126 16.003 -18.425 1.00 72.62 316 ASN A C 1
ATOM 2509 O O . ASN A 1 316 ? 6.217 16.066 -17.607 1.00 72.62 316 ASN A O 1
ATOM 2513 N N . GLY A 1 317 ? 6.870 16.038 -19.733 1.00 75.44 317 GLY A N 1
ATOM 2514 C CA . GLY A 1 317 ? 5.504 16.097 -20.270 1.00 75.44 317 GLY A CA 1
ATOM 2515 C C . GLY A 1 317 ? 4.877 17.499 -20.294 1.00 75.44 317 GLY A C 1
ATOM 2516 O O . GLY A 1 317 ? 5.544 18.517 -20.107 1.00 75.44 317 GLY A O 1
ATOM 2517 N N . LYS A 1 318 ? 3.578 17.556 -20.609 1.00 81.56 318 LYS A N 1
ATOM 2518 C CA . LYS A 1 318 ? 2.825 18.806 -20.792 1.00 81.56 318 LYS A CA 1
ATOM 2519 C C . LYS A 1 318 ? 2.177 19.234 -19.475 1.00 81.56 318 LYS A C 1
ATOM 2521 O O . LYS A 1 318 ? 1.524 18.431 -18.827 1.00 81.56 318 LYS A O 1
ATOM 2526 N N . MET A 1 319 ? 2.314 20.512 -19.123 1.00 85.12 319 MET A N 1
ATOM 2527 C CA . MET A 1 319 ? 1.576 21.125 -18.013 1.00 85.12 319 MET A CA 1
ATOM 2528 C C . MET A 1 319 ? 0.168 21.577 -18.454 1.00 85.12 319 MET A C 1
ATOM 2530 O O . MET A 1 319 ? 0.000 21.966 -19.616 1.00 85.12 319 MET A O 1
ATOM 2534 N N . PRO A 1 320 ? -0.831 21.615 -17.549 1.00 88.56 320 PRO A N 1
ATOM 2535 C CA . PRO A 1 320 ? -0.780 21.153 -16.155 1.00 88.56 320 PRO A CA 1
ATOM 2536 C C . PRO A 1 320 ? -0.637 19.629 -16.061 1.00 88.56 320 PRO A C 1
ATOM 2538 O O . PRO A 1 320 ? -0.949 18.935 -17.024 1.00 88.56 320 PRO A O 1
ATOM 2541 N N . HIS A 1 321 ? -0.174 19.129 -14.911 1.00 91.00 321 HIS A N 1
ATOM 2542 C CA . HIS A 1 321 ? -0.088 17.688 -14.683 1.00 91.00 321 HIS A CA 1
ATOM 2543 C C . HIS A 1 321 ? -1.451 17.013 -14.885 1.00 91.00 321 HIS A C 1
ATOM 2545 O O . HIS A 1 321 ? -2.476 17.536 -14.435 1.00 91.00 321 HIS A O 1
ATOM 2551 N N . ASP A 1 322 ? -1.456 15.848 -15.529 1.00 93.12 322 ASP A N 1
ATOM 2552 C CA . ASP A 1 322 ? -2.644 15.003 -15.653 1.00 93.12 322 ASP A CA 1
ATOM 2553 C C . ASP A 1 322 ? -2.859 14.248 -14.335 1.00 93.12 322 ASP A C 1
ATOM 2555 O O . ASP A 1 322 ? -2.335 13.158 -14.131 1.00 93.12 322 ASP A O 1
ATOM 2559 N N . ARG A 1 323 ? -3.564 14.887 -13.395 1.00 93.94 323 ARG A N 1
ATOM 2560 C CA . ARG A 1 323 ? -3.796 14.375 -12.037 1.00 93.94 323 ARG A CA 1
ATOM 2561 C C . ARG A 1 323 ? -5.199 14.648 -11.527 1.00 93.94 323 ARG A C 1
ATOM 2563 O O . ARG A 1 323 ? -5.910 15.508 -12.049 1.00 93.94 323 ARG A O 1
ATOM 2570 N N . GLY A 1 324 ? -5.552 13.938 -10.465 1.00 96.25 324 GLY A N 1
ATOM 2571 C CA . GLY A 1 324 ? -6.878 13.947 -9.877 1.00 96.25 324 GLY A CA 1
ATOM 2572 C C . GLY A 1 324 ? -7.226 12.624 -9.216 1.00 96.25 324 GLY A C 1
ATOM 2573 O O . GLY A 1 324 ? -6.400 11.719 -9.129 1.00 96.25 324 GLY A O 1
ATOM 2574 N N . ILE A 1 325 ? -8.472 12.533 -8.779 1.00 98.44 325 ILE A N 1
ATOM 2575 C CA . ILE A 1 325 ? -9.138 11.285 -8.440 1.00 98.44 325 ILE A CA 1
ATOM 2576 C C . ILE A 1 325 ? -10.014 10.923 -9.630 1.00 98.44 325 ILE A C 1
ATOM 2578 O O . ILE A 1 325 ? -10.836 11.730 -10.078 1.00 98.44 325 ILE A O 1
ATOM 2582 N N . PHE A 1 326 ? -9.812 9.720 -10.146 1.00 98.50 326 PHE A N 1
ATOM 2583 C CA . PHE A 1 326 ? -10.441 9.251 -11.369 1.00 98.50 326 PHE A CA 1
ATOM 2584 C C . PHE A 1 326 ? -11.265 7.996 -11.123 1.00 98.50 326 PHE A C 1
ATOM 2586 O O . PHE A 1 326 ? -11.092 7.304 -10.116 1.00 98.50 326 PHE A O 1
ATOM 2593 N N . ARG A 1 327 ? -12.139 7.702 -12.085 1.00 98.56 327 ARG A N 1
ATOM 2594 C CA . ARG A 1 327 ? -12.886 6.454 -12.169 1.00 98.56 327 ARG A CA 1
ATOM 2595 C C . ARG A 1 327 ? -12.982 5.951 -13.605 1.00 98.56 327 ARG A C 1
ATOM 2597 O O . ARG A 1 327 ? -13.110 6.749 -14.532 1.00 98.56 327 ARG A O 1
ATOM 2604 N N . CYS A 1 328 ? -12.985 4.635 -13.788 1.00 98.69 328 CYS A N 1
ATOM 2605 C CA . CYS A 1 328 ? -13.423 3.985 -15.026 1.00 98.69 328 CYS A CA 1
ATOM 2606 C C . CYS A 1 328 ? -13.936 2.559 -14.761 1.00 98.69 328 CYS A C 1
ATOM 2608 O O . CYS A 1 328 ? -13.849 2.051 -13.639 1.00 98.69 328 CYS A O 1
ATOM 2610 N N . ALA A 1 329 ? -14.447 1.888 -15.797 1.00 98.25 329 ALA A N 1
ATOM 2611 C CA . ALA A 1 329 ? -14.572 0.435 -15.751 1.00 98.25 329 ALA A CA 1
ATOM 2612 C C . ALA A 1 329 ? -13.164 -0.200 -15.780 1.00 98.25 329 ALA A C 1
ATOM 2614 O O . ALA A 1 329 ? -12.314 0.287 -16.524 1.00 98.25 329 ALA A O 1
ATOM 2615 N N . PRO A 1 330 ? -12.899 -1.300 -15.050 1.00 97.75 330 PRO A N 1
ATOM 2616 C CA . PRO A 1 330 ? -11.567 -1.918 -15.009 1.00 97.75 330 PRO A CA 1
ATOM 2617 C C . PRO A 1 330 ? -10.970 -2.242 -16.391 1.00 97.75 330 PRO A C 1
ATOM 2619 O O . PRO A 1 330 ? -9.789 -1.995 -16.630 1.00 97.75 330 PRO A O 1
ATOM 2622 N N . ALA A 1 331 ? -11.799 -2.715 -17.328 1.00 96.81 331 ALA A N 1
ATOM 2623 C CA . ALA A 1 331 ? -11.391 -3.026 -18.702 1.00 96.81 331 ALA A CA 1
ATOM 2624 C C . ALA A 1 331 ? -10.960 -1.791 -19.521 1.00 96.81 331 ALA A C 1
ATOM 2626 O O . ALA A 1 331 ? -10.229 -1.927 -20.500 1.00 96.81 331 ALA A O 1
ATOM 2627 N N . ASP A 1 332 ? -11.385 -0.594 -19.114 1.00 98.19 332 ASP A N 1
ATOM 2628 C CA . ASP A 1 332 ? -11.082 0.671 -19.783 1.00 98.19 332 ASP A CA 1
ATOM 2629 C C . ASP A 1 332 ? -9.814 1.350 -19.226 1.00 98.19 332 ASP A C 1
ATOM 2631 O O . ASP A 1 332 ? -9.453 2.444 -19.662 1.00 98.19 332 ASP A O 1
ATOM 2635 N N . LEU A 1 333 ? -9.104 0.725 -18.274 1.00 98.25 333 LEU A N 1
ATOM 2636 C CA . LEU A 1 333 ? -7.924 1.309 -17.622 1.00 98.25 333 LEU A CA 1
ATOM 2637 C C . LEU A 1 333 ? -6.898 1.850 -18.635 1.00 98.25 333 LEU A C 1
ATOM 2639 O O . LEU A 1 333 ? -6.414 2.970 -18.480 1.00 98.25 333 LEU A O 1
ATOM 2643 N N . ALA A 1 334 ? -6.597 1.104 -19.698 1.00 97.69 334 ALA A N 1
ATOM 2644 C CA . ALA A 1 334 ? -5.599 1.502 -20.693 1.00 97.69 334 ALA A CA 1
ATOM 2645 C C . ALA A 1 334 ? -6.062 2.618 -21.658 1.00 97.69 334 ALA A C 1
ATOM 2647 O O . ALA A 1 334 ? -5.236 3.151 -22.398 1.00 97.69 334 ALA A O 1
ATOM 2648 N N . ASP A 1 335 ? -7.348 2.994 -21.658 1.00 97.81 335 ASP A N 1
ATOM 2649 C CA . ASP A 1 335 ? -7.896 4.056 -22.511 1.00 97.81 335 ASP A CA 1
ATOM 2650 C C . ASP A 1 335 ? -8.249 5.307 -21.680 1.00 97.81 335 ASP A C 1
ATOM 2652 O O . ASP A 1 335 ? -9.346 5.406 -21.120 1.00 97.81 335 ASP A O 1
ATOM 2656 N N . PRO A 1 336 ? -7.371 6.329 -21.631 1.00 96.31 336 PRO A N 1
ATOM 2657 C CA . PRO A 1 336 ? -7.608 7.522 -20.822 1.00 96.31 336 PRO A CA 1
ATOM 2658 C C . PRO A 1 336 ? -8.802 8.366 -21.289 1.00 96.31 336 PRO A C 1
ATOM 2660 O O . PRO A 1 336 ? -9.242 9.253 -20.554 1.00 96.31 336 PRO A O 1
ATOM 2663 N N . THR A 1 337 ? -9.353 8.113 -22.484 1.00 97.50 337 THR A N 1
ATOM 2664 C CA . THR A 1 337 ? -10.566 8.794 -22.967 1.00 97.50 337 THR A CA 1
ATOM 2665 C C . THR A 1 337 ? -11.841 8.286 -22.292 1.00 97.50 337 THR A C 1
ATOM 2667 O O . THR A 1 337 ? -12.874 8.953 -22.354 1.00 97.50 337 THR A O 1
ATOM 2670 N N . LYS A 1 338 ? -11.769 7.130 -21.623 1.00 98.50 338 LYS A N 1
ATOM 2671 C CA . LYS A 1 338 ? -12.865 6.513 -20.862 1.00 98.50 338 LYS A CA 1
ATOM 2672 C C . LYS A 1 338 ? -12.868 6.889 -19.391 1.00 98.50 338 LYS A C 1
ATOM 2674 O O . LYS A 1 338 ? -13.800 6.544 -18.671 1.00 98.50 338 LYS A O 1
ATOM 2679 N N . HIS A 1 339 ? -11.821 7.562 -18.930 1.00 98.56 339 HIS A N 1
ATOM 2680 C CA . HIS A 1 339 ? -11.693 7.911 -17.527 1.00 98.56 339 HIS A CA 1
ATOM 2681 C C . HIS A 1 339 ? -12.497 9.162 -17.217 1.00 98.56 339 HIS A C 1
ATOM 2683 O O . HIS A 1 339 ? -12.396 10.184 -17.898 1.00 98.56 339 HIS A O 1
ATOM 2689 N N . GLU A 1 340 ? -13.238 9.095 -16.127 1.00 98.44 340 GLU A N 1
ATOM 2690 C CA . GLU A 1 340 ? -13.920 10.230 -15.542 1.00 98.44 340 GLU A CA 1
ATOM 2691 C C . GLU A 1 340 ? -13.034 10.843 -14.459 1.00 98.44 340 GLU A C 1
ATOM 2693 O O . GLU A 1 340 ? -12.639 10.170 -13.509 1.00 98.44 340 GLU A O 1
ATOM 2698 N N . LEU A 1 341 ? -12.722 12.131 -14.595 1.00 98.12 341 LEU A N 1
ATOM 2699 C CA . LEU A 1 341 ? -12.093 12.913 -13.536 1.00 98.12 341 LEU A CA 1
ATOM 2700 C C . LEU A 1 341 ? -13.174 13.330 -12.535 1.00 98.12 341 LEU A C 1
ATOM 2702 O O . LEU A 1 341 ? -13.949 14.244 -12.813 1.00 98.12 341 LEU A O 1
ATOM 2706 N N . LEU A 1 342 ? -13.211 12.676 -11.376 1.00 98.44 342 LEU A N 1
ATOM 2707 C CA . LEU A 1 342 ? -14.175 12.978 -10.316 1.00 98.44 342 LEU A CA 1
ATOM 2708 C C . LEU A 1 342 ? -13.785 14.241 -9.547 1.00 98.44 342 LEU A C 1
ATOM 2710 O O . LEU A 1 342 ? -14.643 15.034 -9.162 1.00 98.44 342 LEU A O 1
ATOM 2714 N N . PHE A 1 343 ? -12.483 14.433 -9.322 1.00 98.00 343 PHE A N 1
ATOM 2715 C CA . PHE A 1 343 ? -11.971 15.568 -8.565 1.00 98.00 343 PHE A CA 1
ATOM 2716 C C . PHE A 1 343 ? -10.532 15.899 -8.930 1.00 98.00 343 PHE A C 1
ATOM 2718 O O . PHE A 1 343 ? -9.702 15.006 -9.059 1.00 98.00 343 PHE A O 1
ATOM 2725 N N . ASN A 1 344 ? -10.206 17.186 -9.046 1.00 95.94 344 ASN A N 1
ATOM 2726 C CA . ASN A 1 344 ? -8.832 17.638 -9.240 1.00 95.94 344 ASN A CA 1
ATOM 2727 C C . ASN A 1 344 ? -8.387 18.465 -8.020 1.00 95.94 344 ASN A C 1
ATOM 2729 O O . ASN A 1 344 ? -8.817 19.611 -7.892 1.00 95.94 344 ASN A O 1
ATOM 2733 N N . PRO A 1 345 ? -7.516 17.932 -7.141 1.00 92.75 345 PRO A N 1
ATOM 2734 C CA . PRO A 1 345 ? -7.004 18.668 -5.985 1.00 92.75 345 PRO A CA 1
ATOM 2735 C C . PRO A 1 345 ? -6.018 19.780 -6.366 1.00 92.75 345 PRO A C 1
ATOM 2737 O O . PRO A 1 345 ? -5.553 20.502 -5.491 1.00 92.75 345 PRO A O 1
ATOM 2740 N N . HIS A 1 346 ? -5.656 19.904 -7.647 1.00 91.38 346 HIS A N 1
ATOM 2741 C CA . HIS A 1 346 ? -4.612 20.776 -8.193 1.00 91.38 346 HIS A CA 1
ATOM 2742 C C . HIS A 1 346 ? -3.190 20.502 -7.698 1.00 91.38 346 HIS A C 1
ATOM 2744 O O . HIS A 1 346 ? -2.256 21.049 -8.285 1.00 91.38 346 HIS A O 1
ATOM 2750 N N . TYR A 1 347 ? -3.010 19.629 -6.712 1.00 92.19 347 TYR A N 1
ATOM 2751 C CA . TYR A 1 347 ? -1.738 19.187 -6.145 1.00 92.19 347 TYR A CA 1
ATOM 2752 C C . TYR A 1 347 ? -1.612 17.662 -6.249 1.00 92.19 347 TYR A C 1
ATOM 2754 O O . TYR A 1 347 ? -2.559 16.990 -6.648 1.00 92.19 347 TYR A O 1
ATOM 2762 N N . GLU A 1 348 ? -0.429 17.122 -5.971 1.00 89.50 348 GLU A N 1
ATOM 2763 C CA . GLU A 1 348 ? -0.227 15.668 -5.934 1.00 89.50 348 GLU A CA 1
ATOM 2764 C C . GLU A 1 348 ? -1.081 15.006 -4.843 1.00 89.50 348 GLU A C 1
ATOM 2766 O O . GLU A 1 348 ? -1.279 15.557 -3.756 1.00 89.50 348 GLU A O 1
ATOM 2771 N N . SER A 1 349 ? -1.606 13.827 -5.173 1.00 90.62 349 SER A N 1
ATOM 2772 C CA . SER A 1 349 ? -2.371 12.973 -4.275 1.00 90.62 349 SER A CA 1
ATOM 2773 C C . SER A 1 349 ? -2.291 11.534 -4.779 1.00 90.62 349 SER A C 1
ATOM 2775 O O . SER A 1 349 ? -2.584 11.269 -5.936 1.00 90.62 349 SER A O 1
ATOM 2777 N N . ALA A 1 350 ? -1.880 10.601 -3.930 1.00 89.94 350 ALA A N 1
ATOM 2778 C CA . ALA A 1 350 ? -1.628 9.206 -4.318 1.00 89.94 350 ALA A CA 1
ATOM 2779 C C . ALA A 1 350 ? -2.274 8.191 -3.373 1.00 89.94 350 ALA A C 1
ATOM 2781 O O . ALA A 1 350 ? -2.385 7.025 -3.709 1.00 89.94 350 ALA A O 1
ATOM 2782 N N . ASN A 1 351 ? -2.670 8.603 -2.173 1.00 95.62 351 ASN A N 1
ATOM 2783 C CA . ASN A 1 351 ? -3.197 7.722 -1.146 1.00 95.62 351 ASN A CA 1
ATOM 2784 C C . ASN A 1 351 ? -4.695 7.967 -1.008 1.00 95.62 351 ASN A C 1
ATOM 2786 O O . ASN A 1 351 ? -5.130 9.114 -0.887 1.00 95.62 351 ASN A O 1
ATOM 2790 N N . MET A 1 352 ? -5.478 6.895 -1.040 1.00 97.88 352 MET A N 1
ATOM 2791 C CA . MET A 1 352 ? -6.931 6.961 -0.961 1.00 97.88 352 MET A CA 1
ATOM 2792 C C . MET A 1 352 ? -7.499 5.645 -0.430 1.00 97.88 352 MET A C 1
ATOM 2794 O O . MET A 1 352 ? -7.008 4.572 -0.781 1.00 97.88 352 MET A O 1
ATOM 2798 N N . ILE A 1 353 ? -8.558 5.738 0.368 1.00 98.56 353 ILE A N 1
ATOM 2799 C CA . ILE A 1 353 ? -9.414 4.611 0.743 1.00 98.56 353 ILE A CA 1
ATOM 2800 C C . ILE A 1 353 ? -10.868 4.951 0.421 1.00 98.56 353 ILE A C 1
ATOM 2802 O O . ILE A 1 353 ? -11.276 6.113 0.541 1.00 98.56 353 ILE A O 1
ATOM 2806 N N . ILE A 1 354 ? -11.635 3.939 0.015 1.00 98.50 354 ILE A N 1
ATOM 2807 C CA . ILE A 1 354 ? -13.083 4.041 -0.145 1.00 98.50 354 ILE A CA 1
ATOM 2808 C C . ILE A 1 354 ? -13.763 2.989 0.729 1.00 98.50 354 ILE A C 1
ATOM 2810 O O . ILE A 1 354 ? -13.520 1.798 0.570 1.00 98.50 354 ILE A O 1
ATOM 2814 N N . GLU A 1 355 ? -14.631 3.428 1.637 1.00 97.81 355 GLU A N 1
ATOM 2815 C CA . GLU A 1 355 ? -15.419 2.543 2.499 1.00 97.81 355 GLU A CA 1
ATOM 2816 C C . GLU A 1 355 ? -16.745 3.229 2.857 1.00 97.81 355 GLU A C 1
ATOM 2818 O O . GLU A 1 355 ? -16.761 4.412 3.194 1.00 97.81 355 GLU A O 1
ATOM 2823 N N . ASP A 1 356 ? -17.861 2.498 2.783 1.00 96.06 356 ASP A N 1
ATOM 2824 C CA . ASP A 1 356 ? -19.220 3.019 3.013 1.00 96.06 356 ASP A CA 1
ATOM 2825 C C . ASP A 1 356 ? -19.547 4.293 2.218 1.00 96.06 356 ASP A C 1
ATOM 2827 O O . ASP A 1 356 ? -20.034 5.283 2.765 1.00 96.06 356 ASP A O 1
ATOM 2831 N N . ASP A 1 357 ? -19.251 4.270 0.916 1.00 96.19 357 ASP A N 1
ATOM 2832 C CA . ASP A 1 357 ? -19.416 5.393 -0.019 1.00 96.19 357 ASP A CA 1
ATOM 2833 C C . ASP A 1 357 ? -18.595 6.652 0.340 1.00 96.19 357 ASP A C 1
ATOM 2835 O O . ASP A 1 357 ? -18.681 7.667 -0.355 1.00 96.19 357 ASP A O 1
ATOM 2839 N N . VAL A 1 358 ? -17.757 6.603 1.380 1.00 98.38 358 VAL A N 1
ATOM 2840 C CA . VAL A 1 358 ? -16.849 7.689 1.753 1.00 98.38 358 VAL A CA 1
ATOM 2841 C C . VAL A 1 358 ? -15.521 7.512 1.037 1.00 98.38 358 VAL A C 1
ATOM 2843 O O . VAL A 1 358 ? -14.887 6.468 1.157 1.00 98.38 358 VAL A O 1
ATOM 2846 N N . ILE A 1 359 ? -15.067 8.562 0.353 1.00 98.62 359 ILE A N 1
ATOM 2847 C CA . ILE A 1 359 ? -13.705 8.660 -0.174 1.00 98.62 359 ILE A CA 1
ATOM 2848 C C . ILE A 1 359 ? -12.884 9.530 0.772 1.00 98.62 359 ILE A C 1
ATOM 2850 O O . ILE A 1 359 ? -13.207 10.704 0.980 1.00 98.62 359 ILE A O 1
ATOM 2854 N N . LEU A 1 360 ? -11.799 8.968 1.299 1.00 98.50 360 LEU A N 1
ATOM 2855 C CA . LEU A 1 360 ? -10.768 9.696 2.030 1.00 98.50 360 LEU A CA 1
ATOM 2856 C C . LEU A 1 360 ? -9.467 9.671 1.245 1.00 98.50 360 LEU A C 1
ATOM 2858 O O . LEU A 1 360 ? -8.987 8.611 0.859 1.00 98.50 360 LEU A O 1
ATOM 2862 N N . SER A 1 361 ? -8.881 10.845 1.051 1.00 98.31 361 SER A N 1
ATOM 2863 C CA . SER A 1 361 ? -7.563 11.026 0.455 1.00 98.31 361 SER A CA 1
ATOM 2864 C C . SER A 1 361 ? -6.855 12.213 1.121 1.00 98.31 361 SER A C 1
ATOM 2866 O O . SER A 1 361 ? -7.416 12.873 2.000 1.00 98.31 361 SER A O 1
ATOM 2868 N N . ALA A 1 362 ? -5.607 12.485 0.753 1.00 96.94 362 ALA A N 1
ATOM 2869 C CA . ALA A 1 362 ? -4.810 13.550 1.348 1.00 96.94 362 ALA A CA 1
ATOM 2870 C C . ALA A 1 362 ? -4.094 14.399 0.301 1.00 96.94 362 ALA A C 1
ATOM 2872 O O . ALA A 1 362 ? -3.793 13.950 -0.808 1.00 96.94 362 ALA A O 1
ATOM 2873 N N . HIS A 1 363 ? -3.793 15.626 0.718 1.00 96.25 363 HIS A N 1
ATOM 2874 C CA . HIS A 1 363 ? -2.747 16.445 0.120 1.00 96.25 363 HIS A CA 1
ATOM 2875 C C . HIS A 1 363 ? -1.409 16.147 0.786 1.00 96.25 363 HIS A C 1
ATOM 2877 O O . HIS A 1 363 ? -1.356 15.792 1.967 1.00 96.25 363 HIS A O 1
ATOM 2883 N N . TYR A 1 364 ? -0.324 16.370 0.050 1.00 94.50 364 TYR A N 1
ATOM 2884 C CA . TYR A 1 364 ? 1.023 16.189 0.576 1.00 94.50 364 TYR A CA 1
ATOM 2885 C C . TYR A 1 364 ? 1.687 17.521 0.902 1.00 94.50 364 TYR A C 1
ATOM 2887 O O . TYR A 1 364 ? 1.703 18.454 0.094 1.00 94.50 364 TYR A O 1
ATOM 2895 N N . ALA A 1 365 ? 2.240 17.608 2.110 1.00 92.81 365 ALA A N 1
ATOM 2896 C CA . ALA A 1 365 ? 2.869 18.818 2.633 1.00 92.81 365 ALA A CA 1
ATOM 2897 C C . ALA A 1 365 ? 4.005 19.371 1.741 1.00 92.81 365 ALA A C 1
ATOM 2899 O O . ALA A 1 365 ? 4.101 20.588 1.596 1.00 92.81 365 ALA A O 1
ATOM 2900 N N . PRO A 1 366 ? 4.859 18.548 1.090 1.00 91.69 366 PRO A N 1
ATOM 2901 C CA . PRO A 1 366 ? 5.929 19.070 0.234 1.00 91.69 366 PRO A CA 1
ATOM 2902 C C . PRO A 1 366 ? 5.449 19.773 -1.042 1.00 91.69 366 PRO A C 1
ATOM 2904 O O . PRO A 1 366 ? 6.211 20.539 -1.632 1.00 91.69 366 PRO A O 1
ATOM 2907 N N . ALA A 1 367 ? 4.222 19.504 -1.487 1.00 90.75 367 ALA A N 1
ATOM 2908 C CA . ALA A 1 367 ? 3.762 19.872 -2.824 1.00 90.75 367 ALA A CA 1
ATOM 2909 C C . ALA A 1 367 ? 2.419 20.602 -2.856 1.00 90.75 367 ALA A C 1
ATOM 2911 O O . ALA A 1 367 ? 1.955 20.993 -3.929 1.00 90.75 367 ALA A O 1
ATOM 2912 N N . SER A 1 368 ? 1.800 20.810 -1.699 1.00 93.44 368 SER A N 1
ATOM 2913 C CA . SER A 1 368 ? 0.546 21.538 -1.553 1.00 93.44 368 SER A CA 1
ATOM 2914 C C . SER A 1 368 ? 0.705 22.678 -0.536 1.00 93.44 368 SER A C 1
ATOM 2916 O O . SER A 1 368 ? 1.609 22.646 0.296 1.00 93.44 368 SER A O 1
ATOM 2918 N N . PRO A 1 369 ? -0.153 23.714 -0.575 1.00 94.81 369 PRO A N 1
ATOM 2919 C CA . PRO A 1 369 ? -0.150 24.784 0.422 1.00 94.81 369 PRO A CA 1
ATOM 2920 C C . PRO A 1 369 ? -0.788 24.362 1.756 1.00 94.81 369 PRO A C 1
ATOM 2922 O O . PRO A 1 369 ? -0.789 25.156 2.698 1.00 94.81 369 PRO A O 1
ATOM 2925 N N . TYR A 1 370 ? -1.374 23.164 1.823 1.00 95.94 370 TYR A N 1
ATOM 2926 C CA . TYR A 1 370 ? -2.030 22.645 3.016 1.00 95.94 370 TYR A CA 1
ATOM 2927 C C . TYR A 1 370 ? -0.983 22.232 4.046 1.00 95.94 370 TYR A C 1
ATOM 2929 O O . TYR A 1 370 ? 0.040 21.644 3.705 1.00 95.94 370 TYR A O 1
ATOM 2937 N N . ALA A 1 371 ? -1.247 22.521 5.317 1.00 96.19 371 ALA A N 1
ATOM 2938 C CA . ALA A 1 371 ? -0.421 22.024 6.402 1.00 96.19 371 ALA A CA 1
ATOM 2939 C C . ALA A 1 371 ? -0.676 20.525 6.594 1.00 96.19 371 ALA A C 1
ATOM 2941 O O . ALA A 1 371 ? 0.248 19.730 6.468 1.00 96.19 371 ALA A O 1
ATOM 2942 N N . THR A 1 372 ? -1.929 20.133 6.825 1.00 97.44 372 THR A N 1
ATOM 2943 C CA . THR A 1 372 ? -2.357 18.726 6.868 1.00 97.44 372 THR A CA 1
ATOM 2944 C C . THR A 1 372 ? -3.671 18.619 6.108 1.00 97.44 372 THR A C 1
ATOM 2946 O O . THR A 1 372 ? -4.754 18.791 6.670 1.00 97.44 372 THR A O 1
ATOM 2949 N N . GLY A 1 373 ? -3.569 18.430 4.793 1.00 97.56 373 GLY A N 1
ATOM 2950 C CA . GLY A 1 373 ? -4.721 18.495 3.900 1.00 97.56 373 GLY A CA 1
ATOM 2951 C C . GLY A 1 373 ? -5.449 17.160 3.770 1.00 97.56 373 GLY A C 1
ATOM 2952 O O . GLY A 1 373 ? -4.839 16.164 3.391 1.00 97.56 373 GLY A O 1
ATOM 2953 N N . ILE A 1 374 ? -6.761 17.158 4.006 1.00 98.31 374 ILE A N 1
ATOM 2954 C CA . ILE A 1 374 ? -7.656 16.012 3.795 1.00 98.31 374 ILE A CA 1
ATOM 2955 C C . ILE A 1 374 ? -8.615 16.325 2.649 1.00 98.31 374 ILE A C 1
ATOM 2957 O O . ILE A 1 374 ? -9.269 17.370 2.644 1.00 98.31 374 ILE A O 1
ATOM 2961 N N . ILE A 1 375 ? -8.709 15.403 1.695 1.00 98.56 375 ILE A N 1
ATOM 2962 C CA . ILE A 1 375 ? -9.688 15.407 0.608 1.00 98.56 375 ILE A CA 1
ATOM 2963 C C . ILE A 1 375 ? -10.783 14.413 0.993 1.00 98.56 375 ILE A C 1
ATOM 2965 O O . ILE A 1 375 ? -10.493 13.274 1.356 1.00 98.56 375 ILE A O 1
ATOM 2969 N N . TYR A 1 376 ? -12.035 14.853 0.933 1.00 98.56 376 TYR A N 1
AT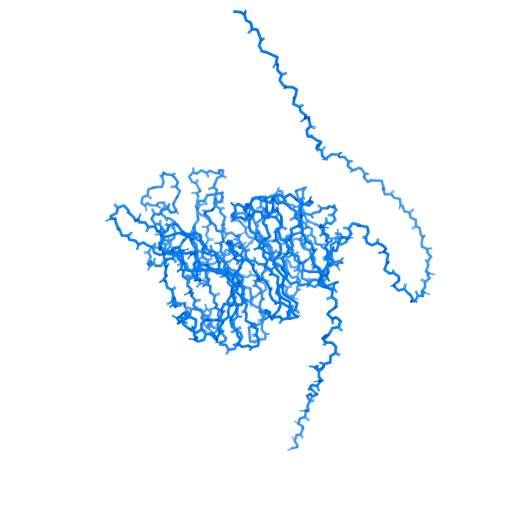OM 2970 C CA . TYR A 1 376 ? -13.168 14.093 1.443 1.00 98.56 376 TYR A CA 1
ATOM 2971 C C . TYR A 1 376 ? -14.336 14.116 0.458 1.00 98.56 376 TYR A C 1
ATOM 2973 O O . TYR A 1 376 ? -14.745 15.192 0.018 1.00 98.56 376 TYR A O 1
ATOM 2981 N N . SER A 1 377 ? -14.922 12.953 0.179 1.00 98.44 377 SER A N 1
ATOM 2982 C CA . SER A 1 377 ? -16.237 12.838 -0.457 1.00 98.44 377 SER A CA 1
ATOM 2983 C C . SER A 1 377 ? -17.152 11.956 0.399 1.00 98.44 377 SER A C 1
ATOM 2985 O O . SER A 1 377 ? -16.756 10.838 0.719 1.00 98.44 377 SER A O 1
ATOM 2987 N N . PRO A 1 378 ? -18.359 12.418 0.781 1.00 97.56 378 PRO A N 1
ATOM 2988 C CA . PRO A 1 378 ? -19.323 11.618 1.540 1.00 97.56 378 PRO A CA 1
ATOM 2989 C C . PRO A 1 378 ? -20.174 10.667 0.685 1.00 97.56 378 PRO A C 1
ATOM 2991 O O . PRO A 1 378 ? -21.044 9.997 1.237 1.00 97.56 378 PRO A O 1
ATOM 2994 N N . ASP A 1 379 ? -20.056 10.715 -0.641 1.00 96.38 379 ASP A N 1
ATOM 2995 C CA . ASP A 1 379 ? -21.074 10.197 -1.562 1.00 96.38 379 ASP A CA 1
ATOM 2996 C C . ASP A 1 379 ? -20.477 9.644 -2.867 1.00 96.38 379 ASP A C 1
ATOM 2998 O O . ASP A 1 379 ? -21.041 9.805 -3.957 1.00 96.38 379 ASP A O 1
ATOM 3002 N N . LEU A 1 380 ? -19.339 8.962 -2.730 1.00 96.12 380 LEU A N 1
ATOM 3003 C CA . LEU A 1 380 ? -18.621 8.256 -3.788 1.00 96.12 380 LEU A CA 1
ATOM 3004 C C . LEU A 1 380 ? -18.240 9.168 -4.970 1.00 96.12 380 LEU A C 1
ATOM 3006 O O . LEU A 1 380 ? -18.298 8.782 -6.139 1.00 96.12 380 LEU A O 1
ATOM 3010 N N . GLY A 1 381 ? -17.849 10.401 -4.647 1.00 96.69 381 GLY A N 1
ATOM 3011 C CA . GLY A 1 381 ? -17.321 11.388 -5.582 1.00 96.69 381 GLY A CA 1
ATOM 3012 C C . GLY A 1 381 ? -18.354 12.322 -6.211 1.00 96.69 381 GLY A C 1
ATOM 3013 O O . GLY A 1 381 ? -17.999 13.041 -7.146 1.00 96.69 381 GLY A O 1
ATOM 3014 N N . LYS A 1 382 ? -19.608 12.351 -5.733 1.00 96.62 382 LYS A N 1
ATOM 3015 C CA . LYS A 1 382 ? -20.636 13.285 -6.244 1.00 96.62 382 LYS A CA 1
ATOM 3016 C C . LYS A 1 382 ? -20.454 14.696 -5.680 1.00 96.62 382 LYS A C 1
ATOM 3018 O O . LYS A 1 382 ? -20.694 15.675 -6.384 1.00 96.62 382 LYS A O 1
ATOM 3023 N N . SER A 1 383 ? -20.020 14.805 -4.430 1.00 97.19 383 SER A N 1
ATOM 3024 C CA . SER A 1 383 ? -19.654 16.043 -3.753 1.00 97.19 383 SER A CA 1
ATOM 3025 C C . SER A 1 383 ? -18.301 15.906 -3.059 1.00 97.19 383 SER A C 1
ATOM 3027 O O . SER A 1 383 ? -17.858 14.809 -2.717 1.00 97.19 383 SER A O 1
ATOM 3029 N N . TRP A 1 384 ? -17.619 17.039 -2.886 1.00 98.31 384 TRP A N 1
ATOM 3030 C CA . TRP A 1 384 ? -16.247 17.086 -2.392 1.00 98.31 384 TRP A CA 1
ATOM 3031 C C . TRP A 1 384 ? -16.055 18.215 -1.388 1.00 98.31 384 TRP A C 1
ATOM 3033 O O . TRP A 1 384 ? -16.580 19.317 -1.555 1.00 98.31 384 TRP A O 1
ATOM 3043 N N . ALA A 1 385 ? -15.234 17.947 -0.379 1.00 97.94 385 ALA A N 1
ATOM 3044 C CA . ALA A 1 385 ? -14.729 18.919 0.572 1.00 97.94 385 ALA A CA 1
ATOM 3045 C C . ALA A 1 385 ? -13.213 18.753 0.735 1.00 97.94 385 ALA A C 1
ATOM 3047 O O . ALA A 1 385 ? -12.661 17.664 0.576 1.00 97.94 385 ALA A O 1
ATOM 3048 N N . GLN A 1 386 ? -12.539 19.852 1.068 1.00 97.75 386 GLN A N 1
ATOM 3049 C CA . GLN A 1 386 ? -11.119 19.859 1.408 1.00 97.75 386 GLN A CA 1
ATOM 3050 C C . GLN A 1 386 ? -10.938 20.565 2.746 1.00 97.75 386 GLN A C 1
ATOM 3052 O O . GLN A 1 386 ? -11.476 21.656 2.943 1.00 97.75 386 GLN A O 1
ATOM 3057 N N . TYR A 1 387 ? -10.163 19.961 3.638 1.00 98.19 387 TYR A N 1
ATOM 3058 C CA . TYR A 1 387 ? -9.871 20.498 4.964 1.00 98.19 387 TYR A CA 1
ATOM 3059 C C . TYR A 1 387 ? -8.375 20.643 5.159 1.00 98.19 387 TYR A C 1
ATOM 3061 O O . TYR A 1 387 ? -7.619 19.772 4.749 1.00 98.19 387 TYR A O 1
ATOM 3069 N N . ASP A 1 388 ? -7.963 21.731 5.804 1.00 97.81 388 ASP A N 1
ATOM 3070 C CA . ASP A 1 388 ? -6.592 21.925 6.268 1.00 97.81 388 ASP A CA 1
ATOM 3071 C C . ASP A 1 388 ? -6.572 21.844 7.795 1.00 97.81 388 ASP A C 1
ATOM 3073 O O . ASP A 1 388 ? -6.996 22.788 8.467 1.00 97.81 388 ASP A O 1
ATOM 3077 N N . LEU A 1 389 ? -6.112 20.719 8.340 1.00 97.69 389 LEU A N 1
ATOM 3078 C CA . LEU A 1 389 ? -6.015 20.482 9.784 1.00 97.69 389 LEU A CA 1
ATOM 3079 C C . LEU A 1 389 ? -4.725 21.125 10.324 1.00 97.69 389 LEU A C 1
ATOM 3081 O O . LEU A 1 389 ? -3.751 20.458 10.682 1.00 97.69 389 LEU A O 1
ATOM 3085 N N . LYS A 1 390 ? -4.691 22.462 10.289 1.00 96.75 390 LYS A N 1
ATOM 3086 C CA . LYS A 1 390 ? -3.495 23.293 10.521 1.00 96.75 390 LYS A CA 1
ATOM 3087 C C . LYS A 1 390 ? -2.822 23.064 11.867 1.00 96.75 390 LYS A C 1
ATOM 3089 O O . LYS A 1 390 ? -1.615 23.274 11.983 1.00 96.75 390 LYS A O 1
ATOM 3094 N N . GLU A 1 391 ? -3.579 22.647 12.871 1.00 95.69 391 GLU A N 1
ATOM 3095 C CA . GLU A 1 391 ? -3.099 22.344 14.215 1.00 95.69 391 GLU A CA 1
ATOM 3096 C C . GLU A 1 391 ? -2.022 21.248 14.249 1.00 95.69 391 GLU A C 1
ATOM 3098 O O . GLU A 1 391 ? -1.207 21.236 15.170 1.00 95.69 391 GLU A O 1
ATOM 3103 N N . PHE A 1 392 ? -1.952 20.376 13.237 1.00 95.50 392 PHE A N 1
ATOM 3104 C CA . PHE A 1 392 ? -0.949 19.306 13.158 1.00 95.50 392 PHE A CA 1
ATOM 3105 C C . PHE A 1 392 ? 0.340 19.729 12.430 1.00 95.50 392 PHE A C 1
ATOM 3107 O O . PHE A 1 392 ? 1.330 18.991 12.402 1.00 95.50 392 PHE A O 1
ATOM 3114 N N . GLY A 1 393 ? 0.375 20.949 11.886 1.00 95.75 393 GLY A N 1
ATOM 3115 C CA . GLY A 1 393 ? 1.504 21.458 11.114 1.00 95.75 393 GLY A CA 1
ATOM 3116 C C . GLY A 1 393 ? 1.655 20.746 9.769 1.00 95.75 393 GLY A C 1
ATOM 3117 O O . GLY A 1 393 ? 0.688 20.238 9.221 1.00 95.75 393 GLY A O 1
ATOM 3118 N N . GLN A 1 394 ? 2.871 20.749 9.217 1.00 96.50 394 GLN A N 1
ATOM 3119 C CA . GLN A 1 394 ? 3.173 20.200 7.888 1.00 96.50 394 GLN A CA 1
ATOM 3120 C C . GLN A 1 394 ? 3.233 18.664 7.928 1.00 96.50 394 GLN A C 1
ATOM 3122 O O . GLN A 1 394 ? 4.251 18.099 8.356 1.00 96.50 394 GLN A O 1
ATOM 3127 N N . ARG A 1 395 ? 2.146 17.997 7.526 1.00 97.38 395 ARG A N 1
ATOM 3128 C CA . ARG A 1 395 ? 2.008 16.538 7.465 1.00 97.38 395 ARG A CA 1
ATOM 3129 C C . ARG A 1 395 ? 1.365 16.066 6.164 1.00 97.38 395 ARG A C 1
ATOM 3131 O O . ARG A 1 395 ? 0.429 16.680 5.664 1.00 97.38 395 ARG A O 1
ATOM 3138 N N . SER A 1 396 ? 1.830 14.921 5.675 1.00 97.19 396 SER A N 1
ATOM 3139 C CA . SER A 1 396 ? 1.182 14.156 4.606 1.00 97.19 396 SER A CA 1
ATOM 3140 C C . SER A 1 396 ? 0.431 12.973 5.203 1.00 97.19 396 SER A C 1
ATOM 3142 O O . SER A 1 396 ? 1.012 12.208 5.974 1.00 97.19 396 SER A O 1
ATOM 3144 N N . GLY A 1 397 ? -0.846 12.825 4.849 1.00 96.88 397 GLY A N 1
ATOM 3145 C CA . GLY A 1 397 ? -1.628 11.635 5.179 1.00 96.88 397 GLY A CA 1
ATOM 3146 C C . GLY A 1 397 ? -1.304 10.501 4.212 1.00 96.88 397 GLY A C 1
ATOM 3147 O O . GLY A 1 397 ? -1.580 10.607 3.018 1.00 96.88 397 GLY A O 1
ATOM 3148 N N . ILE A 1 398 ? -0.720 9.423 4.722 1.00 94.56 398 ILE A N 1
ATOM 3149 C CA . ILE A 1 398 ? -0.440 8.194 3.970 1.00 94.56 398 ILE A CA 1
ATOM 3150 C C . ILE A 1 398 ? -1.090 6.993 4.675 1.00 94.56 398 ILE A C 1
ATOM 3152 O O . ILE A 1 398 ? -1.672 7.147 5.752 1.00 94.56 398 ILE A O 1
ATOM 3156 N N . ARG A 1 399 ? -0.984 5.788 4.091 1.00 94.38 399 ARG A N 1
ATOM 3157 C CA . ARG A 1 399 ? -1.445 4.514 4.683 1.00 94.38 399 ARG A CA 1
ATOM 3158 C C . ARG A 1 399 ? -2.793 4.619 5.410 1.00 94.38 399 ARG A C 1
ATOM 3160 O O . ARG A 1 399 ? -2.881 4.452 6.633 1.00 94.38 399 ARG A O 1
ATOM 3167 N N . PHE A 1 400 ? -3.841 4.885 4.640 1.00 98.00 400 PHE A N 1
ATOM 3168 C CA . PHE A 1 400 ? -5.218 4.846 5.123 1.00 98.00 400 PHE A CA 1
ATOM 3169 C C . PHE A 1 400 ? -5.629 3.399 5.387 1.00 98.00 400 PHE A C 1
ATOM 3171 O O . PHE A 1 400 ? -5.546 2.565 4.491 1.00 98.00 400 PHE A O 1
ATOM 3178 N N . HIS A 1 401 ? -6.049 3.115 6.614 1.00 98.31 401 HIS A N 1
ATOM 3179 C CA . HIS A 1 401 ? -6.571 1.811 7.010 1.00 98.31 401 HIS A CA 1
ATOM 3180 C C . HIS A 1 401 ? -8.095 1.862 7.121 1.00 98.31 401 HIS A C 1
ATOM 3182 O O . HIS A 1 401 ? -8.617 2.929 7.473 1.00 98.31 401 HIS A O 1
ATOM 3188 N N . PRO A 1 402 ? -8.789 0.726 6.909 1.00 98.12 402 PRO A N 1
ATOM 3189 C CA . PRO A 1 402 ? -10.230 0.613 7.105 1.00 98.12 402 PRO A CA 1
ATOM 3190 C C . PRO A 1 402 ? -10.651 1.030 8.510 1.00 98.12 402 PRO A C 1
ATOM 3192 O O . PRO A 1 402 ? -9.824 1.098 9.431 1.00 98.12 402 PRO A O 1
ATOM 3195 N N . LYS A 1 403 ? -11.942 1.300 8.691 1.00 98.25 403 LYS A N 1
ATOM 3196 C CA . LYS A 1 403 ? -12.468 1.661 10.008 1.00 98.25 403 LYS A CA 1
ATOM 3197 C C . LYS A 1 403 ? -12.256 0.543 11.030 1.00 98.25 403 LYS A C 1
ATOM 3199 O O . LYS A 1 403 ? -12.395 -0.639 10.733 1.00 98.25 403 LYS A O 1
ATOM 3204 N N . ASN A 1 404 ? -11.949 0.937 12.262 1.00 98.19 404 ASN A N 1
ATOM 3205 C CA . ASN A 1 404 ? -12.021 0.036 13.411 1.00 98.19 404 ASN A CA 1
ATOM 3206 C C . ASN A 1 404 ? -13.483 -0.187 13.850 1.00 98.19 404 ASN A C 1
ATOM 3208 O O . ASN A 1 404 ? -14.409 0.412 13.298 1.00 98.19 404 ASN A O 1
ATOM 3212 N N . SER A 1 405 ? -13.699 -1.003 14.885 1.00 97.81 405 SER A N 1
ATOM 3213 C CA . SER A 1 405 ? -15.046 -1.325 15.396 1.00 97.81 405 SER A CA 1
ATOM 3214 C C . SER A 1 405 ? -15.829 -0.104 15.898 1.00 97.81 405 SER A C 1
ATOM 3216 O O . SER A 1 405 ? -17.057 -0.141 15.956 1.00 97.81 405 SER A O 1
ATOM 3218 N N . ASP A 1 406 ? -15.139 0.991 16.228 1.00 96.69 406 ASP A N 1
ATOM 3219 C CA . ASP A 1 406 ? -15.754 2.258 16.635 1.00 96.69 406 ASP A CA 1
ATOM 3220 C C . ASP A 1 406 ? -16.024 3.198 15.445 1.00 96.69 406 ASP A C 1
ATOM 3222 O O . ASP A 1 406 ? -16.553 4.299 15.630 1.00 96.69 406 ASP A O 1
ATOM 3226 N N . GLY A 1 407 ? -15.696 2.790 14.217 1.00 97.31 407 GLY A N 1
ATOM 3227 C CA . GLY A 1 407 ? -15.940 3.547 12.991 1.00 97.31 407 GLY A CA 1
ATOM 3228 C C . GLY A 1 407 ? -14.859 4.573 12.638 1.00 97.31 407 GLY A C 1
ATOM 3229 O O . GLY A 1 407 ? -15.128 5.471 11.841 1.00 97.31 407 GLY A O 1
ATOM 3230 N N . TRP A 1 408 ? -13.663 4.485 13.227 1.00 98.38 408 TRP A N 1
ATOM 3231 C CA . TRP A 1 408 ? -12.552 5.398 12.941 1.00 98.38 408 TRP A CA 1
ATOM 3232 C C . TRP A 1 408 ? -11.609 4.815 11.891 1.00 98.38 408 TRP A C 1
ATOM 3234 O O . TRP A 1 408 ? -11.001 3.771 12.124 1.00 98.38 408 TRP A O 1
ATOM 3244 N N . PHE A 1 409 ? -11.422 5.515 10.773 1.00 98.75 409 PHE A N 1
ATOM 3245 C CA . PHE A 1 409 ? -10.293 5.283 9.875 1.00 98.75 409 PHE A CA 1
ATOM 3246 C C . PHE A 1 409 ? -9.000 5.676 10.575 1.00 98.75 409 PHE A C 1
ATOM 3248 O O . PHE A 1 409 ? -8.960 6.701 11.261 1.00 98.75 409 PHE A O 1
ATOM 3255 N N . ARG A 1 410 ? -7.933 4.915 10.340 1.00 98.56 410 ARG A N 1
ATOM 3256 C CA . ARG A 1 410 ? -6.583 5.264 10.786 1.00 98.56 410 ARG A CA 1
ATOM 3257 C C . ARG A 1 410 ? -5.771 5.803 9.616 1.00 98.56 410 ARG A C 1
ATOM 3259 O O . ARG A 1 410 ? -5.708 5.182 8.559 1.00 98.56 410 ARG A O 1
ATOM 3266 N N . VAL A 1 411 ? -5.105 6.929 9.832 1.00 98.50 411 VAL A N 1
ATOM 3267 C CA . VAL A 1 411 ? -4.263 7.618 8.849 1.00 98.50 411 VAL A CA 1
ATOM 3268 C C . VAL A 1 411 ? -2.871 7.813 9.443 1.00 98.50 411 VAL A C 1
ATOM 3270 O O . VAL A 1 411 ? -2.721 8.352 10.541 1.00 98.50 411 VAL A O 1
ATOM 3273 N N . ASP A 1 412 ? -1.843 7.369 8.725 1.00 97.75 412 ASP A N 1
ATOM 3274 C CA . ASP A 1 412 ? -0.450 7.629 9.083 1.00 97.75 412 ASP A CA 1
ATOM 3275 C C . ASP A 1 412 ? -0.084 9.055 8.681 1.00 97.75 412 ASP A C 1
ATOM 3277 O O . ASP A 1 412 ? -0.103 9.385 7.494 1.00 97.75 412 ASP A O 1
ATOM 3281 N N . LEU A 1 413 ? 0.263 9.907 9.642 1.00 97.81 413 LEU A N 1
ATOM 3282 C CA . LEU A 1 413 ? 0.797 11.222 9.326 1.00 97.81 413 LEU A CA 1
ATOM 3283 C C . LEU A 1 413 ? 2.318 11.158 9.245 1.00 97.81 413 LEU A C 1
ATOM 3285 O O . LEU A 1 413 ? 3.009 10.790 10.199 1.00 97.81 413 LEU A O 1
ATOM 3289 N N . ARG A 1 414 ? 2.863 11.609 8.116 1.00 96.69 414 ARG A N 1
ATOM 3290 C CA . ARG A 1 414 ? 4.304 11.775 7.921 1.00 96.69 414 ARG A CA 1
ATOM 3291 C C . ARG A 1 414 ? 4.708 13.236 7.914 1.00 96.69 414 ARG A C 1
ATOM 3293 O O . ARG A 1 414 ? 4.027 14.077 7.337 1.00 96.69 414 ARG A O 1
ATOM 3300 N N . LYS A 1 415 ? 5.833 13.550 8.553 1.00 95.31 415 LYS A N 1
ATOM 3301 C CA . LYS A 1 415 ? 6.473 14.868 8.510 1.00 95.31 415 LYS A CA 1
ATOM 3302 C C . LYS A 1 415 ? 7.045 15.083 7.117 1.00 95.31 415 LYS A C 1
ATOM 3304 O O . LYS A 1 415 ? 7.885 14.307 6.661 1.00 95.31 415 LYS A O 1
ATOM 3309 N N . GLY A 1 416 ? 6.588 16.131 6.435 1.00 91.25 416 GLY A N 1
ATOM 3310 C CA . GLY A 1 416 ? 6.905 16.292 5.019 1.00 91.25 416 GLY A CA 1
ATOM 3311 C C . GLY A 1 416 ? 6.322 15.124 4.227 1.00 91.25 416 GLY A C 1
ATOM 3312 O O . GLY A 1 416 ? 5.107 15.050 4.107 1.00 91.25 416 GLY A O 1
ATOM 3313 N N . TRP A 1 417 ? 7.165 14.221 3.713 1.00 89.69 417 TRP A N 1
ATOM 3314 C CA . TRP A 1 417 ? 6.729 13.072 2.904 1.00 89.69 417 TRP A CA 1
ATOM 3315 C C . TRP A 1 417 ? 6.686 11.739 3.660 1.00 89.69 417 TRP A C 1
ATOM 3317 O O . TRP A 1 417 ? 5.620 11.148 3.773 1.00 89.69 417 TRP A O 1
ATOM 3327 N N . ILE A 1 418 ? 7.824 11.252 4.173 1.00 90.88 418 ILE A N 1
ATOM 3328 C CA . ILE A 1 418 ? 7.950 9.843 4.598 1.00 90.88 418 ILE A CA 1
ATOM 3329 C C . ILE A 1 418 ? 8.422 9.651 6.045 1.00 90.88 418 ILE A C 1
ATOM 3331 O O . ILE A 1 418 ? 8.300 8.562 6.608 1.00 90.88 418 ILE A O 1
ATOM 3335 N N . GLU A 1 419 ? 8.947 10.691 6.693 1.00 93.88 419 GLU A N 1
ATOM 3336 C CA . GLU A 1 419 ? 9.387 10.596 8.086 1.00 93.88 419 GLU A CA 1
ATOM 3337 C C . GLU A 1 419 ? 8.189 10.460 9.024 1.00 93.88 419 GLU A C 1
ATOM 3339 O O . GLU A 1 419 ? 7.210 11.190 8.900 1.00 93.88 419 GLU A O 1
ATOM 3344 N N . ARG A 1 420 ? 8.247 9.534 9.983 1.00 94.44 420 ARG A N 1
ATOM 3345 C CA . ARG A 1 420 ? 7.135 9.270 10.907 1.00 94.44 420 ARG A CA 1
ATOM 3346 C C . ARG A 1 420 ? 6.737 10.527 11.698 1.00 94.44 420 ARG A C 1
ATOM 3348 O O . ARG A 1 420 ? 7.575 11.159 12.347 1.00 94.44 420 ARG A O 1
ATOM 3355 N N . GLY A 1 421 ? 5.453 10.869 11.649 1.00 95.81 421 GLY A N 1
ATOM 3356 C CA . GLY A 1 421 ? 4.807 11.868 12.493 1.00 95.81 421 GLY A CA 1
ATOM 3357 C C . GLY A 1 421 ? 3.895 11.190 13.508 1.00 95.81 421 GLY A C 1
ATOM 3358 O O . GLY A 1 421 ? 4.346 10.383 14.321 1.00 95.81 421 GLY A O 1
ATOM 3359 N N . GLU A 1 422 ? 2.622 11.547 13.465 1.00 95.75 422 GLU A N 1
ATOM 3360 C CA . GLU A 1 422 ? 1.567 11.101 14.363 1.00 95.75 422 GLU A CA 1
ATOM 3361 C C . GLU A 1 422 ? 0.631 10.096 13.667 1.00 95.75 422 GLU A C 1
ATOM 3363 O O . GLU A 1 422 ? 0.783 9.772 12.491 1.00 95.75 422 GLU A O 1
ATOM 3368 N N . VAL A 1 423 ? -0.354 9.593 14.404 1.00 98.06 423 VAL A N 1
ATOM 3369 C CA . VAL A 1 423 ? -1.451 8.799 13.846 1.00 98.06 423 VAL A CA 1
ATOM 3370 C C . VAL A 1 423 ? -2.725 9.605 14.020 1.00 98.06 423 VAL A C 1
ATOM 3372 O O . VAL A 1 423 ? -3.018 10.056 15.128 1.00 98.06 423 VAL A O 1
ATOM 3375 N N . LEU A 1 424 ? -3.455 9.803 12.929 1.00 98.44 424 LEU A N 1
ATOM 3376 C CA . LEU A 1 424 ? -4.724 10.513 12.910 1.00 98.44 424 LEU A CA 1
ATOM 3377 C C . LEU A 1 424 ? -5.868 9.513 12.766 1.00 98.44 424 LEU A C 1
ATOM 3379 O O . LEU A 1 424 ? -5.825 8.620 11.924 1.00 98.44 424 LEU A O 1
ATOM 3383 N N . PHE A 1 425 ? -6.909 9.705 13.563 1.00 98.62 425 PHE A N 1
ATOM 3384 C CA . PHE A 1 425 ? -8.176 9.012 13.434 1.00 98.62 425 PHE A CA 1
ATOM 3385 C C . PHE A 1 425 ? -9.215 9.944 12.824 1.00 98.62 425 PHE A C 1
ATOM 3387 O O . PHE A 1 425 ? -9.367 11.079 13.277 1.00 98.62 425 PHE A O 1
ATOM 3394 N N . ILE A 1 426 ? -9.938 9.464 11.811 1.00 98.69 426 ILE A N 1
ATOM 3395 C CA . ILE A 1 426 ? -11.028 10.192 11.148 1.00 98.69 426 ILE A CA 1
ATOM 3396 C C . ILE A 1 426 ? -12.290 9.334 11.186 1.00 98.69 426 ILE A C 1
ATOM 3398 O O . ILE A 1 426 ? -12.263 8.179 10.775 1.00 98.69 426 ILE A O 1
ATOM 3402 N N . LYS A 1 427 ? -13.410 9.896 11.643 1.00 98.25 427 LYS A N 1
ATOM 3403 C CA . LYS A 1 427 ? -14.710 9.218 11.674 1.00 98.25 427 LYS A CA 1
ATOM 3404 C C . LYS A 1 427 ? -15.755 10.050 10.939 1.00 98.25 427 LYS A C 1
ATOM 3406 O O . LYS A 1 427 ? -16.088 11.142 11.408 1.00 98.25 427 LYS A O 1
ATOM 3411 N N . PRO A 1 428 ? -16.282 9.566 9.801 1.00 97.88 428 PRO A N 1
ATOM 3412 C CA . PRO A 1 428 ? -17.357 10.240 9.088 1.00 97.88 428 PRO A CA 1
ATOM 3413 C C . PRO A 1 428 ? -18.569 10.491 9.980 1.00 97.88 428 PRO A C 1
ATOM 3415 O O . PRO A 1 428 ? -18.966 9.634 10.775 1.00 97.88 428 PRO A O 1
ATOM 3418 N N . LYS A 1 429 ? -19.188 11.658 9.814 1.00 95.69 429 LYS A N 1
ATOM 3419 C CA . LYS A 1 429 ? -20.501 11.937 10.393 1.00 95.69 429 LYS A CA 1
ATOM 3420 C C . LYS A 1 429 ? -21.580 11.206 9.594 1.00 95.69 429 LYS A C 1
ATOM 3422 O O . LYS A 1 429 ? -21.442 11.068 8.378 1.00 95.69 429 LYS A O 1
ATOM 3427 N N . PRO A 1 430 ? -22.677 10.765 10.233 1.00 87.88 430 PRO A N 1
ATOM 3428 C CA . PRO A 1 430 ? -23.817 10.234 9.504 1.00 87.88 430 PRO A CA 1
ATOM 3429 C C . PRO A 1 430 ? -24.311 11.252 8.472 1.00 87.88 430 PRO A C 1
ATOM 3431 O O . PRO A 1 430 ? -24.669 12.379 8.818 1.00 87.88 430 PRO A O 1
ATOM 3434 N N . ASN A 1 431 ? -24.368 10.854 7.202 1.00 70.81 431 ASN A N 1
ATOM 3435 C CA . ASN A 1 431 ? -25.014 11.661 6.176 1.00 70.81 431 ASN A CA 1
ATOM 3436 C C . ASN A 1 431 ? -26.513 11.743 6.495 1.00 70.81 431 ASN A C 1
ATOM 3438 O O . ASN A 1 431 ? -27.259 10.794 6.247 1.00 70.81 431 ASN A O 1
ATOM 3442 N N . HIS A 1 432 ? -26.983 12.893 6.984 1.00 51.34 432 HIS A N 1
ATOM 3443 C CA . HIS A 1 432 ? -28.404 13.137 7.276 1.00 51.34 432 HIS A CA 1
ATOM 3444 C C . HIS A 1 432 ? -29.337 13.023 6.042 1.00 51.34 432 HIS A C 1
ATOM 3446 O O . HIS A 1 432 ? -30.547 13.168 6.186 1.00 51.34 432 HIS A O 1
ATOM 3452 N N . GLY A 1 433 ? -28.802 12.738 4.845 1.00 48.47 433 GLY A N 1
ATOM 3453 C CA . GLY A 1 433 ? -29.550 12.532 3.599 1.00 48.47 433 GLY A CA 1
ATOM 3454 C C . GLY A 1 433 ? -29.511 11.116 2.999 1.00 48.47 433 GLY A C 1
ATOM 3455 O O . GLY A 1 433 ? -30.155 10.907 1.979 1.00 48.47 433 GLY A O 1
ATOM 3456 N N . ALA A 1 434 ? -28.790 10.148 3.587 1.00 45.91 434 ALA A N 1
ATOM 3457 C CA . ALA A 1 434 ? -28.614 8.804 2.999 1.00 45.91 434 ALA A CA 1
ATOM 3458 C C . ALA A 1 434 ? -29.491 7.704 3.634 1.00 45.91 434 ALA A C 1
ATOM 3460 O O . ALA A 1 434 ? -29.456 6.548 3.211 1.00 45.91 434 ALA A O 1
ATOM 3461 N N . VAL A 1 435 ? -30.314 8.037 4.635 1.00 38.38 435 VAL A N 1
ATOM 3462 C CA . VAL A 1 435 ? -31.261 7.084 5.234 1.00 38.38 435 VAL A CA 1
ATOM 3463 C C . VAL A 1 435 ? -32.501 6.974 4.351 1.00 38.38 435 VAL A C 1
ATOM 3465 O O . VAL A 1 435 ? -33.545 7.531 4.672 1.00 38.38 435 VAL A O 1
ATOM 3468 N N . GLN A 1 436 ? -32.378 6.285 3.219 1.00 39.88 436 GLN A N 1
ATOM 3469 C CA . G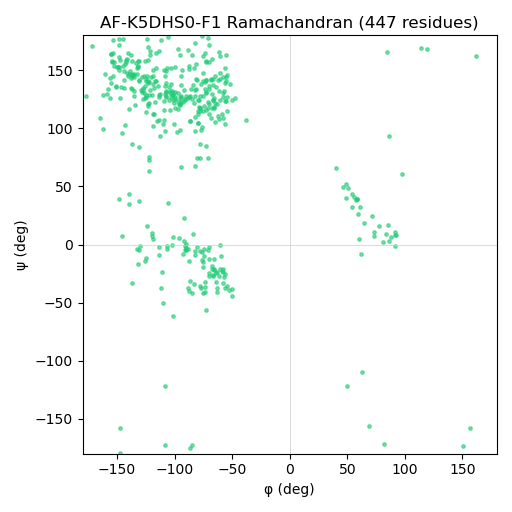LN A 1 436 ? -33.453 5.535 2.564 1.00 39.88 436 GLN A CA 1
ATOM 3470 C C . GLN A 1 436 ? -32.881 4.821 1.332 1.00 39.88 436 GLN A C 1
ATOM 3472 O O . GLN A 1 436 ? -32.293 5.467 0.483 1.00 39.88 436 GLN A O 1
ATOM 3477 N N . THR A 1 437 ? -33.117 3.505 1.250 1.00 37.44 437 THR A N 1
ATOM 3478 C CA . THR A 1 437 ? -32.833 2.562 0.141 1.00 37.44 437 THR A CA 1
ATOM 3479 C C . THR A 1 437 ? -31.555 1.717 0.201 1.00 37.44 437 THR A C 1
ATOM 3481 O O . THR A 1 437 ? -30.776 1.696 -0.742 1.00 37.44 437 THR A O 1
ATOM 3484 N N . LYS A 1 438 ? -31.415 0.871 1.227 1.00 36.28 438 LYS A N 1
ATOM 3485 C CA . LYS A 1 438 ? -30.900 -0.499 1.023 1.00 36.28 438 LYS A CA 1
ATOM 3486 C C . LYS A 1 438 ? -31.836 -1.477 1.739 1.00 36.28 438 LYS A C 1
ATOM 3488 O O . LYS A 1 438 ? -31.657 -1.807 2.905 1.00 36.28 438 LYS A O 1
ATOM 3493 N N . THR A 1 439 ? -32.920 -1.855 1.061 1.00 34.44 439 THR A N 1
ATOM 3494 C CA . THR A 1 439 ? -33.842 -2.899 1.527 1.00 34.44 439 THR A CA 1
ATOM 3495 C C . THR A 1 439 ? -33.163 -4.257 1.379 1.00 34.44 439 THR A C 1
ATOM 3497 O O . THR A 1 439 ? -32.620 -4.569 0.321 1.00 34.44 439 THR A O 1
ATOM 3500 N N . ALA A 1 440 ? -33.207 -5.047 2.449 1.00 33.03 440 ALA A N 1
ATOM 3501 C CA . ALA A 1 440 ? -32.659 -6.391 2.551 1.00 33.03 440 ALA A CA 1
ATOM 3502 C C . ALA A 1 440 ? -33.098 -7.310 1.397 1.00 33.03 440 ALA A C 1
ATOM 3504 O O . ALA A 1 440 ? -34.291 -7.557 1.205 1.00 33.03 440 ALA A O 1
ATOM 3505 N N . VAL A 1 441 ? -32.129 -7.888 0.686 1.00 31.89 441 VAL A N 1
ATOM 3506 C CA . VAL A 1 441 ? -32.356 -9.097 -0.108 1.00 31.89 441 VAL A CA 1
ATOM 3507 C C . VAL A 1 441 ? -32.252 -10.278 0.852 1.00 31.89 441 VAL A C 1
ATOM 3509 O O . VAL A 1 441 ? -31.166 -10.724 1.206 1.00 31.89 441 VAL A O 1
ATOM 3512 N N . GLN A 1 442 ? -33.408 -10.752 1.317 1.00 31.64 442 GLN A N 1
ATOM 3513 C CA . GLN A 1 442 ? -33.522 -12.047 1.979 1.00 31.64 442 GLN A CA 1
ATOM 3514 C C . GLN A 1 442 ? -33.150 -13.153 0.986 1.00 31.64 442 GLN A C 1
ATOM 3516 O O . GLN A 1 442 ? -33.795 -13.325 -0.050 1.00 31.64 442 GLN A O 1
ATOM 3521 N N . THR A 1 443 ? -32.131 -13.930 1.333 1.00 32.56 443 THR A N 1
ATOM 3522 C CA . THR A 1 443 ? -31.798 -15.206 0.708 1.00 32.56 443 THR A CA 1
ATOM 3523 C C . THR A 1 443 ? -32.946 -16.195 0.919 1.00 32.56 443 THR A C 1
ATOM 3525 O O . THR A 1 443 ? -33.209 -16.656 2.028 1.00 32.56 443 THR A O 1
ATOM 3528 N N . LYS A 1 444 ? -33.657 -16.530 -0.163 1.00 30.77 444 LYS A N 1
ATOM 3529 C CA . LYS A 1 444 ? -34.541 -17.699 -0.203 1.00 30.77 444 LYS A CA 1
ATOM 3530 C C . LYS A 1 444 ? -33.692 -18.946 -0.427 1.00 30.77 444 LYS A C 1
ATOM 3532 O O . LYS A 1 444 ? -33.150 -19.145 -1.508 1.00 30.77 444 LYS A O 1
ATOM 3537 N N . THR A 1 445 ? -33.623 -19.795 0.587 1.00 33.94 445 THR A N 1
ATOM 3538 C CA . THR A 1 445 ? -33.210 -21.193 0.484 1.00 33.94 445 THR A CA 1
ATOM 3539 C C . THR A 1 445 ? -34.235 -21.969 -0.346 1.00 33.94 445 THR A C 1
ATOM 3541 O O . THR A 1 445 ? -35.402 -22.086 0.026 1.00 33.94 445 THR A O 1
ATOM 3544 N N . SER A 1 446 ? -33.808 -22.507 -1.487 1.00 32.16 446 SER A N 1
ATOM 3545 C CA . SER A 1 446 ? -34.554 -23.521 -2.230 1.00 32.16 446 SER A CA 1
ATOM 3546 C C . SER A 1 446 ? -34.189 -24.902 -1.690 1.00 32.16 446 SER A C 1
ATOM 3548 O O . SER A 1 446 ? -33.102 -25.410 -1.955 1.00 32.16 446 SER A O 1
ATOM 3550 N N . ALA A 1 447 ? -35.107 -25.501 -0.937 1.00 32.12 447 ALA A N 1
ATOM 3551 C CA . ALA A 1 447 ? -35.146 -26.939 -0.727 1.00 32.12 447 ALA A CA 1
ATOM 3552 C C . ALA A 1 447 ? -35.996 -27.558 -1.844 1.00 32.12 447 ALA A C 1
ATOM 3554 O O . ALA A 1 447 ? -37.147 -27.162 -2.035 1.00 32.12 447 ALA A O 1
ATOM 3555 N N . THR A 1 448 ? -35.449 -28.535 -2.558 1.00 38.75 448 THR A N 1
ATOM 3556 C CA . THR A 1 448 ? -36.235 -29.475 -3.361 1.00 38.75 448 THR A CA 1
ATOM 3557 C C . THR A 1 448 ? -35.857 -30.892 -2.977 1.00 38.75 448 THR A C 1
ATOM 3559 O O . THR A 1 448 ? -34.672 -31.215 -2.888 1.00 38.75 448 THR A O 1
ATOM 3562 N N . ASN A 1 449 ? -36.916 -31.662 -2.723 1.00 37.44 449 ASN A N 1
ATOM 3563 C CA . ASN A 1 449 ? -36.961 -33.115 -2.602 1.00 37.44 449 ASN A CA 1
ATOM 3564 C C . ASN A 1 449 ? -36.383 -33.835 -3.818 1.00 37.44 449 ASN A C 1
ATOM 3566 O O . ASN A 1 449 ? -36.505 -33.273 -4.932 1.00 37.44 449 A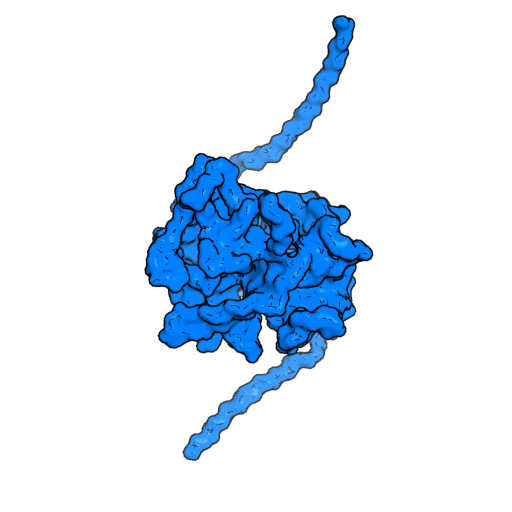SN A O 1
#

Radius of gyration: 23.37 Å; Cα contacts (8 Å, |Δi|>4): 1107; chains: 1; bounding box: 74×78×68 Å